Protein AF-A0A812Z529-F1 (afdb_monomer_lite)

Structure (mmCIF, N/CA/C/O backbone):
data_AF-A0A812Z529-F1
#
_entry.id   AF-A0A812Z529-F1
#
loop_
_atom_site.group_PDB
_atom_site.id
_atom_site.type_symbol
_atom_site.label_atom_id
_atom_site.label_alt_id
_atom_site.label_comp_id
_atom_site.label_asym_id
_atom_site.label_entity_id
_atom_site.label_seq_id
_atom_site.pdbx_PDB_ins_code
_atom_site.Cartn_x
_atom_site.Cartn_y
_atom_site.Cartn_z
_atom_site.occupancy
_atom_site.B_iso_or_equiv
_atom_site.auth_seq_id
_atom_site.auth_comp_id
_atom_site.auth_asym_id
_atom_site.auth_atom_id
_atom_site.pdbx_PDB_model_num
ATOM 1 N N . MET A 1 1 ? -10.474 -24.216 -12.485 1.00 34.28 1 MET A N 1
ATOM 2 C CA . MET A 1 1 ? -9.142 -24.400 -13.111 1.00 34.28 1 MET A CA 1
ATOM 3 C C . MET A 1 1 ? -8.092 -24.519 -12.011 1.00 34.28 1 MET A C 1
ATOM 5 O O . MET A 1 1 ? -8.102 -23.705 -11.092 1.00 34.28 1 MET A O 1
ATOM 9 N N . VAL A 1 2 ? -7.253 -25.560 -12.034 1.00 40.19 2 VAL A N 1
ATOM 10 C CA . VAL A 1 2 ? -6.115 -25.693 -11.104 1.00 40.19 2 VAL A CA 1
ATOM 11 C C . VAL A 1 2 ? -5.043 -24.712 -11.575 1.00 40.19 2 VAL A C 1
ATOM 13 O O . VAL A 1 2 ? -4.724 -24.713 -12.760 1.00 40.19 2 VAL A O 1
ATOM 16 N N . ALA A 1 3 ? -4.552 -23.840 -10.691 1.00 43.66 3 ALA A N 1
ATOM 17 C CA . ALA A 1 3 ? -3.440 -22.961 -11.041 1.00 43.66 3 ALA A CA 1
ATOM 18 C C . ALA A 1 3 ? -2.228 -23.845 -11.391 1.00 43.66 3 ALA A C 1
ATOM 20 O O . ALA A 1 3 ? -1.950 -24.772 -10.621 1.00 43.66 3 ALA A O 1
ATOM 21 N N . PRO A 1 4 ? -1.563 -23.624 -12.537 1.00 57.03 4 PRO A N 1
ATOM 22 C CA . PRO A 1 4 ? -0.383 -24.394 -12.891 1.00 57.03 4 PRO A CA 1
ATOM 23 C C . PRO A 1 4 ? 0.688 -24.243 -11.797 1.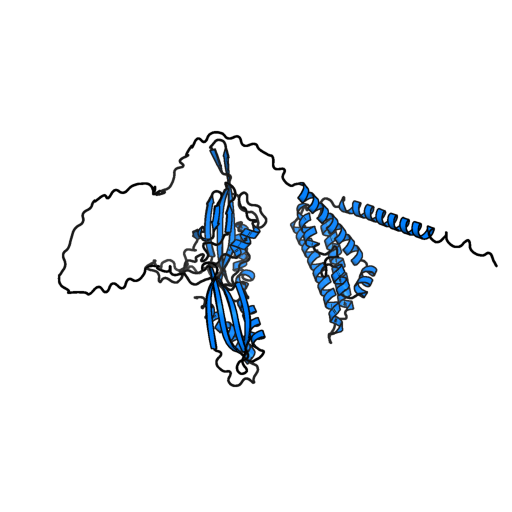00 57.03 4 PRO A C 1
ATOM 25 O O . PRO A 1 4 ? 0.735 -23.200 -11.132 1.00 57.03 4 PRO A O 1
ATOM 28 N N . PRO A 1 5 ? 1.534 -25.265 -11.575 1.00 70.25 5 PRO A N 1
ATOM 29 C CA . PRO A 1 5 ? 2.749 -25.131 -10.783 1.00 70.25 5 PRO A CA 1
ATOM 30 C C . PRO A 1 5 ? 3.484 -23.826 -11.115 1.00 70.25 5 PRO A C 1
ATOM 32 O O . PRO A 1 5 ? 3.497 -23.371 -12.263 1.00 70.25 5 PRO A O 1
ATOM 35 N N . LEU A 1 6 ? 4.107 -23.210 -10.108 1.00 69.31 6 LEU A N 1
ATOM 36 C CA . LEU A 1 6 ? 4.889 -21.986 -10.307 1.00 69.31 6 LEU A CA 1
ATOM 37 C C . LEU A 1 6 ? 5.959 -22.183 -11.392 1.00 69.31 6 LEU A C 1
ATOM 39 O O . LEU A 1 6 ? 6.203 -21.273 -12.177 1.00 69.31 6 LEU A O 1
ATOM 43 N N . GLU A 1 7 ? 6.530 -23.386 -11.469 1.00 70.50 7 GLU A N 1
ATOM 44 C CA . GLU A 1 7 ? 7.457 -23.810 -12.520 1.00 70.50 7 GLU A CA 1
ATOM 45 C C . GLU A 1 7 ? 6.852 -23.693 -13.925 1.00 70.50 7 GLU A C 1
ATOM 47 O O . GLU A 1 7 ? 7.425 -23.020 -14.776 1.00 70.50 7 GLU A O 1
ATOM 52 N N . ASP A 1 8 ? 5.668 -24.256 -14.163 1.00 74.56 8 ASP A N 1
ATOM 53 C CA . ASP A 1 8 ? 4.998 -24.176 -15.467 1.00 74.56 8 ASP A CA 1
ATOM 54 C C . ASP A 1 8 ? 4.683 -22.721 -15.841 1.00 74.56 8 ASP A C 1
ATOM 56 O O . ASP A 1 8 ? 4.852 -22.309 -16.988 1.00 74.56 8 ASP A O 1
ATOM 60 N N . THR A 1 9 ? 4.295 -21.909 -14.852 1.00 71.31 9 THR A N 1
ATOM 61 C CA . THR A 1 9 ? 4.052 -20.470 -15.049 1.00 71.31 9 THR A CA 1
ATOM 62 C C . THR A 1 9 ? 5.343 -19.734 -15.415 1.00 71.31 9 THR A C 1
ATOM 64 O O . THR A 1 9 ? 5.344 -18.895 -16.312 1.00 71.31 9 THR A O 1
ATOM 67 N N . LEU A 1 10 ? 6.455 -20.053 -14.746 1.00 70.19 10 LEU A N 1
ATOM 68 C CA . LEU A 1 10 ? 7.784 -19.498 -15.018 1.00 70.19 10 LEU A CA 1
ATOM 69 C C . LEU A 1 10 ? 8.264 -19.848 -16.426 1.00 70.19 10 LEU A C 1
ATOM 71 O O . LEU A 1 10 ? 8.754 -18.974 -17.145 1.00 70.19 10 LEU A O 1
ATOM 75 N N . ILE A 1 11 ? 8.110 -21.116 -16.807 1.00 73.88 11 ILE A N 1
ATOM 76 C CA . ILE A 1 11 ? 8.478 -21.624 -18.126 1.00 73.88 11 ILE A CA 1
ATOM 77 C C . ILE A 1 11 ? 7.650 -20.912 -19.197 1.00 73.88 11 ILE A C 1
ATOM 79 O O . ILE A 1 11 ? 8.233 -20.406 -20.155 1.00 73.88 11 ILE A O 1
ATOM 83 N N . GLN A 1 12 ? 6.332 -20.802 -19.011 1.00 76.12 12 GLN A N 1
ATOM 84 C CA . GLN A 1 12 ? 5.449 -20.127 -19.962 1.00 76.12 12 GLN A CA 1
ATOM 85 C C . GLN A 1 12 ? 5.795 -18.641 -20.107 1.00 76.12 12 GLN A C 1
ATOM 87 O O . GLN A 1 12 ? 6.032 -18.172 -21.213 1.00 76.12 12 GLN A O 1
ATOM 92 N N . VAL A 1 13 ? 5.915 -17.906 -18.994 1.00 69.94 13 VAL A N 1
ATOM 93 C CA . VAL A 1 13 ? 6.270 -16.474 -19.001 1.00 69.94 13 VAL A CA 1
ATOM 94 C C . VAL A 1 13 ? 7.598 -16.228 -19.708 1.00 69.94 13 VAL A C 1
ATOM 96 O O . VAL A 1 13 ? 7.767 -15.230 -20.412 1.00 69.94 13 VAL A O 1
ATOM 99 N N . PHE A 1 14 ? 8.566 -17.121 -19.510 1.00 70.44 14 PHE A N 1
ATOM 100 C CA . PHE A 1 14 ? 9.825 -17.032 -20.223 1.00 70.44 14 PHE A CA 1
ATOM 101 C C . PHE A 1 14 ? 9.664 -17.317 -21.709 1.00 70.44 14 PHE A C 1
ATOM 103 O O . PHE A 1 14 ? 10.202 -16.554 -22.501 1.00 70.44 14 PHE A O 1
ATOM 110 N N . GLN A 1 15 ? 8.966 -18.389 -22.090 1.00 73.38 15 GLN A N 1
ATOM 111 C CA . GLN A 1 15 ? 8.728 -18.726 -23.495 1.00 73.38 15 GLN A CA 1
ATOM 112 C C . GLN A 1 15 ? 8.054 -17.558 -24.215 1.00 73.38 15 GLN A C 1
ATOM 114 O O . GLN A 1 15 ? 8.595 -17.087 -25.211 1.00 73.38 15 GLN A O 1
ATOM 119 N N . ASP A 1 16 ? 7.002 -16.987 -23.630 1.00 70.00 16 ASP A N 1
ATOM 120 C CA . ASP A 1 16 ? 6.314 -15.809 -24.161 1.00 70.00 16 ASP A CA 1
ATOM 121 C C . ASP A 1 16 ? 7.273 -14.609 -24.292 1.00 70.00 16 ASP A C 1
ATOM 123 O O . ASP A 1 16 ? 7.329 -13.932 -25.319 1.00 70.00 16 ASP A O 1
ATOM 127 N N . GLY A 1 17 ? 8.084 -14.346 -23.260 1.00 66.06 17 GLY A N 1
ATOM 128 C CA . GLY A 1 17 ? 9.066 -13.259 -23.279 1.00 66.06 17 GLY A CA 1
ATOM 129 C C . GLY A 1 17 ? 10.184 -13.463 -24.306 1.00 66.06 17 GLY A C 1
ATOM 130 O O . GLY A 1 17 ? 10.711 -12.497 -24.856 1.00 66.06 17 GLY A O 1
ATOM 131 N N . VAL A 1 18 ? 10.547 -14.713 -24.575 1.00 65.56 18 VAL A N 1
ATOM 132 C CA . VAL A 1 18 ? 11.558 -15.098 -25.556 1.00 65.56 18 VAL A CA 1
ATOM 133 C C . VAL A 1 18 ? 11.016 -15.010 -26.969 1.00 65.56 18 VAL A C 1
ATOM 135 O O . VAL A 1 18 ? 11.701 -14.446 -27.815 1.00 65.56 18 VAL A O 1
ATOM 138 N N . GLU A 1 19 ? 9.795 -15.476 -27.216 1.00 67.44 19 GLU A N 1
ATOM 139 C CA . GLU A 1 19 ? 9.130 -15.348 -28.513 1.00 67.44 19 GLU A CA 1
ATOM 140 C C . GLU A 1 19 ? 9.050 -13.879 -28.947 1.00 67.44 19 GLU A C 1
ATOM 142 O O . GLU A 1 19 ? 9.349 -13.554 -30.097 1.00 67.44 19 GLU A O 1
ATOM 147 N N . VAL A 1 20 ? 8.757 -12.964 -28.015 1.00 66.56 20 VAL A N 1
ATOM 148 C CA . VAL A 1 20 ? 8.758 -11.512 -28.274 1.00 66.56 20 VAL A CA 1
ATOM 149 C C . VAL A 1 20 ? 10.141 -10.993 -28.693 1.00 66.56 20 VAL A C 1
ATOM 151 O O . VAL A 1 20 ? 10.232 -10.087 -29.521 1.00 66.56 20 VAL A O 1
ATOM 154 N N . LEU A 1 21 ? 11.225 -11.558 -28.154 1.00 60.66 21 LEU A N 1
ATOM 155 C CA . LEU A 1 21 ? 12.600 -11.177 -28.503 1.00 60.66 21 LEU A CA 1
ATOM 156 C C . LEU A 1 21 ? 13.101 -11.862 -29.788 1.00 60.66 21 LEU A C 1
ATOM 158 O O . LEU A 1 21 ? 13.945 -11.303 -30.489 1.00 60.66 21 LEU A O 1
ATOM 162 N N . GLU A 1 22 ? 12.588 -13.051 -30.110 1.00 63.69 22 GLU A N 1
ATOM 163 C CA . GLU A 1 22 ? 13.002 -13.871 -31.258 1.00 63.69 22 GLU A CA 1
ATOM 164 C C . GLU A 1 22 ? 12.405 -13.411 -32.600 1.00 63.69 22 GLU A C 1
ATOM 166 O O . GLU A 1 22 ? 12.914 -13.797 -33.649 1.00 63.69 22 GLU A O 1
ATOM 171 N N . HIS A 1 23 ? 11.433 -12.489 -32.610 1.00 61.59 23 HIS A N 1
ATOM 172 C CA . HIS A 1 23 ? 10.938 -11.844 -33.842 1.00 61.59 23 HIS A CA 1
ATOM 173 C C . HIS A 1 23 ? 11.981 -10.936 -34.547 1.00 61.59 23 HIS A C 1
ATOM 175 O O . HIS A 1 23 ? 11.686 -10.319 -35.570 1.00 61.59 23 HIS A O 1
ATOM 181 N N . SER A 1 24 ? 13.217 -10.860 -34.042 1.00 55.91 24 SER A N 1
ATOM 182 C CA . SER A 1 24 ? 14.364 -10.245 -34.720 1.00 55.91 24 SER A CA 1
ATOM 183 C C . SER A 1 24 ? 15.028 -11.257 -35.675 1.00 55.91 24 SER A C 1
ATOM 185 O O . SER A 1 24 ? 15.937 -11.983 -35.281 1.00 55.91 24 SER A O 1
ATOM 187 N N . GLU A 1 25 ? 14.556 -11.271 -36.927 1.00 50.44 25 GLU A N 1
ATOM 188 C CA . GLU A 1 25 ? 14.733 -12.176 -38.095 1.00 50.44 25 GLU A CA 1
ATOM 189 C C . GLU A 1 25 ? 16.083 -12.893 -38.411 1.00 50.44 25 GLU A C 1
ATOM 191 O O . GLU A 1 25 ? 16.235 -13.417 -39.511 1.00 50.44 25 GLU A O 1
ATOM 196 N N . THR A 1 26 ? 17.085 -12.990 -37.532 1.00 54.69 26 THR A N 1
ATOM 197 C CA . THR A 1 26 ? 18.420 -13.524 -37.913 1.00 54.69 26 THR A CA 1
ATOM 198 C C . THR A 1 26 ? 19.053 -14.565 -36.986 1.00 54.69 26 THR A C 1
ATOM 200 O O . THR A 1 26 ? 20.205 -14.938 -37.206 1.00 54.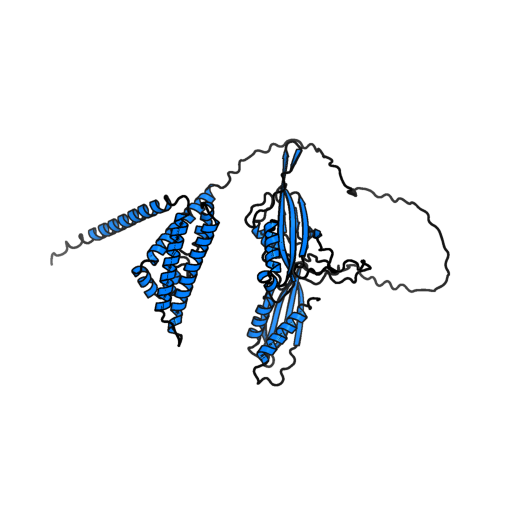69 26 THR A O 1
ATOM 203 N N . MET A 1 27 ? 18.338 -15.121 -36.002 1.00 50.62 27 MET A N 1
ATOM 204 C CA . MET A 1 27 ? 18.876 -16.228 -35.192 1.00 50.62 27 MET A CA 1
ATOM 205 C C . MET A 1 27 ? 18.473 -17.605 -35.737 1.00 50.62 27 MET A C 1
ATOM 207 O O . MET A 1 27 ? 17.482 -18.207 -35.333 1.00 50.62 27 MET A O 1
ATOM 211 N N . GLU A 1 28 ? 19.291 -18.127 -36.655 1.00 50.16 28 GLU A N 1
ATOM 212 C CA . GLU A 1 28 ? 19.282 -19.540 -37.040 1.00 50.16 28 GLU A CA 1
ATOM 213 C C . GLU A 1 28 ? 19.533 -20.448 -35.818 1.00 50.16 28 GLU A C 1
ATOM 215 O O . GLU A 1 28 ? 20.564 -20.355 -35.156 1.00 50.16 28 GLU A O 1
ATOM 220 N N . ARG A 1 29 ? 18.606 -21.386 -35.577 1.00 54.69 29 ARG A N 1
ATOM 221 C CA . ARG A 1 29 ? 18.788 -22.621 -34.784 1.00 54.69 29 ARG A CA 1
ATOM 222 C C . ARG A 1 29 ? 19.411 -22.413 -33.394 1.00 54.69 29 ARG A C 1
ATOM 224 O O . ARG A 1 29 ? 20.456 -22.988 -33.079 1.00 54.69 29 ARG A O 1
ATOM 231 N N . SER A 1 30 ? 18.741 -21.646 -32.536 1.00 56.84 30 SER A N 1
ATOM 232 C CA . SER A 1 30 ? 19.083 -21.583 -31.113 1.00 56.84 30 SER A CA 1
ATOM 233 C C . SER A 1 30 ? 18.992 -22.985 -30.486 1.00 56.84 30 SER A C 1
ATOM 235 O O . SER A 1 30 ? 18.027 -23.729 -30.676 1.00 56.84 30 SER A O 1
ATOM 237 N N . ARG A 1 31 ? 20.053 -23.392 -29.778 1.00 65.62 31 ARG A N 1
ATOM 238 C CA . ARG A 1 31 ? 20.069 -24.638 -28.996 1.00 65.62 31 ARG A CA 1
ATOM 239 C C . ARG A 1 31 ? 18.885 -24.621 -28.013 1.00 65.62 31 ARG A C 1
ATOM 241 O O . ARG A 1 31 ? 18.598 -23.559 -27.458 1.00 65.62 31 ARG A O 1
ATOM 248 N N . PRO A 1 32 ? 18.218 -25.761 -27.754 1.00 69.12 32 PRO A N 1
ATOM 249 C CA . PRO A 1 32 ? 17.140 -25.811 -26.773 1.00 69.12 32 PRO A CA 1
ATOM 250 C C . PRO A 1 32 ? 17.665 -25.344 -25.411 1.00 69.12 32 PRO A C 1
ATOM 252 O O . PRO A 1 32 ? 18.643 -25.887 -24.891 1.00 69.12 32 PRO A O 1
ATOM 255 N N . ARG A 1 33 ? 17.029 -24.311 -24.855 1.00 74.31 33 ARG A N 1
ATOM 256 C CA . ARG A 1 33 ? 17.395 -23.728 -23.559 1.00 74.31 33 ARG A CA 1
ATOM 257 C C . ARG A 1 33 ? 17.031 -24.725 -22.465 1.00 74.31 33 ARG A C 1
ATOM 259 O O . ARG A 1 33 ? 15.893 -25.192 -22.406 1.00 74.31 33 ARG A O 1
ATOM 266 N N . LYS A 1 34 ? 17.998 -25.089 -21.624 1.00 80.00 34 LYS A N 1
ATOM 267 C CA . LYS A 1 34 ? 17.802 -26.104 -20.585 1.00 80.00 34 LYS A CA 1
ATOM 268 C C . LYS A 1 34 ? 17.461 -25.428 -19.263 1.00 80.00 34 LYS A C 1
ATOM 270 O O . LYS A 1 34 ? 18.274 -24.684 -18.721 1.00 80.00 34 LYS A O 1
ATOM 275 N N . TRP A 1 35 ? 16.277 -25.736 -18.750 1.00 77.94 35 TRP A N 1
ATOM 276 C CA . TRP A 1 35 ? 15.824 -25.341 -17.422 1.00 77.94 35 TRP A CA 1
ATOM 277 C C . TRP A 1 35 ? 16.242 -26.395 -16.408 1.00 77.94 35 TRP A C 1
ATOM 279 O O . TRP A 1 35 ? 16.072 -27.594 -16.650 1.00 77.94 35 TRP A O 1
ATOM 289 N N . ARG A 1 36 ? 16.830 -25.960 -15.294 1.00 80.56 36 ARG A N 1
ATOM 290 C CA . ARG A 1 36 ? 17.149 -26.834 -14.162 1.00 80.56 36 ARG A CA 1
ATOM 291 C C . ARG A 1 36 ? 16.863 -26.123 -12.848 1.00 80.56 36 ARG A C 1
ATOM 293 O O . ARG A 1 36 ? 17.378 -25.031 -12.619 1.00 80.56 36 ARG A O 1
ATOM 300 N N . ILE A 1 37 ? 16.097 -26.777 -11.984 1.00 79.75 37 ILE A N 1
ATOM 301 C CA . ILE A 1 37 ? 16.018 -26.430 -10.565 1.00 79.75 37 ILE A CA 1
ATOM 302 C C . ILE A 1 37 ? 17.305 -26.951 -9.927 1.00 79.75 37 ILE A C 1
ATOM 304 O O . ILE A 1 37 ? 17.599 -28.143 -10.023 1.00 79.75 37 ILE A O 1
ATOM 308 N N . GLU A 1 38 ? 18.120 -26.054 -9.374 1.00 82.31 38 GLU A N 1
ATOM 309 C CA . GLU A 1 38 ? 19.343 -26.459 -8.671 1.00 82.31 38 GLU A CA 1
ATOM 310 C C . GLU A 1 38 ? 19.053 -26.809 -7.218 1.00 82.31 38 GLU A C 1
ATOM 312 O O . GLU A 1 38 ? 19.619 -27.766 -6.697 1.00 82.31 38 GLU A O 1
ATOM 317 N N . GLU A 1 39 ? 18.190 -26.025 -6.576 1.00 83.44 39 GLU A N 1
ATOM 318 C CA . GLU A 1 39 ? 17.967 -26.093 -5.140 1.00 83.44 39 GLU A CA 1
ATOM 319 C C . GLU A 1 39 ? 16.560 -25.594 -4.804 1.00 83.44 39 GLU A C 1
ATOM 321 O O . GLU A 1 39 ? 16.105 -24.574 -5.331 1.00 83.44 39 GLU A O 1
ATOM 326 N N . GLU A 1 40 ? 15.881 -26.330 -3.932 1.00 78.69 40 GLU A N 1
ATOM 327 C CA . GLU A 1 40 ? 14.641 -25.922 -3.282 1.00 78.69 40 GLU A CA 1
ATOM 328 C C . GLU A 1 40 ? 14.840 -26.162 -1.784 1.00 78.69 40 GLU A C 1
ATOM 330 O O . GLU A 1 40 ? 15.003 -27.301 -1.343 1.00 78.69 40 GLU A O 1
ATOM 335 N N . GLU A 1 41 ? 14.921 -25.078 -1.016 1.00 83.75 41 GLU A N 1
ATOM 336 C CA . GLU A 1 41 ? 15.143 -25.115 0.428 1.00 83.75 41 GLU A CA 1
ATOM 337 C C . GLU A 1 41 ? 13.929 -24.523 1.149 1.00 83.75 41 GLU A C 1
ATOM 339 O O . GLU A 1 41 ? 13.447 -23.432 0.826 1.00 83.75 41 GLU A O 1
ATOM 344 N N . GLU A 1 42 ? 13.433 -25.233 2.160 1.00 73.00 42 GLU A N 1
ATOM 345 C CA . GLU A 1 42 ? 12.444 -24.686 3.083 1.00 73.00 42 GLU A CA 1
ATOM 346 C C . GLU A 1 42 ? 13.109 -23.674 4.023 1.00 73.00 42 GLU A C 1
ATOM 348 O O . GLU A 1 42 ? 13.966 -24.010 4.838 1.00 73.00 42 GLU A O 1
ATOM 353 N N . ILE A 1 43 ? 12.665 -22.422 3.953 1.00 73.06 43 ILE A N 1
ATOM 354 C CA . ILE A 1 43 ? 13.093 -21.337 4.831 1.00 73.06 43 ILE A CA 1
ATOM 355 C C . ILE A 1 43 ? 11.968 -21.002 5.818 1.00 73.06 43 ILE A C 1
ATOM 357 O O . ILE A 1 43 ? 10.782 -20.999 5.484 1.00 73.06 43 ILE A O 1
ATOM 361 N N . ALA A 1 44 ? 12.360 -20.641 7.044 1.00 63.81 44 ALA A N 1
ATOM 362 C CA . ALA A 1 44 ? 11.465 -20.179 8.106 1.00 63.81 44 ALA A CA 1
ATOM 363 C C . ALA A 1 44 ? 10.414 -21.228 8.517 1.00 63.81 44 ALA A C 1
ATOM 365 O O . ALA A 1 44 ? 9.215 -20.963 8.471 1.00 63.81 44 ALA A O 1
ATOM 366 N N . ASP A 1 45 ? 10.873 -22.414 8.927 1.00 66.25 45 ASP A N 1
ATOM 367 C CA . ASP A 1 45 ? 10.027 -23.500 9.446 1.00 66.25 45 ASP A CA 1
ATOM 368 C C . ASP A 1 45 ? 8.944 -23.968 8.449 1.00 66.25 45 ASP A C 1
ATOM 370 O O . ASP A 1 45 ? 7.793 -24.197 8.820 1.00 66.25 45 ASP A O 1
ATOM 374 N N . GLY A 1 46 ? 9.299 -24.069 7.161 1.00 64.69 46 GLY A N 1
ATOM 375 C CA . GLY A 1 46 ? 8.397 -24.517 6.087 1.00 64.69 46 GLY A CA 1
ATOM 376 C C . GLY A 1 46 ? 7.429 -23.445 5.573 1.00 64.69 46 GLY A C 1
ATOM 377 O O . GLY A 1 46 ? 6.580 -23.716 4.725 1.00 64.69 46 GLY A O 1
ATOM 378 N N . ALA A 1 47 ? 7.539 -22.211 6.068 1.00 62.69 47 ALA A N 1
ATOM 379 C CA . ALA A 1 47 ? 6.661 -21.106 5.702 1.00 62.69 47 ALA A CA 1
ATOM 380 C C . ALA A 1 47 ? 6.943 -20.526 4.310 1.00 62.69 47 ALA A C 1
ATOM 382 O O . ALA A 1 47 ? 6.037 -20.081 3.594 1.00 62.69 47 ALA A O 1
ATOM 383 N N . LEU A 1 48 ? 8.222 -20.481 3.953 1.00 76.69 48 LEU A N 1
ATOM 384 C CA . LEU A 1 48 ? 8.717 -19.946 2.700 1.00 76.69 48 LEU A CA 1
ATOM 385 C C . LEU A 1 48 ? 9.527 -21.028 2.009 1.00 76.69 48 LEU A C 1
ATOM 387 O O . LEU A 1 48 ? 10.354 -21.680 2.630 1.00 76.69 48 LEU A O 1
ATOM 391 N N . LEU A 1 49 ? 9.318 -21.182 0.714 1.00 81.38 49 LEU A N 1
ATOM 392 C CA . LEU A 1 49 ? 10.202 -21.968 -0.126 1.00 81.38 49 LEU A CA 1
ATOM 393 C C . LEU A 1 49 ? 11.141 -21.003 -0.833 1.00 81.38 49 LEU A C 1
ATOM 395 O O . LEU A 1 49 ? 10.705 -20.017 -1.443 1.00 81.38 49 LEU A O 1
ATOM 399 N N . TYR A 1 50 ? 12.433 -21.254 -0.687 1.00 88.62 50 TYR A N 1
ATOM 400 C CA . TYR A 1 50 ? 13.461 -20.636 -1.496 1.00 88.62 50 TYR A CA 1
ATOM 401 C C . TYR A 1 50 ? 13.772 -21.558 -2.661 1.00 88.62 50 TYR A C 1
ATOM 403 O O . TYR A 1 50 ? 14.191 -22.694 -2.469 1.00 88.62 50 TYR A O 1
ATOM 411 N N . GLY A 1 51 ? 13.540 -21.054 -3.866 1.00 88.12 51 GLY A N 1
ATOM 412 C CA . GLY A 1 51 ? 13.846 -21.752 -5.101 1.00 88.12 51 GLY A CA 1
ATOM 413 C C . GLY A 1 51 ? 15.010 -21.082 -5.813 1.00 88.12 51 GLY A C 1
ATOM 414 O O . GLY A 1 51 ? 15.038 -19.853 -5.961 1.00 88.12 51 GLY A O 1
ATOM 415 N N . ARG A 1 52 ? 15.942 -21.896 -6.308 1.00 91.19 52 ARG A N 1
ATOM 416 C CA . ARG A 1 52 ? 17.029 -21.468 -7.185 1.00 91.19 52 ARG A CA 1
ATOM 417 C C . ARG A 1 52 ? 16.933 -22.170 -8.536 1.00 91.19 52 ARG A C 1
ATOM 419 O O . ARG A 1 52 ? 17.109 -23.383 -8.656 1.00 91.19 52 ARG A O 1
ATOM 426 N N . PHE A 1 53 ? 16.690 -21.377 -9.572 1.00 90.38 53 PHE A N 1
ATOM 427 C CA . PHE A 1 53 ? 16.496 -21.827 -10.945 1.00 90.38 53 PHE A CA 1
ATOM 428 C C . PHE A 1 53 ? 17.674 -21.391 -11.799 1.00 90.38 53 PHE A C 1
ATOM 430 O O . PHE A 1 53 ? 18.093 -20.237 -11.752 1.00 90.38 53 PHE A O 1
ATOM 437 N N . CYS A 1 54 ? 18.186 -22.305 -12.613 1.00 91.31 54 CYS A N 1
ATOM 438 C CA . CYS A 1 54 ? 19.224 -22.014 -13.586 1.00 91.31 54 CYS A CA 1
ATOM 439 C C . CYS A 1 54 ? 18.708 -22.167 -15.008 1.00 91.31 54 CYS A C 1
ATOM 441 O O . CYS A 1 54 ? 18.089 -23.173 -15.365 1.00 91.31 54 CYS A O 1
ATOM 443 N N . ILE A 1 55 ? 19.031 -21.166 -15.818 1.00 91.19 55 ILE A N 1
ATOM 444 C CA . ILE A 1 55 ? 18.741 -21.112 -17.242 1.00 91.19 55 ILE A CA 1
ATOM 445 C C . ILE A 1 55 ? 20.086 -21.038 -17.955 1.00 91.19 55 ILE A C 1
ATOM 447 O O . ILE A 1 55 ? 20.791 -20.029 -17.882 1.00 91.19 55 ILE A O 1
ATOM 451 N N . ASP A 1 56 ? 20.441 -22.132 -18.620 1.00 90.56 56 ASP A N 1
ATOM 452 C CA . ASP A 1 56 ? 21.669 -22.233 -19.403 1.00 90.56 56 ASP A CA 1
ATOM 453 C C . ASP A 1 56 ? 21.401 -21.875 -20.877 1.00 90.56 56 ASP A C 1
ATOM 455 O O . ASP A 1 56 ? 20.291 -22.067 -21.388 1.00 90.56 56 ASP A O 1
ATOM 459 N N . GLY A 1 57 ? 22.438 -21.421 -21.589 1.00 88.31 57 GLY A N 1
ATOM 460 C CA . GLY A 1 57 ? 22.377 -21.192 -23.037 1.00 88.31 57 GLY A CA 1
ATOM 461 C C . GLY A 1 57 ? 21.770 -19.848 -23.444 1.00 88.31 57 GLY A C 1
ATOM 462 O O . GLY A 1 57 ? 21.218 -19.737 -24.539 1.00 88.31 57 GLY A O 1
ATOM 463 N N . ILE A 1 58 ? 21.831 -18.834 -22.577 1.00 89.19 58 ILE A N 1
ATOM 464 C CA . ILE A 1 58 ? 21.379 -17.482 -22.922 1.00 89.19 58 ILE A CA 1
ATOM 465 C C . ILE A 1 58 ? 22.442 -16.829 -23.813 1.00 89.19 58 ILE A C 1
ATOM 467 O O . ILE A 1 58 ? 23.624 -16.922 -23.491 1.00 89.19 58 ILE A O 1
ATOM 471 N N . PRO A 1 59 ? 22.079 -16.166 -24.924 1.00 89.19 59 PRO A N 1
ATOM 472 C CA . PRO A 1 59 ? 23.063 -15.463 -25.737 1.00 89.19 59 PRO A CA 1
ATOM 473 C C . PRO A 1 59 ? 23.842 -14.417 -24.920 1.00 89.19 59 PRO A C 1
ATOM 475 O O . PRO A 1 59 ? 23.303 -13.832 -23.975 1.00 89.19 59 PRO A O 1
ATOM 478 N N . PRO A 1 60 ? 25.098 -14.134 -25.284 1.00 89.50 60 PRO A N 1
ATOM 479 C CA . PRO A 1 60 ? 25.952 -13.279 -24.482 1.00 89.50 60 PRO A CA 1
ATOM 480 C C . PRO A 1 60 ? 25.381 -11.857 -24.444 1.00 89.50 60 PRO A C 1
ATOM 482 O O . PRO A 1 60 ? 24.869 -11.345 -25.442 1.00 89.50 60 PRO A O 1
ATOM 485 N N . ARG A 1 61 ? 25.486 -11.206 -23.282 1.00 89.56 61 ARG A N 1
ATOM 486 C CA . ARG A 1 61 ? 24.929 -9.887 -22.936 1.00 89.56 61 ARG A CA 1
ATOM 487 C C . ARG A 1 61 ? 23.403 -9.820 -22.841 1.00 89.56 61 ARG A C 1
ATOM 489 O O . ARG A 1 61 ? 22.873 -8.730 -22.620 1.00 89.56 61 ARG A O 1
ATOM 496 N N . GLN A 1 62 ? 22.685 -10.935 -22.984 1.00 90.44 62 GLN A N 1
ATOM 497 C CA . GLN A 1 62 ? 21.225 -10.956 -22.835 1.00 90.44 62 GLN A CA 1
ATOM 498 C C . GLN A 1 62 ? 20.766 -11.368 -21.433 1.00 90.44 62 GLN A C 1
ATOM 500 O O . GLN A 1 62 ? 19.639 -11.042 -21.058 1.00 90.44 62 GLN A O 1
ATOM 505 N N . GLY A 1 63 ? 21.614 -12.013 -20.626 1.00 92.00 63 GLY A N 1
ATOM 506 C CA . GLY A 1 63 ? 21.262 -12.516 -19.298 1.00 92.00 63 GLY A CA 1
ATOM 507 C C . GLY A 1 63 ? 20.741 -11.429 -18.362 1.00 92.00 63 GLY A C 1
ATOM 508 O O . GLY A 1 63 ? 19.765 -11.651 -17.648 1.00 92.00 63 GLY A O 1
ATOM 509 N N . GLY A 1 64 ? 21.320 -10.225 -18.415 1.00 93.81 64 GLY A N 1
ATOM 510 C CA . GLY A 1 64 ? 20.856 -9.087 -17.615 1.00 93.81 64 GLY A CA 1
ATOM 511 C C . GLY A 1 64 ? 19.452 -8.622 -18.009 1.00 93.81 64 GLY A C 1
ATOM 512 O O . GLY A 1 64 ? 18.592 -8.424 -17.151 1.00 93.81 64 GLY A O 1
ATOM 513 N N . THR A 1 65 ? 19.194 -8.502 -19.313 1.00 91.62 65 THR A N 1
ATOM 514 C CA . THR A 1 65 ? 17.884 -8.104 -19.847 1.00 91.62 65 THR A CA 1
ATOM 515 C C . THR A 1 65 ? 16.820 -9.148 -19.519 1.00 91.62 65 THR A C 1
ATOM 517 O O . THR A 1 65 ? 15.769 -8.803 -18.983 1.00 91.62 65 THR A O 1
ATOM 520 N N . VAL A 1 66 ? 17.110 -10.425 -19.776 1.00 89.12 66 VAL A N 1
ATOM 521 C CA . VAL A 1 66 ? 16.209 -11.550 -19.491 1.00 89.12 66 VAL A CA 1
ATOM 522 C C . VAL A 1 66 ? 15.933 -11.657 -17.990 1.00 89.12 66 VAL A C 1
ATOM 524 O O . VAL A 1 66 ? 14.773 -11.690 -17.583 1.00 89.12 66 VAL A O 1
ATOM 527 N N . GLY A 1 67 ? 16.974 -11.630 -17.154 1.00 93.50 67 GLY A N 1
ATOM 528 C CA . GLY A 1 67 ? 16.848 -11.706 -15.699 1.00 93.50 67 GLY A CA 1
ATOM 529 C C . GLY A 1 67 ? 16.022 -10.564 -15.114 1.00 93.50 67 GLY A C 1
ATOM 530 O O . GLY A 1 67 ? 15.134 -10.798 -14.292 1.00 93.50 67 GLY A O 1
ATOM 531 N N . ASN A 1 68 ? 16.233 -9.333 -15.588 1.00 93.44 68 ASN A N 1
ATOM 532 C CA . ASN A 1 68 ? 15.438 -8.189 -15.151 1.00 93.44 68 ASN A CA 1
ATOM 533 C C . ASN A 1 68 ? 13.969 -8.296 -15.587 1.00 93.44 68 ASN A C 1
ATOM 535 O O . ASN A 1 68 ? 13.073 -7.989 -14.799 1.00 93.44 68 ASN A O 1
ATOM 539 N N . THR A 1 69 ? 13.707 -8.745 -16.816 1.00 89.50 69 THR A N 1
ATOM 540 C CA . THR A 1 69 ? 12.341 -8.944 -17.322 1.00 89.50 69 THR A CA 1
ATOM 541 C C . THR A 1 69 ? 11.604 -10.015 -16.526 1.00 89.50 69 THR A C 1
ATOM 543 O O . THR A 1 69 ? 10.478 -9.772 -16.085 1.00 89.50 69 THR A O 1
ATOM 546 N N . LEU A 1 70 ? 12.244 -11.155 -16.252 1.00 89.00 70 LEU A N 1
ATOM 547 C CA . LEU A 1 70 ? 11.669 -12.212 -15.414 1.00 89.00 70 LEU A CA 1
ATOM 548 C C . LEU A 1 70 ? 11.413 -11.716 -13.995 1.00 89.00 70 LEU A C 1
ATOM 550 O O . LEU A 1 70 ? 10.311 -11.880 -13.482 1.00 89.00 70 LEU A O 1
ATOM 554 N N . ARG A 1 71 ? 12.374 -11.012 -13.386 1.00 92.94 71 ARG A N 1
ATOM 555 C CA . ARG A 1 71 ? 12.193 -10.396 -12.067 1.00 92.94 71 ARG A CA 1
ATOM 556 C C . ARG A 1 71 ? 10.980 -9.468 -12.030 1.00 92.94 71 ARG A C 1
ATOM 558 O O . ARG A 1 71 ? 10.176 -9.560 -11.108 1.00 92.94 71 ARG A O 1
ATOM 565 N N . ARG A 1 72 ? 10.837 -8.572 -13.010 1.00 89.75 72 ARG A N 1
ATOM 566 C CA . ARG A 1 72 ? 9.689 -7.653 -13.083 1.00 89.75 72 ARG A CA 1
ATOM 567 C C . ARG A 1 72 ? 8.379 -8.410 -13.269 1.00 89.75 72 ARG A C 1
ATOM 569 O O . ARG A 1 72 ? 7.401 -8.053 -12.629 1.00 89.75 72 ARG A O 1
ATOM 576 N N . THR A 1 73 ? 8.372 -9.447 -14.100 1.00 87.00 73 THR A N 1
ATOM 577 C CA . THR A 1 73 ? 7.163 -10.225 -14.399 1.00 87.00 73 THR A CA 1
ATOM 578 C C . THR A 1 73 ? 6.739 -11.121 -13.237 1.00 87.00 73 THR A C 1
ATOM 580 O O . THR A 1 73 ? 5.555 -11.273 -12.987 1.00 87.00 73 THR A O 1
ATOM 583 N N . LEU A 1 74 ? 7.680 -11.652 -12.460 1.00 86.94 74 LEU A N 1
ATOM 584 C CA . LEU A 1 74 ? 7.373 -12.460 -11.276 1.00 86.94 74 LEU A CA 1
ATOM 585 C C . LEU A 1 74 ? 6.961 -11.628 -10.062 1.00 86.94 74 LEU A C 1
ATOM 587 O O . LEU A 1 74 ? 6.240 -12.107 -9.194 1.00 86.94 74 LEU A O 1
ATOM 591 N N . LEU A 1 75 ? 7.409 -10.375 -9.990 1.00 89.81 75 LEU A N 1
ATOM 592 C CA . LEU A 1 75 ? 6.983 -9.441 -8.946 1.00 89.81 75 LEU A CA 1
ATOM 593 C C . LEU A 1 75 ? 5.675 -8.715 -9.293 1.00 89.81 75 LEU A C 1
ATOM 595 O O . LEU A 1 75 ? 5.147 -7.977 -8.461 1.00 89.81 75 LEU A O 1
ATOM 599 N N . ARG A 1 76 ? 5.141 -8.915 -10.502 1.00 86.38 76 ARG A N 1
ATOM 600 C CA . ARG A 1 76 ? 3.842 -8.385 -10.915 1.00 86.38 76 ARG A CA 1
ATOM 601 C C . ARG A 1 76 ? 2.720 -9.115 -10.181 1.00 86.38 76 ARG A C 1
ATOM 603 O O . ARG A 1 76 ? 2.579 -10.329 -10.277 1.00 86.38 76 ARG A O 1
ATOM 610 N N . GLN A 1 77 ? 1.915 -8.359 -9.440 1.00 82.62 77 GLN A N 1
ATOM 611 C CA . GLN A 1 77 ? 0.796 -8.898 -8.658 1.00 82.62 77 GLN A CA 1
ATOM 612 C C . GLN A 1 77 ? -0.441 -9.206 -9.514 1.00 82.62 77 GLN A C 1
ATOM 614 O O . GLN A 1 77 ? -1.359 -9.881 -9.059 1.00 82.62 77 GLN A O 1
ATOM 619 N N . ASP A 1 78 ? -0.476 -8.713 -10.749 1.00 84.19 78 ASP A N 1
ATOM 620 C CA . ASP A 1 78 ? -1.549 -8.948 -11.710 1.00 84.19 78 ASP A CA 1
ATOM 621 C C . ASP A 1 78 ? -1.404 -10.266 -12.477 1.00 84.19 78 ASP A C 1
ATOM 623 O O . ASP A 1 78 ? -2.386 -10.766 -13.017 1.00 84.19 78 ASP A O 1
ATOM 627 N N . LEU A 1 79 ? -0.204 -10.856 -12.496 1.00 81.25 79 LEU A N 1
ATOM 628 C CA . LEU A 1 79 ? 0.050 -12.121 -13.188 1.00 81.25 79 LEU A CA 1
ATOM 629 C C . LEU A 1 79 ? -0.597 -13.320 -12.474 1.00 81.25 79 LEU A C 1
ATOM 631 O O . LEU A 1 79 ? -0.968 -14.308 -13.104 1.00 81.25 79 LEU A O 1
ATOM 635 N N . PHE A 1 80 ? -0.707 -13.251 -11.148 1.00 84.88 80 PHE A N 1
ATOM 636 C CA . PHE A 1 80 ? -1.139 -14.372 -10.327 1.00 84.88 80 PHE A CA 1
ATOM 637 C C . PHE A 1 80 ? -2.557 -14.164 -9.824 1.00 84.88 80 PHE A C 1
ATOM 639 O O . PHE A 1 80 ? -2.896 -13.101 -9.313 1.00 84.88 80 PHE A O 1
ATOM 646 N N . ARG A 1 81 ? -3.357 -15.229 -9.892 1.00 86.31 81 ARG A N 1
ATOM 647 C CA . ARG A 1 81 ? -4.618 -15.329 -9.163 1.00 86.31 81 ARG A CA 1
ATOM 648 C C . ARG A 1 81 ? -4.415 -16.254 -7.966 1.00 86.31 81 ARG A C 1
ATOM 650 O O . ARG A 1 81 ? -4.435 -17.476 -8.115 1.00 86.31 81 ARG A O 1
ATOM 657 N N . ALA A 1 82 ? -4.176 -15.677 -6.792 1.00 89.88 82 ALA A N 1
ATOM 658 C CA . ALA A 1 82 ? -3.909 -16.421 -5.558 1.00 89.88 82 ALA A CA 1
ATOM 659 C C . ALA A 1 82 ? -4.817 -15.949 -4.420 1.00 89.88 82 ALA A C 1
ATOM 661 O O . ALA A 1 82 ? -5.541 -14.969 -4.566 1.00 89.88 82 ALA A O 1
ATOM 662 N N . TYR A 1 83 ? -4.809 -16.669 -3.297 1.00 92.44 83 TYR A N 1
ATOM 663 C CA . TYR A 1 83 ? -5.527 -16.229 -2.104 1.00 92.44 83 TYR A CA 1
ATOM 664 C C . TYR A 1 83 ? -4.686 -15.225 -1.326 1.00 92.44 83 TYR A C 1
ATOM 666 O O . TYR A 1 83 ? -3.528 -15.501 -1.019 1.00 92.44 83 TYR A O 1
ATOM 674 N N . ALA A 1 84 ? -5.291 -14.102 -0.958 1.00 95.19 84 ALA A N 1
ATOM 675 C CA . ALA A 1 84 ? -4.683 -13.124 -0.067 1.00 95.19 84 ALA A CA 1
ATOM 676 C C . ALA A 1 84 ? -5.703 -12.623 0.953 1.00 95.19 84 ALA A C 1
ATOM 678 O O . ALA A 1 84 ? -6.897 -12.528 0.653 1.00 95.19 84 ALA A O 1
ATOM 679 N N . ALA A 1 85 ? -5.226 -12.283 2.151 1.00 96.81 85 ALA A N 1
ATOM 680 C CA . ALA A 1 85 ? -6.035 -11.570 3.129 1.00 96.81 85 ALA A CA 1
ATOM 681 C C . ALA A 1 85 ? -6.386 -10.178 2.581 1.00 96.81 85 ALA A C 1
ATOM 683 O O . ALA A 1 85 ? -5.504 -9.421 2.175 1.00 96.81 85 ALA A O 1
ATOM 684 N N . VAL A 1 86 ? -7.676 -9.855 2.570 1.00 97.44 86 VAL A N 1
ATOM 685 C CA . VAL A 1 86 ? -8.211 -8.590 2.037 1.00 97.44 86 VAL A CA 1
ATOM 686 C C . VAL A 1 86 ? -8.822 -7.716 3.110 1.00 97.44 86 VAL A C 1
ATOM 688 O O . VAL A 1 86 ? -8.948 -6.507 2.928 1.00 97.44 86 VAL A O 1
ATOM 691 N N . ALA A 1 87 ? -9.220 -8.308 4.230 1.00 98.00 87 ALA A N 1
ATOM 692 C CA . ALA A 1 87 ? -9.784 -7.566 5.333 1.00 98.00 87 ALA A CA 1
ATOM 693 C C . ALA A 1 87 ? -9.641 -8.325 6.647 1.00 98.00 87 ALA A C 1
ATOM 695 O O . ALA A 1 87 ? -9.498 -9.547 6.681 1.00 98.00 87 ALA A O 1
ATOM 696 N N . PHE A 1 88 ? -9.729 -7.590 7.745 1.00 98.38 88 PHE A N 1
ATOM 697 C CA . PHE A 1 88 ? -9.876 -8.177 9.066 1.00 98.38 88 PHE A CA 1
ATOM 698 C C . PHE A 1 88 ? -10.810 -7.336 9.928 1.00 98.38 88 PHE A C 1
ATOM 700 O O . PHE A 1 88 ? -11.067 -6.159 9.666 1.00 98.38 88 PHE A O 1
ATOM 707 N N . ARG A 1 89 ? -11.330 -7.954 10.979 1.00 97.88 89 ARG A N 1
ATOM 708 C CA . ARG A 1 89 ? -12.176 -7.309 11.971 1.00 97.88 89 ARG A CA 1
ATOM 709 C C . ARG A 1 89 ? -11.668 -7.669 13.351 1.00 97.88 89 ARG A C 1
ATOM 711 O O . ARG A 1 89 ? -11.521 -8.838 13.690 1.00 97.88 89 ARG A O 1
ATOM 718 N N . LEU A 1 90 ? -11.433 -6.645 14.161 1.00 98.00 90 LEU A N 1
ATOM 719 C CA . LEU A 1 90 ? -10.990 -6.803 15.536 1.00 98.00 90 LEU A CA 1
ATOM 720 C C . LEU A 1 90 ? -12.039 -6.195 16.459 1.00 98.00 90 LEU A C 1
ATOM 722 O O . LEU A 1 90 ? -12.365 -5.013 16.355 1.00 98.00 90 LEU A O 1
ATOM 726 N N . ARG A 1 91 ? -12.576 -7.004 17.372 1.00 97.75 91 ARG A N 1
ATOM 727 C CA . ARG A 1 91 ? -13.438 -6.546 18.464 1.00 97.75 91 ARG A CA 1
ATOM 728 C C . ARG A 1 91 ? -12.787 -6.885 19.789 1.00 97.75 91 ARG A C 1
ATOM 730 O O . ARG A 1 91 ? -12.242 -7.970 19.960 1.00 97.75 91 ARG A O 1
ATOM 737 N N . TYR A 1 92 ? -12.885 -5.977 20.746 1.00 97.19 92 TYR A N 1
ATOM 738 C CA . TYR A 1 92 ? -12.336 -6.178 22.077 1.00 97.19 92 TYR A CA 1
ATOM 739 C C . TYR A 1 92 ? -13.399 -5.981 23.154 1.00 97.19 92 TYR A C 1
ATOM 741 O O . TYR A 1 92 ? -14.360 -5.223 22.998 1.00 97.19 92 TYR A O 1
ATOM 749 N N . ARG A 1 93 ? -13.215 -6.680 24.271 1.00 97.50 93 ARG A N 1
ATOM 750 C CA . ARG A 1 93 ? -13.942 -6.481 25.525 1.00 97.50 93 ARG A CA 1
ATOM 751 C C . ARG A 1 93 ? -12.916 -6.373 26.636 1.00 97.50 93 ARG A C 1
ATOM 753 O O . ARG A 1 93 ? -12.189 -7.328 26.907 1.00 97.50 93 ARG A O 1
ATOM 760 N N . SER A 1 94 ? -12.865 -5.228 27.295 1.00 93.00 94 SER A N 1
ATOM 761 C CA . SER A 1 94 ? -12.145 -5.117 28.560 1.00 93.00 94 SER A CA 1
ATOM 762 C C . SER A 1 94 ? -12.934 -5.820 29.661 1.00 93.00 94 SER A C 1
ATOM 764 O O . SER A 1 94 ? -14.169 -5.782 29.678 1.00 93.00 94 SER A O 1
ATOM 766 N N . TYR A 1 95 ? -12.240 -6.458 30.596 1.00 92.69 95 TYR A N 1
ATOM 767 C CA . TYR A 1 95 ? -12.875 -6.904 31.825 1.00 92.69 95 TYR A CA 1
ATOM 768 C C . TYR A 1 95 ? -12.093 -6.419 33.037 1.00 92.69 95 TYR A C 1
ATOM 770 O O . TYR A 1 95 ? -10.865 -6.412 33.051 1.00 92.69 95 TYR A O 1
ATOM 778 N N . ASN A 1 96 ? -12.827 -5.989 34.057 1.00 91.88 96 ASN A N 1
ATOM 779 C CA . ASN A 1 96 ? -12.269 -5.571 35.333 1.00 91.88 96 ASN A CA 1
ATOM 780 C C . ASN A 1 96 ? -12.780 -6.507 36.430 1.00 91.88 96 ASN A C 1
ATOM 782 O O . ASN A 1 96 ? -13.947 -6.903 36.420 1.00 91.88 96 ASN A O 1
ATOM 786 N N . VAL A 1 97 ? -11.903 -6.871 37.358 1.00 91.19 97 VAL A N 1
ATOM 787 C CA . VAL A 1 97 ? -12.251 -7.674 38.528 1.00 91.19 97 VAL A CA 1
ATOM 788 C C . VAL A 1 97 ? -12.317 -6.730 39.719 1.00 91.19 97 VAL A C 1
ATOM 790 O O . VAL A 1 97 ? -11.289 -6.395 40.300 1.00 91.19 97 VAL A O 1
ATOM 793 N N . ASP A 1 98 ? -13.527 -6.311 40.082 1.00 93.44 98 ASP A N 1
ATOM 794 C CA . ASP A 1 98 ? -13.759 -5.469 41.256 1.00 93.44 98 ASP A CA 1
ATOM 795 C C . ASP A 1 98 ? -14.470 -6.286 42.339 1.00 93.44 98 ASP A C 1
ATOM 797 O O . ASP A 1 98 ? -15.502 -6.912 42.094 1.00 93.44 98 ASP A O 1
ATOM 801 N N . GLN A 1 99 ? -13.876 -6.353 43.533 1.00 93.81 99 GLN A N 1
ATOM 802 C CA . GLN A 1 99 ? -14.402 -7.107 44.684 1.00 93.81 99 GLN A CA 1
ATOM 803 C C . GLN A 1 99 ? -14.783 -8.575 44.377 1.00 93.81 99 GLN A C 1
ATOM 805 O O . GLN A 1 99 ? -15.729 -9.120 44.945 1.00 93.81 99 GLN A O 1
ATOM 810 N N . GLY A 1 100 ? -14.058 -9.233 43.465 1.00 91.88 100 GLY A N 1
ATOM 811 C CA . GLY A 1 100 ? -14.332 -10.618 43.054 1.00 91.88 100 GLY A CA 1
ATOM 812 C C . GLY A 1 100 ? -15.497 -10.783 42.069 1.00 91.88 100 GLY A C 1
ATOM 813 O O . GLY A 1 100 ? -15.821 -11.914 41.708 1.00 91.88 100 GLY A O 1
ATOM 814 N N . LYS A 1 101 ? -16.107 -9.688 41.595 1.00 93.38 101 LYS A N 1
ATOM 815 C CA . LYS A 1 101 ? -17.052 -9.687 40.472 1.00 93.38 101 LYS A CA 1
ATOM 816 C C . LYS A 1 101 ? -16.330 -9.283 39.189 1.00 93.38 101 LYS A C 1
ATOM 818 O O . LYS A 1 101 ? -15.602 -8.295 39.155 1.00 93.38 101 LYS A O 1
ATOM 823 N N . VAL A 1 102 ? -16.540 -10.057 38.125 1.00 92.62 102 VAL A N 1
ATOM 824 C CA . VAL A 1 102 ? -15.987 -9.764 36.798 1.00 92.62 102 VAL A CA 1
ATOM 825 C C . VAL A 1 102 ? -16.981 -8.883 36.046 1.00 92.62 102 VAL A C 1
ATOM 827 O O . VAL A 1 102 ? -18.066 -9.331 35.677 1.00 92.62 102 VAL A O 1
ATOM 830 N N . HIS A 1 103 ? -16.611 -7.629 35.815 1.00 94.25 103 HIS A N 1
ATOM 831 C CA . HIS A 1 103 ? -17.355 -6.702 34.973 1.00 94.25 103 HIS A CA 1
ATOM 832 C C . HIS A 1 103 ? -16.788 -6.762 33.557 1.00 94.25 103 HIS A C 1
ATOM 834 O O . HIS A 1 103 ? -15.646 -6.369 33.339 1.00 94.25 103 HIS A O 1
ATOM 840 N N . VAL A 1 104 ? -17.576 -7.253 32.599 1.00 94.75 104 VAL A N 1
ATOM 841 C CA . VAL A 1 104 ? -17.190 -7.327 31.181 1.00 94.75 104 VAL A CA 1
ATOM 842 C C . VAL A 1 104 ? -17.842 -6.168 30.434 1.00 94.75 104 VAL A C 1
ATOM 844 O O . VAL A 1 104 ? -19.063 -6.002 30.492 1.00 94.75 104 VAL A O 1
ATOM 847 N N . SER A 1 105 ? -17.046 -5.357 29.739 1.00 94.94 105 SER A N 1
ATOM 848 C CA . SER A 1 105 ? -17.568 -4.274 28.907 1.00 94.94 105 SER A CA 1
ATOM 849 C C . SER A 1 105 ? -18.266 -4.807 27.649 1.00 94.94 105 SER A C 1
ATOM 851 O O . SER A 1 105 ? -18.149 -5.978 27.268 1.00 94.94 105 SER A O 1
ATOM 853 N N . ARG A 1 106 ? -19.053 -3.943 26.996 1.00 96.50 106 ARG A N 1
ATOM 854 C CA . ARG A 1 106 ? -19.632 -4.263 25.683 1.00 96.50 106 ARG A CA 1
ATOM 855 C C . ARG A 1 106 ? -18.506 -4.414 24.660 1.00 96.50 106 ARG A C 1
ATOM 857 O O . ARG A 1 106 ? -17.521 -3.688 24.734 1.00 96.50 106 ARG A O 1
ATOM 864 N N . ALA A 1 107 ? -18.681 -5.324 23.703 1.00 96.62 107 ALA A N 1
ATOM 865 C CA . ALA A 1 107 ? -17.739 -5.472 22.599 1.00 96.62 107 ALA A CA 1
ATOM 866 C C . ALA A 1 107 ? -17.649 -4.167 21.805 1.00 96.62 107 ALA A C 1
ATOM 868 O O . ALA A 1 107 ? -18.673 -3.635 21.371 1.00 96.62 107 ALA A O 1
ATOM 869 N N . GLN A 1 108 ? -16.431 -3.671 21.629 1.00 97.06 108 GLN A N 1
ATOM 870 C CA . GLN A 1 108 ? -16.130 -2.487 20.836 1.00 97.06 108 GLN A CA 1
ATOM 871 C C . GLN A 1 108 ? -15.284 -2.913 19.629 1.00 97.06 108 GLN A C 1
ATOM 873 O O . GLN A 1 108 ? -14.311 -3.646 19.811 1.00 97.06 108 GLN A O 1
ATOM 878 N N . PRO A 1 109 ? -15.662 -2.537 18.395 1.00 97.25 109 PRO A N 1
ATOM 879 C CA . PRO A 1 109 ? -14.829 -2.780 17.225 1.00 97.25 109 PRO A CA 1
ATOM 880 C C . PRO A 1 109 ? -13.677 -1.769 17.165 1.00 97.25 109 PRO A C 1
ATOM 882 O O . PRO A 1 109 ? -13.849 -0.615 17.561 1.00 97.25 109 PRO A O 1
ATOM 885 N N . ALA A 1 110 ? -12.536 -2.181 16.616 1.00 96.56 110 ALA A N 1
ATOM 886 C CA . ALA A 1 110 ? -11.546 -1.242 16.102 1.00 96.56 110 ALA A CA 1
ATOM 887 C C . ALA A 1 110 ? -12.201 -0.406 14.991 1.00 96.56 110 ALA A C 1
ATOM 889 O O . ALA A 1 110 ? -12.846 -0.956 14.098 1.00 96.56 110 ALA A O 1
ATOM 890 N N . LEU A 1 111 ? -12.108 0.920 15.092 1.00 94.94 111 LEU A N 1
ATOM 891 C CA . LEU A 1 111 ? -12.858 1.829 14.219 1.00 94.94 111 LEU A CA 1
ATOM 892 C C . LEU A 1 111 ? -12.152 2.069 12.882 1.00 94.94 111 LEU A C 1
ATOM 894 O O . LEU A 1 111 ? -12.812 2.193 11.859 1.00 94.94 111 LEU A O 1
ATOM 898 N N . HIS A 1 112 ? -10.825 2.146 12.917 1.00 95.00 112 HIS A N 1
ATOM 899 C CA . HIS A 1 112 ? -9.954 2.400 11.770 1.00 95.00 112 HIS A CA 1
ATOM 900 C C . HIS A 1 112 ? -8.542 1.863 12.065 1.00 95.00 112 HIS A C 1
ATOM 902 O O . HIS A 1 112 ? -8.207 1.532 13.207 1.00 95.00 112 HIS A O 1
ATOM 908 N N . GLU A 1 113 ? -7.690 1.808 11.049 1.00 92.88 113 GLU A N 1
ATOM 909 C CA . GLU A 1 113 ? -6.315 1.293 11.078 1.00 92.88 113 GLU A CA 1
ATOM 910 C C . GLU A 1 113 ? -5.341 2.107 11.953 1.00 92.88 113 GLU A C 1
ATOM 912 O O . GLU A 1 113 ? -4.256 1.633 12.277 1.00 92.88 113 GLU A O 1
ATOM 917 N N . PHE A 1 114 ? -5.745 3.304 12.385 1.00 94.50 114 PHE A N 1
ATOM 918 C CA . PHE A 1 114 ? -5.000 4.153 13.333 1.00 94.50 114 PHE A CA 1
ATOM 919 C C . PHE A 1 114 ? -5.562 4.114 14.761 1.00 94.50 114 PHE A C 1
ATOM 921 O O . PHE A 1 114 ? -5.093 4.844 15.632 1.00 94.50 114 PHE A O 1
ATOM 928 N N . SER A 1 115 ? -6.602 3.314 15.012 1.00 95.19 115 SER A N 1
ATOM 929 C CA . SER A 1 115 ? -7.201 3.234 16.344 1.00 95.19 115 SER A CA 1
ATOM 930 C C . SER A 1 115 ? -6.262 2.531 17.326 1.00 95.19 115 SER A C 1
ATOM 932 O O . SER A 1 115 ? -5.494 1.645 16.956 1.00 95.19 115 SER A O 1
ATOM 934 N N . SER A 1 116 ? -6.313 2.926 18.598 1.00 96.12 116 SER A N 1
ATOM 935 C CA . SER A 1 116 ? -5.662 2.180 19.675 1.00 96.12 116 SER A CA 1
ATOM 936 C C . SER A 1 116 ? -6.664 1.206 20.287 1.00 96.12 116 SER A C 1
ATOM 938 O O . SER A 1 116 ? -7.792 1.576 20.615 1.00 96.12 116 SER A O 1
ATOM 940 N N . VAL A 1 117 ? -6.262 -0.057 20.428 1.00 96.81 117 VAL A N 1
ATOM 941 C CA . VAL A 1 117 ? -7.107 -1.106 21.003 1.00 96.81 117 VAL A CA 1
ATOM 942 C C . VAL A 1 117 ? -6.626 -1.413 22.422 1.00 96.81 117 VAL A C 1
ATOM 944 O O . VAL A 1 117 ? -5.517 -1.921 22.596 1.00 96.81 117 VAL A O 1
ATOM 947 N N . PRO A 1 118 ? -7.438 -1.146 23.461 1.00 95.81 118 PRO A N 1
ATOM 948 C CA . PRO A 1 118 ? -7.079 -1.446 24.838 1.00 95.81 118 PRO A CA 1
ATOM 949 C C . PRO A 1 118 ? -6.691 -2.914 25.036 1.00 95.81 118 PRO A C 1
ATOM 951 O O . PRO A 1 118 ? -7.492 -3.825 24.830 1.00 95.81 118 PRO A O 1
ATOM 954 N N . GLY A 1 119 ? -5.460 -3.124 25.498 1.00 94.81 119 GLY A N 1
ATOM 955 C CA . GLY A 1 119 ? -4.926 -4.448 25.798 1.00 94.81 119 GLY A CA 1
ATOM 956 C C . GLY A 1 119 ? -4.298 -5.182 24.621 1.00 94.81 119 GLY A C 1
ATOM 957 O O . GLY A 1 119 ? -3.845 -6.298 24.839 1.00 94.81 119 GLY A O 1
ATOM 958 N N . VAL A 1 120 ? -4.228 -4.586 23.430 1.00 97.50 120 VAL A N 1
ATOM 959 C CA . VAL A 1 120 ? -3.369 -5.054 22.332 1.00 97.50 120 VAL A CA 1
ATOM 960 C C . VAL A 1 120 ? -2.058 -4.267 22.385 1.00 97.50 120 VAL A C 1
ATOM 962 O O . VAL A 1 120 ? -2.076 -3.061 22.630 1.00 97.50 120 VAL A O 1
ATOM 965 N N . GLN A 1 121 ? -0.919 -4.949 22.259 1.00 97.56 121 GLN A N 1
ATOM 966 C CA . GLN A 1 121 ? 0.403 -4.321 22.352 1.00 97.56 121 GLN A CA 1
ATOM 967 C C . GLN A 1 121 ? 0.804 -3.608 21.054 1.00 97.56 121 GLN A C 1
ATOM 969 O O . GLN A 1 121 ? 1.447 -2.562 21.100 1.00 97.56 121 GLN A O 1
ATOM 974 N N . GLU A 1 122 ? 0.457 -4.190 19.913 1.00 97.94 122 GLU A N 1
ATOM 975 C CA . GLU A 1 122 ? 0.784 -3.702 18.581 1.00 97.94 122 GLU A CA 1
ATOM 976 C C . GLU A 1 122 ? -0.081 -2.507 18.189 1.00 97.94 122 GLU A C 1
ATOM 978 O O . GLU A 1 122 ? -1.246 -2.387 18.581 1.00 97.94 122 GLU A O 1
ATOM 983 N N . SER A 1 123 ? 0.476 -1.638 17.343 1.00 97.38 123 SER A N 1
ATOM 984 C CA . SER A 1 123 ? -0.347 -0.662 16.641 1.00 97.38 123 SER A CA 1
ATOM 985 C C . SER A 1 123 ? -1.257 -1.379 15.640 1.00 97.38 123 SER A C 1
ATOM 987 O O . SER A 1 123 ? -0.902 -2.423 15.090 1.00 97.38 123 SER A O 1
ATOM 989 N N . MET A 1 124 ? -2.422 -0.805 15.339 1.00 97.50 124 MET A N 1
ATOM 990 C CA . MET A 1 124 ? -3.316 -1.388 14.334 1.00 97.50 124 MET A CA 1
ATOM 991 C C . MET A 1 124 ? -2.674 -1.452 12.937 1.00 97.50 124 MET A C 1
ATOM 993 O O . MET A 1 124 ? -2.994 -2.359 12.176 1.00 97.50 124 MET A O 1
ATOM 997 N N . ILE A 1 125 ? -1.697 -0.590 12.631 1.00 97.00 125 ILE A N 1
ATOM 998 C CA . ILE A 1 125 ? -0.885 -0.670 11.406 1.00 97.00 125 ILE A CA 1
ATOM 999 C C . ILE A 1 125 ? 0.016 -1.911 11.395 1.00 97.00 125 ILE A C 1
ATOM 1001 O O . ILE A 1 125 ? 0.166 -2.552 10.354 1.00 97.00 125 ILE A O 1
ATOM 1005 N N . ASP A 1 126 ? 0.596 -2.291 12.532 1.00 97.81 126 ASP A N 1
ATOM 1006 C CA . ASP A 1 126 ? 1.400 -3.515 12.629 1.00 97.81 126 ASP A CA 1
ATOM 1007 C C . ASP A 1 126 ? 0.520 -4.766 12.525 1.00 97.81 126 ASP A C 1
ATOM 1009 O O . ASP A 1 126 ? 0.918 -5.747 11.892 1.00 97.81 126 ASP A O 1
ATOM 1013 N N . VAL A 1 127 ? -0.710 -4.708 13.049 1.00 98.00 127 VAL A N 1
ATOM 1014 C CA . VAL A 1 127 ? -1.719 -5.760 12.842 1.00 98.00 127 VAL A CA 1
ATOM 1015 C C . VAL A 1 127 ? -2.096 -5.858 11.360 1.00 98.00 127 VAL A C 1
ATOM 1017 O O . VAL A 1 127 ? -2.074 -6.956 10.811 1.00 98.00 127 VAL A O 1
ATOM 1020 N N . VAL A 1 128 ? -2.357 -4.733 10.676 1.00 97.75 128 VAL A N 1
ATOM 1021 C CA . VAL A 1 128 ? -2.621 -4.696 9.220 1.00 97.75 128 VAL A CA 1
ATOM 1022 C C . VAL A 1 128 ? -1.473 -5.345 8.448 1.00 97.75 128 VAL A C 1
ATOM 1024 O O . VAL A 1 128 ? -1.718 -6.198 7.601 1.00 97.75 128 VAL A O 1
ATOM 1027 N N . ARG A 1 129 ? -0.217 -4.992 8.754 1.00 97.06 129 ARG A N 1
ATOM 1028 C CA . ARG A 1 129 ? 0.971 -5.581 8.109 1.00 97.06 129 ARG A CA 1
ATOM 1029 C C . ARG A 1 129 ? 1.098 -7.077 8.383 1.00 97.06 129 ARG A C 1
ATOM 1031 O O . ARG A 1 129 ? 1.442 -7.833 7.479 1.00 97.06 129 ARG A O 1
ATOM 1038 N N . SER A 1 130 ? 0.803 -7.509 9.606 1.00 97.25 130 SER A N 1
ATOM 1039 C CA . SER A 1 130 ? 0.847 -8.925 9.982 1.00 97.25 130 SER A CA 1
ATOM 1040 C C . SER A 1 130 ? -0.229 -9.722 9.244 1.00 97.25 130 SER A C 1
ATOM 1042 O O . SER A 1 130 ? 0.063 -10.789 8.713 1.00 97.25 130 SER A O 1
ATOM 1044 N N . VAL A 1 131 ? -1.444 -9.178 9.120 1.00 97.44 131 VAL A N 1
ATOM 1045 C CA . VAL A 1 131 ? -2.530 -9.771 8.322 1.00 97.44 131 VAL A CA 1
ATOM 1046 C C . VAL A 1 131 ? -2.188 -9.774 6.835 1.00 97.44 131 VAL A C 1
ATOM 1048 O O . VAL A 1 131 ? -2.393 -10.782 6.174 1.00 97.44 131 VAL A O 1
ATOM 1051 N N . GLN A 1 132 ? -1.612 -8.695 6.306 1.00 96.38 132 GLN A N 1
ATOM 1052 C CA . GLN A 1 132 ? -1.191 -8.600 4.905 1.00 96.38 132 GLN A CA 1
ATOM 1053 C C . GLN A 1 132 ? -0.200 -9.708 4.517 1.00 96.38 132 GLN A C 1
ATOM 1055 O O . GLN A 1 132 ? -0.200 -10.184 3.385 1.00 96.38 132 GLN A O 1
ATOM 1060 N N . GLN A 1 133 ? 0.652 -10.122 5.456 1.00 94.44 133 GLN A N 1
ATOM 1061 C CA . GLN A 1 133 ? 1.646 -11.172 5.244 1.00 94.44 133 GLN A CA 1
ATOM 1062 C C . GLN A 1 133 ? 1.095 -12.591 5.437 1.00 94.44 133 GLN A C 1
ATOM 1064 O O . GLN A 1 133 ? 1.838 -13.550 5.192 1.00 94.44 133 GLN A O 1
ATOM 1069 N N . LEU A 1 134 ? -0.162 -12.745 5.882 1.00 94.69 134 LEU A N 1
ATOM 1070 C CA . LEU A 1 134 ? -0.799 -14.054 6.013 1.00 94.69 134 LEU A CA 1
ATOM 1071 C C . LEU A 1 134 ? -0.809 -14.759 4.664 1.00 94.69 134 LEU A C 1
ATOM 1073 O O . LEU A 1 134 ? -1.345 -14.271 3.671 1.00 94.69 134 LEU A O 1
ATOM 1077 N N . THR A 1 135 ? -0.217 -15.945 4.658 1.00 92.25 135 THR A N 1
ATOM 1078 C CA . THR A 1 135 ? -0.275 -16.837 3.507 1.00 92.25 135 THR A CA 1
ATOM 1079 C C . THR A 1 135 ? -1.525 -17.689 3.617 1.00 92.25 135 THR A C 1
ATOM 1081 O O . THR A 1 135 ? -1.798 -18.250 4.677 1.00 92.25 135 THR A O 1
ATOM 1084 N N . VAL A 1 136 ? -2.259 -17.809 2.516 1.00 91.69 136 VAL A N 1
ATOM 1085 C CA . VAL A 1 136 ? -3.424 -18.684 2.402 1.00 91.69 136 VAL A CA 1
ATOM 1086 C C . VAL A 1 136 ? -3.153 -19.670 1.273 1.00 91.69 136 VAL A C 1
ATOM 1088 O O . VAL A 1 136 ? -2.898 -19.271 0.138 1.00 91.69 136 VAL A O 1
ATOM 1091 N N . ALA A 1 137 ? -3.188 -20.961 1.586 1.00 88.12 137 ALA A N 1
ATOM 1092 C CA . ALA A 1 137 ? -2.964 -22.032 0.623 1.00 88.12 137 ALA A CA 1
ATOM 1093 C C . ALA A 1 137 ? -4.239 -22.858 0.433 1.00 88.12 137 ALA A C 1
ATOM 1095 O O . ALA A 1 137 ? -5.068 -22.983 1.336 1.00 88.12 137 ALA A O 1
ATOM 1096 N N . ARG A 1 138 ? -4.400 -23.450 -0.753 1.00 85.38 138 ARG A N 1
ATOM 1097 C CA . ARG A 1 138 ? -5.422 -24.480 -0.976 1.00 85.38 138 ARG A CA 1
ATOM 1098 C C . ARG A 1 138 ? -4.930 -25.787 -0.372 1.00 85.38 138 ARG A C 1
ATOM 1100 O O . ARG A 1 138 ? -3.793 -26.172 -0.629 1.00 85.38 138 ARG A O 1
ATOM 1107 N N . ALA A 1 139 ? -5.785 -26.485 0.373 1.00 79.00 139 ALA A N 1
ATOM 1108 C CA . ALA A 1 139 ? -5.500 -27.847 0.802 1.00 79.00 139 ALA A CA 1
ATOM 1109 C C . ALA A 1 139 ? -5.178 -28.721 -0.425 1.00 79.00 139 ALA A C 1
ATOM 1111 O O . ALA A 1 139 ? -5.744 -28.501 -1.509 1.00 79.00 139 ALA A O 1
ATOM 1112 N N . PRO A 1 140 ? -4.276 -29.709 -0.281 1.00 73.12 140 PRO A N 1
ATOM 1113 C CA . PRO A 1 140 ? -3.973 -30.601 -1.380 1.00 73.12 140 PRO A CA 1
ATOM 1114 C C . PRO A 1 140 ? -5.250 -31.371 -1.694 1.00 73.12 140 PRO A C 1
ATOM 1116 O O . PRO A 1 140 ? -6.056 -31.656 -0.804 1.00 73.12 140 PRO A O 1
ATOM 1119 N N . TRP A 1 141 ? -5.445 -31.712 -2.962 1.00 66.25 141 TRP A N 1
ATOM 1120 C CA . TRP A 1 141 ? -6.556 -32.572 -3.334 1.00 66.25 141 TRP A CA 1
ATOM 1121 C C . TRP A 1 141 ? -6.345 -33.955 -2.720 1.00 66.25 141 TRP A C 1
ATOM 1123 O O . TRP A 1 141 ? -5.654 -34.801 -3.282 1.00 66.25 141 TRP A O 1
ATOM 1133 N N . GLN A 1 142 ? -6.928 -34.184 -1.552 1.00 62.31 142 GLN A N 1
ATOM 1134 C CA . GLN A 1 142 ? -7.236 -35.529 -1.109 1.00 62.31 142 GLN A CA 1
ATOM 1135 C C . GLN A 1 142 ? -8.525 -35.890 -1.833 1.00 62.31 142 GLN A C 1
ATOM 1137 O O . GLN A 1 142 ? -9.528 -35.193 -1.674 1.00 62.31 142 GLN A O 1
ATOM 1142 N N . ALA A 1 143 ? -8.476 -36.911 -2.696 1.00 51.50 143 ALA A N 1
ATOM 1143 C CA . ALA A 1 143 ? -9.680 -37.432 -3.327 1.00 51.50 143 ALA A CA 1
ATOM 1144 C C . ALA A 1 143 ? -10.726 -37.643 -2.217 1.00 51.50 143 ALA A C 1
ATOM 1146 O O . ALA A 1 143 ? -10.401 -38.311 -1.231 1.00 51.50 143 ALA A O 1
ATOM 1147 N N . PRO A 1 144 ? -11.907 -37.008 -2.302 1.00 53.59 144 PRO A N 1
ATOM 1148 C CA . PRO A 1 144 ? -12.855 -37.023 -1.203 1.00 53.59 144 PRO A CA 1
ATOM 1149 C C . PRO A 1 144 ? -13.213 -38.474 -0.889 1.00 53.59 144 PRO A C 1
ATOM 1151 O O . PRO A 1 144 ? -13.738 -39.184 -1.744 1.00 53.59 144 PRO A O 1
ATOM 1154 N N . SER A 1 145 ? -12.919 -38.922 0.332 1.00 51.75 145 SER A N 1
ATOM 1155 C CA . SER A 1 145 ? -13.521 -40.137 0.868 1.00 51.75 145 SER A CA 1
ATOM 1156 C C . SER A 1 145 ? -15.000 -39.823 1.109 1.00 51.75 145 SER A C 1
ATOM 1158 O O . SER A 1 145 ? -15.344 -39.231 2.129 1.00 51.75 145 SER A O 1
ATOM 1160 N N . ASP A 1 146 ? -15.845 -40.125 0.124 1.00 47.66 146 ASP A N 1
ATOM 1161 C CA . ASP A 1 146 ? -17.306 -40.213 0.224 1.00 47.66 146 ASP A CA 1
ATOM 1162 C C . ASP A 1 146 ? -18.026 -39.028 0.900 1.00 47.66 146 ASP A C 1
ATOM 1164 O O . ASP A 1 146 ? -18.939 -39.214 1.708 1.00 47.66 146 ASP A O 1
ATOM 1168 N N . LEU A 1 147 ? -17.665 -37.786 0.557 1.00 47.50 147 LEU A N 1
ATOM 1169 C CA . LEU A 1 147 ? -18.521 -36.642 0.883 1.00 47.50 147 LEU A CA 1
ATOM 1170 C C . LEU A 1 147 ? -19.664 -36.536 -0.145 1.00 47.50 147 LEU A C 1
ATOM 1172 O O . LEU A 1 147 ? -19.414 -36.609 -1.350 1.00 47.50 147 LEU A O 1
ATOM 1176 N N . PRO A 1 148 ? -20.926 -36.379 0.299 1.00 44.12 148 PRO A N 1
ATOM 1177 C CA . PRO A 1 148 ? -22.074 -36.337 -0.596 1.00 44.12 148 PRO A CA 1
ATOM 1178 C C . PRO A 1 148 ? -21.985 -35.132 -1.542 1.00 44.12 148 PRO A C 1
ATOM 1180 O O . PRO A 1 148 ? -21.955 -33.982 -1.110 1.00 44.12 148 PRO A O 1
ATOM 1183 N N . LEU A 1 149 ? -22.006 -35.433 -2.843 1.00 44.72 149 LEU A N 1
ATOM 1184 C CA . LEU A 1 149 ? -21.983 -34.555 -4.027 1.00 44.72 149 LEU A CA 1
ATOM 1185 C C . LEU A 1 149 ? -23.084 -33.468 -4.093 1.00 44.72 149 LEU A C 1
ATOM 1187 O O . LEU A 1 149 ? -23.283 -32.851 -5.134 1.00 44.72 149 LEU A O 1
ATOM 1191 N N . SER A 1 150 ? -23.831 -33.220 -3.016 1.00 40.44 150 SER A N 1
ATOM 1192 C CA . SER A 1 150 ? -24.946 -32.265 -2.998 1.00 40.44 150 SER A CA 1
ATOM 1193 C C . SER A 1 150 ? -24.533 -30.805 -2.775 1.00 40.44 150 SER A C 1
ATOM 1195 O O . SER A 1 150 ? -25.397 -29.934 -2.808 1.00 40.44 150 SER A O 1
ATOM 1197 N N . ALA A 1 151 ? -23.247 -30.507 -2.583 1.00 40.94 151 ALA A N 1
ATOM 1198 C CA . ALA A 1 151 ? -22.726 -29.139 -2.604 1.00 40.94 151 ALA A CA 1
ATOM 1199 C C . ALA A 1 151 ? -22.312 -28.756 -4.036 1.00 40.94 151 ALA A C 1
ATOM 1201 O O . ALA A 1 151 ? -21.144 -28.505 -4.313 1.00 40.94 151 ALA A O 1
ATOM 1202 N N . MET A 1 152 ? -23.264 -28.764 -4.975 1.00 39.50 152 MET A N 1
ATOM 1203 C CA . MET A 1 152 ? -23.026 -28.134 -6.272 1.00 39.50 152 MET A CA 1
ATOM 1204 C C . MET A 1 152 ? -22.958 -26.626 -6.051 1.00 39.50 152 MET A C 1
ATOM 1206 O O . MET A 1 152 ? -23.945 -26.005 -5.654 1.00 39.50 152 MET A O 1
ATOM 1210 N N . ALA A 1 153 ? -21.764 -26.077 -6.262 1.00 41.53 153 ALA A N 1
ATOM 1211 C CA . ALA A 1 153 ? -21.465 -24.662 -6.212 1.00 41.53 153 ALA A CA 1
ATOM 1212 C C . ALA A 1 153 ? -22.517 -23.863 -6.989 1.00 41.53 153 ALA A C 1
ATOM 1214 O O . ALA A 1 153 ? -22.633 -23.987 -8.210 1.00 41.53 153 ALA A O 1
ATOM 1215 N N . SER A 1 154 ? -23.283 -23.021 -6.294 1.00 39.53 154 SER A N 1
ATOM 1216 C CA . SER A 1 154 ? -23.878 -21.873 -6.959 1.00 39.53 154 SER A CA 1
ATOM 1217 C C . SER A 1 154 ? -22.721 -20.931 -7.269 1.00 39.53 154 SER A C 1
ATOM 1219 O O . SER A 1 154 ? -22.333 -20.113 -6.437 1.00 39.53 154 SER A O 1
ATOM 1221 N N . GLU A 1 155 ? -22.129 -21.086 -8.449 1.00 46.12 155 GLU A N 1
ATOM 1222 C CA . GLU A 1 155 ? -21.410 -20.002 -9.102 1.00 46.12 155 GLU A CA 1
ATOM 1223 C C . GLU A 1 155 ? -22.423 -18.859 -9.214 1.00 46.12 155 GLU A C 1
ATOM 1225 O O . GLU A 1 155 ? -23.237 -18.843 -10.130 1.00 46.12 155 GLU A O 1
ATOM 1230 N N . HIS A 1 156 ? -22.484 -17.959 -8.233 1.00 57.06 156 HIS A N 1
ATOM 1231 C CA . HIS A 1 156 ? -23.120 -16.671 -8.448 1.00 57.06 156 HIS A CA 1
ATOM 1232 C C . HIS A 1 156 ? -22.128 -15.895 -9.309 1.00 57.06 156 HIS A C 1
ATOM 1234 O O . HIS A 1 156 ? -21.092 -15.473 -8.788 1.00 57.06 156 HIS A O 1
ATOM 1240 N N . PRO A 1 157 ? -22.366 -15.769 -10.630 1.00 61.25 157 PRO A N 1
ATOM 1241 C CA . PRO A 1 157 ? -21.418 -15.108 -11.504 1.00 61.25 157 PRO A CA 1
ATOM 1242 C C . PRO A 1 157 ? -21.355 -13.642 -11.075 1.00 61.25 157 PRO A C 1
ATOM 1244 O O . PRO A 1 157 ? -22.287 -12.880 -11.318 1.00 61.25 157 PRO A O 1
ATOM 1247 N N . GLY A 1 158 ? -20.284 -13.270 -10.377 1.00 74.19 158 GLY A N 1
ATOM 1248 C CA . GLY A 1 158 ? -20.062 -11.904 -9.911 1.00 74.19 158 GLY A CA 1
ATOM 1249 C C . GLY A 1 158 ? -19.732 -11.748 -8.430 1.00 74.19 158 GLY A C 1
ATOM 1250 O O . GLY A 1 158 ? -19.253 -10.680 -8.076 1.00 74.19 158 GLY A O 1
ATOM 1251 N N . GLU A 1 159 ? -19.909 -12.754 -7.567 1.00 79.50 159 GLU A N 1
ATOM 1252 C CA . GLU A 1 159 ? -19.405 -12.647 -6.189 1.00 79.50 159 GLU A CA 1
ATOM 1253 C C . GLU A 1 159 ? -17.998 -13.252 -6.064 1.00 79.50 159 GLU A C 1
ATOM 1255 O O . GLU A 1 159 ? -17.730 -14.308 -6.639 1.00 79.50 159 GLU A O 1
ATOM 1260 N N . PRO A 1 160 ? -17.070 -12.584 -5.356 1.00 83.75 160 PRO A N 1
ATOM 1261 C CA . PRO A 1 160 ? -15.720 -13.095 -5.189 1.00 83.75 160 PRO A CA 1
ATOM 1262 C C . PRO A 1 160 ? -15.697 -14.345 -4.304 1.00 83.75 160 PRO A C 1
ATOM 1264 O O . PRO A 1 160 ? -16.476 -14.471 -3.359 1.00 83.75 160 PRO A O 1
ATOM 1267 N N . ASP A 1 161 ? -14.748 -15.246 -4.564 1.00 85.69 161 ASP A N 1
ATOM 1268 C CA . ASP A 1 161 ? -14.521 -16.410 -3.708 1.00 85.69 161 ASP A CA 1
ATOM 1269 C C . ASP A 1 161 ? -13.960 -15.941 -2.361 1.00 85.69 161 ASP A C 1
ATOM 1271 O O . ASP A 1 161 ? -12.824 -15.465 -2.307 1.00 85.69 161 ASP A O 1
ATOM 1275 N N . VAL A 1 162 ? -14.726 -16.070 -1.277 1.00 90.12 162 VAL A N 1
ATOM 1276 C CA . VAL A 1 162 ? -14.354 -15.568 0.057 1.00 90.12 162 VAL A CA 1
ATOM 1277 C C . VAL A 1 162 ? -14.180 -16.704 1.066 1.00 90.12 162 VAL A C 1
ATOM 1279 O O . VAL A 1 162 ? -14.969 -17.649 1.105 1.00 90.12 162 VAL A O 1
ATOM 1282 N N . TRP A 1 163 ? -13.162 -16.570 1.919 1.00 91.69 163 TRP A N 1
ATOM 1283 C CA . TRP A 1 163 ? -12.856 -17.468 3.032 1.00 91.69 163 TRP A CA 1
ATOM 1284 C C . TRP A 1 163 ? -12.671 -16.676 4.319 1.00 91.69 163 TRP A C 1
ATOM 1286 O O . TRP A 1 163 ? -12.010 -15.634 4.310 1.00 91.69 163 TRP A O 1
ATOM 1296 N N . ARG A 1 164 ? -13.233 -17.172 5.428 1.00 93.62 164 ARG A N 1
ATOM 1297 C CA . ARG A 1 164 ? -13.141 -16.508 6.734 1.00 93.62 164 ARG A CA 1
ATOM 1298 C C . ARG A 1 164 ? -12.575 -17.407 7.812 1.00 93.62 164 ARG A C 1
ATOM 1300 O O . ARG A 1 164 ? -13.020 -18.544 7.996 1.00 93.62 164 ARG A O 1
ATOM 1307 N N . TRP A 1 165 ? -11.710 -16.816 8.621 1.00 95.69 165 TRP A N 1
ATOM 1308 C CA . TRP A 1 165 ? -11.252 -17.397 9.869 1.00 95.69 165 TRP A CA 1
ATOM 1309 C C . TRP A 1 165 ? -11.527 -16.458 11.029 1.00 95.69 165 TRP A C 1
ATOM 1311 O O . TRP A 1 165 ? -11.511 -15.240 10.866 1.00 95.69 165 TRP A O 1
ATOM 1321 N N . ALA A 1 166 ? -11.741 -17.020 12.210 1.00 97.00 166 ALA A N 1
ATOM 1322 C CA . ALA A 1 166 ? -11.885 -16.257 13.430 1.00 97.00 166 ALA A CA 1
ATOM 1323 C C . ALA A 1 166 ? -11.197 -16.943 14.597 1.00 97.00 166 ALA A C 1
ATOM 1325 O O . ALA A 1 166 ? -11.083 -18.161 14.662 1.00 97.00 166 ALA A O 1
ATOM 1326 N N . THR A 1 167 ? -10.811 -16.146 15.578 1.00 97.56 167 THR A N 1
ATOM 1327 C CA . THR A 1 167 ? -10.380 -16.641 16.873 1.00 97.56 167 THR A CA 1
ATOM 1328 C C . THR A 1 167 ? -10.927 -15.774 17.986 1.00 97.56 167 THR A C 1
ATOM 1330 O O . THR A 1 167 ? -11.235 -14.591 17.809 1.00 97.56 167 THR A O 1
ATOM 1333 N N . ARG A 1 168 ? -11.038 -16.373 19.170 1.00 97.81 168 ARG A N 1
ATOM 1334 C CA . ARG A 1 168 ? -11.371 -15.665 20.399 1.00 97.81 168 ARG A CA 1
ATOM 1335 C C . ARG A 1 168 ? -10.346 -16.006 21.463 1.00 97.81 168 ARG A C 1
ATOM 1337 O O . ARG A 1 168 ? -10.290 -17.134 21.952 1.00 97.81 168 ARG A O 1
ATOM 1344 N N . ARG A 1 169 ? -9.556 -15.012 21.854 1.00 97.62 169 ARG A N 1
ATOM 1345 C CA . ARG A 1 169 ? -8.491 -15.150 22.854 1.00 97.62 169 ARG A CA 1
ATOM 1346 C C . ARG A 1 169 ? -8.757 -14.222 24.036 1.00 97.62 169 ARG A C 1
ATOM 1348 O O . ARG A 1 169 ? -9.385 -13.175 23.889 1.00 97.62 169 ARG A O 1
ATOM 1355 N N . CYS A 1 170 ? -8.361 -14.650 25.231 1.00 96.06 170 CYS A N 1
ATOM 1356 C CA . CYS A 1 170 ? -8.616 -13.936 26.482 1.00 96.06 170 CYS A CA 1
ATOM 1357 C C . CYS A 1 170 ? -7.350 -13.862 27.326 1.00 96.06 170 CYS A C 1
ATOM 1359 O O . CYS A 1 170 ? -6.679 -14.875 27.515 1.00 96.06 170 CYS A O 1
ATOM 1361 N N . GLY A 1 171 ? -7.110 -12.694 27.914 1.00 92.75 171 GLY A N 1
ATOM 1362 C CA . GLY A 1 171 ? -5.982 -12.453 28.803 1.00 92.75 171 GLY A CA 1
ATOM 1363 C C . GLY A 1 171 ? -4.647 -12.340 28.063 1.00 92.75 171 GLY A C 1
ATOM 1364 O O . GLY A 1 171 ? -4.614 -12.426 26.836 1.00 92.75 171 GLY A O 1
ATOM 1365 N N . PRO A 1 172 ? -3.543 -12.131 28.801 1.00 96.00 172 PRO A N 1
ATOM 1366 C CA . PRO A 1 172 ? -2.248 -11.879 28.191 1.00 96.00 172 PRO A CA 1
ATOM 1367 C C . PRO A 1 172 ? -1.725 -13.105 27.436 1.00 96.00 172 PRO A C 1
ATOM 1369 O O . PRO A 1 172 ? -1.302 -14.086 28.048 1.00 96.00 172 PRO A O 1
ATOM 1372 N N . CYS A 1 173 ? -1.778 -13.070 26.109 1.00 97.31 173 CYS A N 1
ATOM 1373 C CA . CYS A 1 173 ? -1.316 -14.153 25.249 1.00 97.31 173 CYS A CA 1
ATOM 1374 C C . CYS A 1 173 ? -1.029 -13.641 23.828 1.00 97.31 173 CYS A C 1
ATOM 1376 O O . CYS A 1 173 ? -1.663 -12.677 23.389 1.00 97.31 173 CYS A O 1
ATOM 1378 N N . PRO A 1 174 ? -0.078 -14.264 23.111 1.00 98.00 174 PRO A N 1
ATOM 1379 C CA . PRO A 1 174 ? 0.067 -14.041 21.682 1.00 98.00 174 PRO A CA 1
ATOM 1380 C C . PRO A 1 174 ? -1.115 -14.671 20.945 1.00 98.00 174 PRO A C 1
ATOM 1382 O O . PRO A 1 174 ? -1.586 -15.747 21.314 1.00 98.00 174 PRO A O 1
ATOM 1385 N N . VAL A 1 175 ? -1.557 -14.008 19.886 1.00 98.12 175 VAL A N 1
ATOM 1386 C CA . VAL A 1 175 ? -2.496 -14.527 18.898 1.00 98.12 175 VAL A CA 1
ATOM 1387 C C . VAL A 1 175 ? -1.700 -14.831 17.640 1.00 98.12 175 VAL A C 1
ATOM 1389 O O . VAL A 1 175 ? -1.081 -13.942 17.050 1.00 98.12 175 VAL A O 1
ATOM 1392 N N . LYS A 1 176 ? -1.696 -16.101 17.250 1.00 97.81 176 LYS A N 1
ATOM 1393 C CA . LYS A 1 176 ? -0.971 -16.615 16.086 1.00 97.81 176 LYS A CA 1
ATOM 1394 C C . LYS A 1 176 ? -1.936 -17.073 14.998 1.00 97.81 176 LYS A C 1
ATOM 1396 O O . LYS A 1 176 ? -3.104 -17.330 15.271 1.00 97.81 176 LYS A O 1
ATOM 1401 N N . ALA A 1 177 ? -1.444 -17.245 13.776 1.00 96.06 177 ALA A N 1
ATOM 1402 C CA . ALA A 1 177 ? -2.245 -17.744 12.660 1.00 96.06 177 ALA A CA 1
ATOM 1403 C C . ALA A 1 177 ? -2.873 -19.125 12.929 1.00 96.06 177 ALA A C 1
ATOM 1405 O O . ALA A 1 177 ? -4.011 -19.350 12.548 1.00 96.06 177 ALA A O 1
ATOM 1406 N N . GLN A 1 178 ? -2.199 -20.024 13.652 1.00 95.69 178 GLN A N 1
ATOM 1407 C CA . GLN A 1 178 ? -2.764 -21.323 14.058 1.00 95.69 178 GLN A CA 1
ATOM 1408 C C . GLN A 1 178 ? -3.968 -21.213 15.008 1.00 95.69 178 GLN A C 1
ATOM 1410 O O . GLN A 1 178 ? -4.659 -22.199 15.233 1.00 95.69 178 GLN A O 1
ATOM 1415 N N . ASP A 1 179 ? -4.179 -20.046 15.623 1.00 96.81 179 ASP A N 1
ATOM 1416 C CA . ASP A 1 179 ? -5.294 -19.825 16.541 1.00 96.81 179 ASP A CA 1
ATOM 1417 C C . ASP A 1 179 ? -6.592 -19.501 15.795 1.00 96.81 179 ASP A C 1
ATOM 1419 O O . ASP A 1 179 ? -7.649 -19.464 16.423 1.00 96.81 179 ASP A O 1
ATOM 1423 N N . LEU A 1 180 ? -6.496 -19.203 14.496 1.00 96.25 180 LEU A N 1
ATOM 1424 C CA . LEU A 1 180 ? -7.602 -18.869 13.611 1.00 96.25 180 LEU A CA 1
ATOM 1425 C C . LEU A 1 180 ? -8.325 -20.142 13.156 1.00 96.25 180 LEU A C 1
ATOM 1427 O O . LEU A 1 180 ? -7.818 -20.908 12.338 1.00 96.25 180 LEU A O 1
ATOM 1431 N N . ASP A 1 181 ? -9.550 -20.321 13.639 1.00 93.06 181 ASP A N 1
ATOM 1432 C CA . ASP A 1 181 ? -10.446 -21.386 13.206 1.00 93.06 181 ASP A CA 1
ATOM 1433 C C . ASP A 1 181 ? -11.221 -20.935 11.963 1.00 93.06 181 ASP A C 1
ATOM 1435 O O . ASP A 1 181 ? -11.714 -19.809 11.898 1.00 93.06 181 ASP A O 1
ATOM 1439 N N . MET A 1 182 ? -11.359 -21.806 10.964 1.00 89.94 182 MET A N 1
ATOM 1440 C CA . MET A 1 182 ? -12.179 -21.514 9.785 1.00 89.94 182 MET A CA 1
ATOM 1441 C C . MET A 1 182 ? -13.660 -21.456 10.197 1.00 89.94 182 MET A C 1
ATOM 1443 O O . MET A 1 182 ? -14.192 -22.431 10.724 1.00 89.94 182 MET A O 1
ATOM 1447 N N . VAL A 1 183 ? -14.320 -20.312 9.984 1.00 85.06 183 VAL A N 1
ATOM 1448 C CA . VAL A 1 183 ? -15.713 -20.074 10.430 1.00 85.06 183 VAL A CA 1
ATOM 1449 C C . VAL A 1 183 ? -16.706 -20.171 9.285 1.00 85.06 183 VAL A C 1
ATOM 1451 O O . VAL A 1 183 ? -17.822 -20.648 9.469 1.00 85.06 183 VAL A O 1
ATOM 1454 N N . ASP A 1 184 ? -16.297 -19.709 8.111 1.00 69.69 184 ASP A N 1
ATOM 1455 C CA . ASP A 1 184 ? -17.129 -19.653 6.921 1.00 69.69 184 ASP A CA 1
ATOM 1456 C C . ASP A 1 184 ? -16.242 -20.106 5.761 1.00 69.69 184 ASP A C 1
ATOM 1458 O O . ASP A 1 184 ? -15.530 -19.319 5.133 1.00 69.69 184 ASP A O 1
ATOM 1462 N N . SER A 1 185 ? -16.204 -21.419 5.534 1.00 58.56 185 SER A N 1
ATOM 1463 C CA . SER A 1 185 ? -16.041 -21.881 4.165 1.00 58.56 185 SER A CA 1
ATOM 1464 C C . SER A 1 185 ? -17.410 -21.666 3.559 1.00 58.56 185 SER A C 1
ATOM 1466 O O . SER A 1 185 ? -18.351 -22.341 3.990 1.00 58.56 185 SER A O 1
ATOM 1468 N N . SER A 1 186 ? -17.548 -20.746 2.601 1.00 54.28 186 SER A N 1
ATOM 1469 C CA . SER A 1 186 ? -18.760 -20.752 1.787 1.00 54.28 186 SER A CA 1
ATOM 1470 C C . SER A 1 186 ? -18.970 -22.217 1.380 1.00 54.28 186 SER A C 1
ATOM 1472 O O . SER A 1 186 ? -18.029 -22.871 0.916 1.00 54.28 186 SER A O 1
ATOM 1474 N N . SER A 1 187 ? -20.123 -22.786 1.725 1.00 45.88 187 SER A N 1
ATOM 1475 C CA . SER A 1 187 ? -20.390 -24.238 1.795 1.00 45.88 187 SER A CA 1
ATOM 1476 C C . SER A 1 187 ? -20.391 -24.931 0.422 1.00 45.88 187 SER A C 1
ATOM 1478 O O . SER A 1 187 ? -20.901 -26.034 0.255 1.00 45.88 187 SER A O 1
ATOM 1480 N N . PHE A 1 188 ? -19.790 -24.266 -0.556 1.00 53.66 188 PHE A N 1
ATOM 1481 C CA . PHE A 1 188 ? -19.837 -24.488 -1.983 1.00 53.66 188 PHE A CA 1
ATOM 1482 C C . PHE A 1 188 ? -18.487 -24.922 -2.567 1.00 53.66 188 PHE A C 1
ATOM 1484 O O . PHE A 1 188 ? -18.425 -25.219 -3.755 1.00 53.66 188 PHE A O 1
ATOM 1491 N N . TYR A 1 189 ? -17.401 -24.959 -1.783 1.00 56.47 189 TYR A N 1
ATOM 1492 C CA . TYR A 1 189 ? -16.069 -25.234 -2.330 1.00 56.47 189 TYR A CA 1
ATOM 1493 C C . TYR A 1 189 ? -15.584 -26.661 -2.080 1.00 56.47 189 TYR A C 1
ATOM 1495 O O . TYR A 1 189 ? -15.522 -27.137 -0.949 1.00 56.47 189 TYR A O 1
ATOM 1503 N N . GLU A 1 190 ? -15.127 -27.302 -3.156 1.00 58.97 190 GLU A N 1
ATOM 1504 C CA . GLU A 1 190 ? -14.574 -28.662 -3.148 1.00 58.97 190 GLU A CA 1
ATOM 1505 C C . GLU A 1 190 ? -13.229 -28.783 -2.405 1.00 58.97 190 GLU A C 1
ATOM 1507 O O . GLU A 1 190 ? -12.788 -29.893 -2.112 1.00 58.97 190 GLU A O 1
ATOM 1512 N N . ARG A 1 191 ? -12.536 -27.666 -2.126 1.00 70.44 191 ARG A N 1
ATOM 1513 C CA . ARG A 1 191 ? -11.193 -27.665 -1.518 1.00 70.44 191 ARG A CA 1
ATOM 1514 C C . ARG A 1 191 ? -11.086 -26.628 -0.399 1.00 70.44 191 ARG A C 1
ATOM 1516 O O . ARG A 1 191 ? -11.105 -25.438 -0.714 1.00 70.44 191 ARG A O 1
ATOM 1523 N N . PRO A 1 192 ? -10.925 -27.034 0.874 1.00 80.00 192 PRO A N 1
ATOM 1524 C CA . PRO A 1 192 ? -10.720 -26.086 1.961 1.00 80.00 192 PRO A CA 1
ATOM 1525 C C . PRO A 1 192 ? -9.398 -25.331 1.782 1.00 80.00 192 PRO A C 1
ATOM 1527 O O . PRO A 1 192 ? -8.407 -25.889 1.308 1.00 80.00 192 PRO A O 1
ATOM 1530 N N . THR A 1 193 ? -9.363 -24.060 2.166 1.00 85.75 193 THR A N 1
ATOM 1531 C CA . THR A 1 193 ? -8.108 -23.311 2.312 1.00 85.75 193 THR A CA 1
ATOM 1532 C C . THR A 1 193 ? -7.576 -23.423 3.735 1.00 85.75 193 THR A C 1
ATOM 1534 O O . THR A 1 193 ? -8.351 -23.543 4.682 1.00 85.75 193 THR A O 1
ATOM 1537 N N . TYR A 1 194 ? -6.261 -23.340 3.905 1.00 89.44 194 TYR A N 1
ATOM 1538 C CA . TYR A 1 194 ? -5.606 -23.361 5.211 1.00 89.44 194 TYR A CA 1
ATOM 1539 C C . TYR A 1 194 ? -4.483 -22.320 5.287 1.00 89.44 194 TYR A C 1
ATOM 1541 O O . TYR A 1 194 ? -4.051 -21.768 4.272 1.00 89.44 194 TYR A O 1
ATOM 1549 N N . LEU A 1 195 ? -4.024 -22.046 6.509 1.00 91.81 195 LEU A N 1
ATOM 1550 C CA . LEU A 1 195 ? -2.921 -21.130 6.794 1.00 91.81 195 LEU A CA 1
ATOM 1551 C C . LEU A 1 195 ? -1.640 -21.958 7.002 1.00 91.81 195 LEU A C 1
ATOM 1553 O O . LEU A 1 195 ? -1.483 -22.535 8.079 1.00 91.81 195 LEU A O 1
ATOM 1557 N N . PRO A 1 196 ? -0.734 -22.069 6.008 1.00 87.44 196 PRO A N 1
ATOM 1558 C CA . PRO A 1 196 ? 0.456 -22.914 6.127 1.00 87.44 196 PRO A CA 1
ATOM 1559 C C . PRO A 1 196 ? 1.394 -22.461 7.251 1.00 87.44 196 PRO A C 1
ATOM 1561 O O . PRO A 1 196 ? 2.010 -23.286 7.916 1.00 87.44 196 PRO A O 1
ATOM 1564 N N . ILE A 1 197 ? 1.460 -21.154 7.519 1.00 89.06 197 ILE A N 1
ATOM 1565 C CA . ILE A 1 197 ? 2.372 -20.570 8.508 1.00 89.06 197 ILE A CA 1
ATOM 1566 C C . ILE A 1 197 ? 1.661 -20.410 9.854 1.00 89.06 197 ILE A C 1
ATOM 1568 O O . ILE A 1 197 ? 1.374 -19.299 10.296 1.00 89.06 197 ILE A O 1
ATOM 1572 N N . GLY A 1 198 ? 1.376 -21.519 10.536 1.00 90.88 198 GLY A N 1
ATOM 1573 C CA . GLY A 1 198 ? 0.643 -21.493 11.809 1.00 90.88 198 GLY A CA 1
ATOM 1574 C C . GLY A 1 198 ? 1.314 -20.657 12.915 1.00 90.88 198 GLY A C 1
ATOM 1575 O O . GLY A 1 198 ? 0.630 -20.049 13.737 1.00 90.88 198 GLY A O 1
ATOM 1576 N N . GLN A 1 199 ? 2.648 -20.564 12.926 1.00 93.38 199 GLN A N 1
ATOM 1577 C CA . GLN A 1 199 ? 3.389 -19.806 13.945 1.00 93.38 199 GLN A CA 1
ATOM 1578 C C . GLN A 1 199 ? 3.425 -18.289 13.715 1.00 93.38 199 GLN A C 1
ATOM 1580 O O . GLN A 1 199 ? 3.937 -17.574 14.578 1.00 93.38 199 GLN A O 1
ATOM 1585 N N . GLN A 1 200 ? 2.893 -17.785 12.595 1.00 93.69 200 GLN A N 1
ATOM 1586 C CA . GLN A 1 200 ? 2.913 -16.357 12.287 1.00 93.69 200 GLN A CA 1
ATOM 1587 C C . GLN A 1 200 ? 2.204 -15.558 13.385 1.00 93.69 200 GLN A C 1
ATOM 1589 O O . GLN A 1 200 ? 1.036 -15.798 13.691 1.00 93.69 200 GLN A O 1
ATOM 1594 N N . HIS A 1 201 ? 2.930 -14.611 13.977 1.00 97.12 201 HIS A N 1
ATOM 1595 C CA . HIS A 1 201 ? 2.402 -13.695 14.983 1.00 97.12 201 HIS A CA 1
ATOM 1596 C C . HIS A 1 201 ? 1.443 -12.695 14.339 1.00 97.12 201 HIS A C 1
ATOM 1598 O O . HIS A 1 201 ? 1.759 -12.131 13.293 1.00 97.12 201 HIS A O 1
ATOM 1604 N N . LEU A 1 202 ? 0.284 -12.480 14.961 1.00 97.75 202 LEU A N 1
ATOM 1605 C CA . LEU A 1 202 ? -0.722 -11.529 14.485 1.00 97.75 202 LEU A CA 1
ATOM 1606 C C . LEU A 1 202 ? -0.851 -10.336 15.424 1.00 97.75 202 LEU A C 1
ATOM 1608 O O . LEU A 1 202 ? -0.843 -9.196 14.967 1.00 97.75 202 LEU A O 1
ATOM 1612 N N . LEU A 1 203 ? -0.973 -10.605 16.724 1.00 98.31 203 LEU A N 1
ATOM 1613 C CA . LEU A 1 203 ? -0.989 -9.591 17.776 1.00 98.31 203 LEU A CA 1
ATOM 1614 C C . LEU A 1 203 ? -0.703 -10.216 19.145 1.00 98.31 203 LEU A C 1
ATOM 1616 O O . LEU A 1 203 ? -0.829 -11.423 19.331 1.00 98.31 203 LEU A O 1
ATOM 1620 N N . GLN A 1 204 ? -0.370 -9.396 20.128 1.00 98.31 204 GLN A N 1
ATOM 1621 C CA . GLN A 1 204 ? -0.138 -9.749 21.515 1.00 98.31 204 GLN A CA 1
ATOM 1622 C C . GLN A 1 204 ? -1.172 -9.045 22.391 1.00 98.31 204 GLN A C 1
ATOM 1624 O O . GLN A 1 204 ? -1.243 -7.817 22.468 1.00 98.31 204 GLN A O 1
ATOM 1629 N N . ILE A 1 205 ? -1.947 -9.837 23.127 1.00 97.75 205 ILE A N 1
ATOM 1630 C CA . ILE A 1 205 ? -2.798 -9.322 24.193 1.00 97.75 205 ILE A CA 1
ATOM 1631 C C . ILE A 1 205 ? -1.899 -9.101 25.415 1.00 97.75 205 ILE A C 1
ATOM 1633 O O . ILE A 1 205 ? -1.217 -10.021 25.871 1.00 97.75 205 ILE A O 1
ATOM 1637 N N . SER A 1 206 ? -1.854 -7.878 25.931 1.00 96.69 206 SER A N 1
ATOM 1638 C CA . SER A 1 206 ? -1.012 -7.464 27.061 1.00 96.69 206 SER A CA 1
ATOM 1639 C C . SER A 1 206 ? -1.807 -7.228 28.348 1.00 96.69 206 SER A C 1
ATOM 1641 O O . SER A 1 206 ? -1.258 -7.340 29.443 1.00 96.69 206 SER A O 1
ATOM 1643 N N . ALA A 1 207 ? -3.107 -6.944 28.238 1.00 92.12 207 ALA A N 1
ATOM 1644 C CA . ALA A 1 207 ? -3.980 -6.649 29.373 1.00 92.12 207 ALA A CA 1
ATOM 1645 C C . ALA A 1 207 ? -5.085 -7.712 29.554 1.00 92.12 207 ALA A C 1
ATOM 1647 O O . ALA A 1 207 ? -5.275 -8.567 28.687 1.00 92.12 207 ALA A O 1
ATOM 1648 N N . PRO A 1 208 ? -5.856 -7.669 30.660 1.00 92.19 208 PRO A N 1
ATOM 1649 C CA . PRO A 1 208 ? -7.073 -8.461 30.842 1.00 92.19 208 PRO A CA 1
ATOM 1650 C C . PRO A 1 208 ? -8.175 -8.008 29.865 1.00 92.19 208 PRO A C 1
ATOM 1652 O O . PRO A 1 208 ? -9.115 -7.287 30.205 1.00 92.19 208 PRO A O 1
ATOM 1655 N N . ALA A 1 209 ? -8.023 -8.410 28.609 1.00 95.38 209 ALA A N 1
ATOM 1656 C CA . ALA A 1 209 ? -8.950 -8.158 27.525 1.00 95.38 209 ALA A CA 1
ATOM 1657 C C . ALA A 1 209 ? -9.303 -9.473 26.831 1.00 95.38 209 ALA A C 1
ATOM 1659 O O . ALA A 1 209 ? -8.551 -10.448 26.850 1.00 95.38 209 ALA A O 1
ATOM 1660 N N . MET A 1 210 ? -10.485 -9.501 26.239 1.00 97.06 210 MET A N 1
ATOM 1661 C CA . MET A 1 210 ? -10.927 -10.553 25.343 1.00 97.06 210 MET A CA 1
ATOM 1662 C C . MET A 1 210 ? -10.985 -9.970 23.941 1.00 97.06 210 MET A C 1
ATOM 1664 O O . MET A 1 210 ? -11.674 -8.973 23.729 1.00 97.06 210 MET A O 1
ATOM 1668 N N . ILE A 1 211 ? -10.281 -10.600 23.009 1.00 97.88 211 ILE A N 1
ATOM 1669 C CA . ILE A 1 211 ? -10.234 -10.209 21.605 1.00 97.88 211 ILE A CA 1
ATOM 1670 C C . ILE A 1 211 ? -10.996 -11.249 20.785 1.00 97.88 211 ILE A C 1
ATOM 1672 O O . ILE A 1 211 ? -10.779 -12.451 20.933 1.00 97.88 211 ILE A O 1
ATOM 1676 N N . GLU A 1 212 ? -11.903 -10.770 19.942 1.00 98.00 212 GLU A N 1
ATOM 1677 C CA . GLU A 1 212 ? -12.525 -11.505 18.844 1.00 98.00 212 GLU A CA 1
ATOM 1678 C C . GLU A 1 212 ? -11.863 -10.976 17.560 1.00 98.00 212 GLU A C 1
ATOM 1680 O O . GLU A 1 212 ? -11.986 -9.789 17.243 1.00 98.00 212 GLU A O 1
ATOM 1685 N N . PHE A 1 213 ? -11.099 -11.824 16.877 1.00 98.06 213 PHE A N 1
ATOM 1686 C CA . PHE A 1 213 ? -10.299 -11.447 15.713 1.00 98.06 213 PHE A CA 1
ATOM 1687 C C . PHE A 1 213 ? -10.716 -12.293 14.517 1.00 98.06 213 PHE A C 1
ATOM 1689 O O . PHE A 1 213 ? -10.687 -13.516 14.601 1.00 98.06 213 PHE A O 1
ATOM 1696 N N . GLU A 1 214 ? -11.123 -11.647 13.432 1.00 97.94 214 GLU A N 1
ATOM 1697 C CA . GLU A 1 214 ? -11.604 -12.287 12.209 1.00 97.94 214 GLU A CA 1
ATOM 1698 C C . GLU A 1 214 ? -10.774 -11.814 11.019 1.00 97.94 214 GLU A C 1
ATOM 1700 O O . GLU A 1 214 ? -10.469 -10.628 10.922 1.00 97.94 214 GLU A O 1
ATOM 1705 N N . VAL A 1 215 ? -10.438 -12.719 10.105 1.00 97.69 215 VAL A N 1
ATOM 1706 C CA . VAL A 1 215 ? -9.701 -12.427 8.871 1.00 97.69 215 VAL A CA 1
ATOM 1707 C C . VAL A 1 215 ? -10.487 -12.977 7.692 1.00 97.69 215 VAL A C 1
ATOM 1709 O O . VAL A 1 215 ? -10.988 -14.101 7.743 1.00 97.69 215 VAL A O 1
ATOM 1712 N N . GLU A 1 216 ? -10.574 -12.184 6.632 1.00 96.25 216 GLU A N 1
AT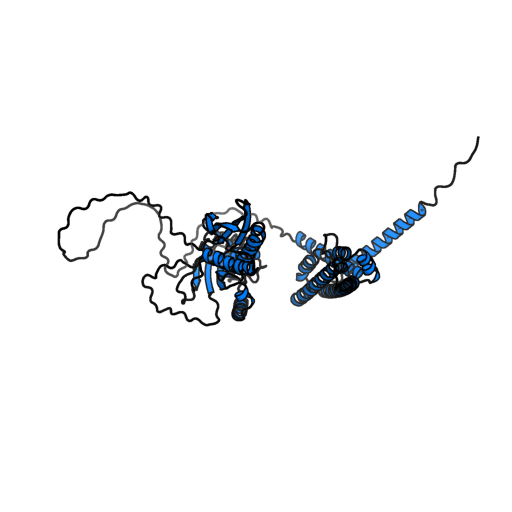OM 1713 C CA . GLU A 1 216 ? -11.233 -12.529 5.380 1.00 96.25 216 GLU A CA 1
ATOM 1714 C C . GLU A 1 216 ? -10.207 -12.521 4.239 1.00 96.25 216 GLU A C 1
ATOM 1716 O O . GLU A 1 216 ? -9.423 -11.576 4.094 1.00 96.25 216 GLU A O 1
ATOM 1721 N N . ALA A 1 217 ? -10.194 -13.588 3.441 1.00 95.31 217 ALA A N 1
ATOM 1722 C CA . ALA A 1 217 ? -9.326 -13.739 2.278 1.00 95.31 217 ALA A CA 1
ATOM 1723 C C . ALA A 1 217 ? -10.139 -14.023 1.015 1.00 95.31 217 ALA A C 1
ATOM 1725 O O . ALA A 1 217 ? -11.205 -14.636 1.078 1.00 95.31 217 ALA A O 1
ATOM 1726 N N . THR A 1 218 ? -9.604 -13.627 -0.139 1.00 93.62 218 THR A N 1
ATOM 1727 C CA . THR A 1 218 ? -10.219 -13.894 -1.445 1.00 93.62 218 THR A CA 1
ATOM 1728 C C . THR A 1 218 ? -9.199 -14.335 -2.488 1.00 93.62 218 THR A C 1
ATOM 1730 O O . THR A 1 218 ? -8.007 -14.080 -2.319 1.00 93.62 218 THR A O 1
ATOM 1733 N N . CYS A 1 219 ? -9.665 -15.000 -3.552 1.00 90.81 219 CYS A N 1
ATOM 1734 C CA . CYS A 1 219 ? -8.845 -15.429 -4.686 1.00 90.81 219 CYS A CA 1
ATOM 1735 C C . CYS A 1 219 ? -9.025 -14.521 -5.906 1.00 90.81 219 CYS A C 1
ATOM 1737 O O . CYS A 1 219 ? -9.978 -14.675 -6.679 1.00 90.81 219 CYS A O 1
ATOM 1739 N N . ALA A 1 220 ? -8.074 -13.615 -6.108 1.00 91.00 220 ALA A N 1
ATOM 1740 C CA . ALA A 1 220 ? -8.080 -12.656 -7.206 1.00 91.00 220 ALA A CA 1
ATOM 1741 C C . ALA A 1 220 ? -6.654 -12.378 -7.697 1.00 91.00 220 ALA A C 1
ATOM 1743 O O . ALA A 1 220 ? -5.676 -12.781 -7.067 1.00 91.00 220 ALA A O 1
ATOM 1744 N N . SER A 1 221 ? -6.551 -11.712 -8.840 1.00 90.69 221 SER A N 1
ATOM 1745 C CA . SER A 1 221 ? -5.362 -10.952 -9.231 1.00 90.69 221 SER A CA 1
ATOM 1746 C C . SER A 1 221 ? -5.465 -9.503 -8.754 1.00 90.69 221 SER A C 1
ATOM 1748 O O . SER A 1 221 ? -6.559 -9.008 -8.463 1.00 90.69 221 SER A O 1
ATOM 1750 N N . GLN A 1 222 ? -4.339 -8.785 -8.718 1.00 92.50 222 GLN A N 1
ATOM 1751 C CA . GLN A 1 222 ? -4.347 -7.362 -8.357 1.00 92.50 222 GLN A CA 1
ATOM 1752 C C . GLN A 1 222 ? -5.241 -6.528 -9.286 1.00 92.50 222 GLN A C 1
ATOM 1754 O O . GLN A 1 222 ? -5.994 -5.675 -8.825 1.00 92.50 222 GLN A O 1
ATOM 1759 N N . THR A 1 223 ? -5.206 -6.804 -10.592 1.00 89.88 223 THR A N 1
ATOM 1760 C CA . THR A 1 223 ? -6.025 -6.091 -11.580 1.00 89.88 223 THR A CA 1
ATOM 1761 C C . THR A 1 223 ? -7.514 -6.358 -11.387 1.00 89.88 223 THR A C 1
ATOM 1763 O O . THR A 1 223 ? -8.306 -5.419 -11.426 1.00 89.88 223 THR A O 1
ATOM 1766 N N . GLU A 1 224 ? -7.910 -7.611 -11.139 1.00 90.19 224 GLU A N 1
ATOM 1767 C CA . GLU A 1 224 ? -9.305 -7.938 -10.818 1.00 90.19 224 GLU A CA 1
ATOM 1768 C C . GLU A 1 224 ? -9.761 -7.205 -9.552 1.00 90.19 224 GLU A C 1
ATOM 1770 O O . GLU A 1 224 ? -10.835 -6.608 -9.551 1.00 90.19 224 GLU A O 1
ATOM 1775 N N . TRP A 1 225 ? -8.932 -7.202 -8.504 1.00 93.31 225 TRP A N 1
ATOM 1776 C CA . TRP A 1 225 ? -9.230 -6.540 -7.234 1.00 93.31 225 TRP A CA 1
ATOM 1777 C C . TRP A 1 225 ? -9.412 -5.022 -7.360 1.00 93.31 225 TRP A C 1
ATOM 1779 O O . TRP A 1 225 ? -10.250 -4.435 -6.674 1.00 93.31 225 TRP A O 1
ATOM 1789 N N . GLU A 1 226 ? -8.619 -4.367 -8.207 1.00 93.25 226 GLU A N 1
ATOM 1790 C CA . GLU A 1 226 ? -8.656 -2.912 -8.362 1.00 93.25 226 GLU A CA 1
ATOM 1791 C C . GLU A 1 226 ? -9.747 -2.435 -9.319 1.00 93.25 226 GLU A C 1
ATOM 1793 O O . GLU A 1 226 ? -10.414 -1.444 -9.012 1.00 93.25 226 GLU A O 1
ATOM 1798 N N . ILE A 1 227 ? -9.924 -3.127 -10.449 1.00 91.62 227 ILE A N 1
ATOM 1799 C CA . ILE A 1 227 ? -10.699 -2.626 -11.594 1.00 91.62 227 ILE A CA 1
ATOM 1800 C C . ILE A 1 227 ? -12.111 -3.222 -11.656 1.00 91.62 227 ILE A C 1
ATOM 1802 O O . ILE A 1 227 ? -13.025 -2.589 -12.186 1.00 91.62 227 ILE A O 1
ATOM 1806 N N . SER A 1 228 ? -12.326 -4.434 -11.139 1.00 91.62 228 SER A N 1
ATOM 1807 C CA . SER A 1 228 ? -13.627 -5.097 -11.266 1.00 91.62 228 SER A CA 1
ATOM 1808 C C . SER A 1 228 ? -14.698 -4.415 -10.413 1.00 91.62 228 SER A C 1
ATOM 1810 O O . SER A 1 228 ? -14.541 -4.270 -9.199 1.00 91.62 228 SER A O 1
ATOM 1812 N N . GLY A 1 229 ? -15.839 -4.082 -11.027 1.00 91.62 229 GLY A N 1
ATOM 1813 C CA . GLY A 1 229 ? -16.997 -3.526 -10.316 1.00 91.62 229 GLY A CA 1
ATOM 1814 C C . GLY A 1 229 ? -17.507 -4.436 -9.192 1.00 91.62 229 GLY A C 1
ATOM 1815 O O . GLY A 1 229 ? -17.841 -3.949 -8.118 1.00 91.62 229 GLY A O 1
ATOM 1816 N N . ALA A 1 230 ? -17.453 -5.758 -9.388 1.00 89.12 230 ALA A N 1
ATOM 1817 C CA . ALA A 1 230 ? -17.805 -6.739 -8.360 1.00 89.12 230 ALA A CA 1
ATOM 1818 C C . ALA A 1 230 ? -16.924 -6.626 -7.104 1.00 89.12 230 ALA A C 1
ATOM 1820 O O . ALA A 1 230 ? -17.417 -6.683 -5.976 1.00 89.12 230 ALA A O 1
ATOM 1821 N N . PHE A 1 231 ? -15.614 -6.431 -7.288 1.00 92.12 231 PHE A N 1
ATOM 1822 C CA . PHE A 1 231 ? -14.693 -6.234 -6.170 1.00 92.12 231 PHE A CA 1
ATOM 1823 C C . PHE A 1 231 ? -14.864 -4.853 -5.527 1.00 92.12 231 PHE A C 1
ATOM 1825 O O . PHE A 1 231 ? -14.700 -4.733 -4.314 1.00 92.12 231 PHE A O 1
ATOM 1832 N N . GLU A 1 232 ? -15.261 -3.825 -6.279 1.00 94.06 232 GLU A N 1
ATOM 1833 C CA . GLU A 1 232 ? -15.600 -2.523 -5.698 1.00 94.06 232 GLU A CA 1
ATOM 1834 C C . GLU A 1 232 ? -16.838 -2.590 -4.796 1.00 94.06 232 GLU A C 1
ATOM 1836 O O . GLU A 1 232 ? -16.770 -2.162 -3.642 1.00 94.06 232 GLU A O 1
ATOM 1841 N N . GLU A 1 233 ? -17.931 -3.198 -5.261 1.00 93.50 233 GLU A N 1
ATOM 1842 C CA . GLU A 1 233 ? -19.132 -3.430 -4.444 1.00 93.50 233 GLU A CA 1
ATOM 1843 C C . GLU A 1 233 ? -18.804 -4.258 -3.194 1.00 93.50 233 GLU A C 1
ATOM 1845 O O . GLU A 1 233 ? -19.226 -3.936 -2.079 1.00 93.50 233 GLU A O 1
ATOM 1850 N N . TYR A 1 234 ? -17.970 -5.287 -3.350 1.00 93.62 234 TYR A N 1
ATOM 1851 C CA . TYR A 1 234 ? -17.499 -6.097 -2.235 1.00 93.62 234 TYR A CA 1
ATOM 1852 C C . TYR A 1 234 ? -16.670 -5.293 -1.217 1.00 93.62 234 TYR A C 1
ATOM 1854 O O . TYR A 1 234 ? -16.904 -5.409 -0.011 1.00 93.62 234 TYR A O 1
ATOM 1862 N N . ARG A 1 235 ? -15.751 -4.423 -1.660 1.00 95.31 235 ARG A N 1
ATOM 1863 C CA . ARG A 1 235 ? -15.003 -3.514 -0.771 1.00 95.31 235 ARG A CA 1
ATOM 1864 C C . ARG A 1 235 ? -15.930 -2.541 -0.047 1.00 95.31 235 ARG A C 1
ATOM 1866 O O . ARG A 1 235 ? -15.723 -2.270 1.135 1.00 95.31 235 ARG A O 1
ATOM 1873 N N . GLN A 1 236 ? -16.953 -2.021 -0.722 1.00 95.94 236 GLN A N 1
ATOM 1874 C CA . GLN A 1 236 ? -17.958 -1.155 -0.100 1.00 95.94 236 GLN A CA 1
ATOM 1875 C C . GLN A 1 236 ? -18.745 -1.896 0.987 1.00 95.94 236 GLN A C 1
ATOM 1877 O O . GLN A 1 236 ? -18.894 -1.358 2.085 1.00 95.94 236 GLN A O 1
ATOM 1882 N N . ARG A 1 237 ? -19.142 -3.151 0.733 1.00 95.56 237 ARG A N 1
ATOM 1883 C CA . ARG A 1 237 ? -19.776 -4.037 1.725 1.00 95.56 237 ARG A CA 1
ATOM 1884 C C . ARG A 1 237 ? -18.876 -4.279 2.940 1.00 95.56 237 ARG A C 1
ATOM 1886 O O . ARG A 1 237 ? -19.316 -4.155 4.079 1.00 95.56 237 ARG A O 1
ATOM 1893 N N . LEU A 1 238 ? -17.591 -4.562 2.721 1.00 95.44 238 LEU A N 1
ATOM 1894 C CA . LEU A 1 238 ? -16.624 -4.720 3.813 1.00 95.44 238 LEU A CA 1
ATOM 1895 C C . LEU A 1 238 ? -16.546 -3.455 4.684 1.00 95.44 238 LEU A C 1
ATOM 1897 O O . LEU A 1 238 ? -16.626 -3.543 5.912 1.00 95.44 238 LEU A O 1
ATOM 1901 N N . ARG A 1 239 ? -16.462 -2.271 4.063 1.00 95.19 239 ARG A N 1
ATOM 1902 C CA . ARG A 1 239 ? -16.432 -0.986 4.782 1.00 95.19 239 ARG A CA 1
ATOM 1903 C C . ARG A 1 239 ? -17.734 -0.719 5.546 1.00 95.19 239 ARG A C 1
ATOM 1905 O O . ARG A 1 239 ? -17.667 -0.314 6.707 1.00 95.19 239 ARG A O 1
ATOM 1912 N N . SER A 1 240 ? -18.906 -0.980 4.953 1.00 95.06 240 SER A N 1
ATOM 1913 C CA . SER A 1 240 ? -20.200 -0.800 5.636 1.00 95.06 240 SER A CA 1
ATOM 1914 C C . SER A 1 240 ? -20.335 -1.704 6.861 1.00 95.06 240 SER A C 1
ATOM 1916 O O . SER A 1 240 ? -20.861 -1.287 7.896 1.00 95.06 240 SER A O 1
ATOM 1918 N N . ASP A 1 241 ? -19.770 -2.907 6.777 1.00 95.31 241 ASP A N 1
ATOM 1919 C CA . ASP A 1 241 ? -19.773 -3.907 7.844 1.00 95.31 241 ASP A CA 1
ATOM 1920 C C . ASP A 1 241 ? -18.637 -3.709 8.868 1.00 95.31 241 ASP A C 1
ATOM 1922 O O . ASP A 1 241 ? -18.444 -4.539 9.768 1.00 95.31 241 ASP A O 1
ATOM 1926 N N . ARG A 1 242 ? -17.915 -2.581 8.770 1.00 95.44 242 ARG A N 1
ATOM 1927 C CA . ARG A 1 242 ? -16.803 -2.175 9.645 1.00 95.44 242 ARG A CA 1
ATOM 1928 C C . ARG A 1 242 ? -15.636 -3.161 9.652 1.00 95.44 242 ARG A C 1
ATOM 1930 O O . ARG A 1 242 ? -15.028 -3.405 10.697 1.00 95.44 242 ARG A O 1
ATOM 1937 N N . TRP A 1 243 ? -15.341 -3.750 8.502 1.00 97.56 243 TRP A N 1
ATOM 1938 C CA . TRP A 1 243 ? -14.075 -4.433 8.287 1.00 97.56 243 TRP A CA 1
ATOM 1939 C C . TRP A 1 243 ? -12.982 -3.419 7.966 1.00 97.56 243 TRP A C 1
ATOM 1941 O O . TRP A 1 243 ? -13.209 -2.436 7.260 1.00 97.56 243 TRP A O 1
ATOM 1951 N N . LEU A 1 244 ? -11.781 -3.684 8.467 1.00 97.44 244 LEU A N 1
ATOM 1952 C CA . LEU A 1 244 ? -10.581 -2.946 8.105 1.00 97.44 244 LEU A CA 1
ATOM 1953 C C . LEU A 1 244 ? -9.984 -3.610 6.868 1.00 97.44 244 LEU A C 1
ATOM 1955 O O . LEU A 1 244 ? -9.579 -4.773 6.917 1.00 97.44 244 LEU A O 1
ATOM 1959 N N . VAL A 1 245 ? -9.980 -2.885 5.751 1.00 97.81 245 VAL A N 1
ATOM 1960 C CA . VAL A 1 245 ? -9.461 -3.380 4.470 1.00 97.81 245 VAL A CA 1
ATOM 1961 C C . VAL A 1 245 ? -7.934 -3.385 4.512 1.00 97.81 245 VAL A C 1
ATOM 1963 O O . VAL A 1 245 ? -7.307 -2.427 4.957 1.00 97.81 245 VAL A O 1
ATOM 1966 N N . VAL A 1 246 ? -7.338 -4.470 4.033 1.00 97.06 246 VAL A N 1
ATOM 1967 C CA . VAL A 1 246 ? -5.891 -4.677 3.952 1.00 97.06 246 VAL A CA 1
ATOM 1968 C C . VAL A 1 246 ? -5.490 -4.654 2.481 1.00 97.06 246 VAL A C 1
ATOM 1970 O O . VAL A 1 246 ? -6.187 -5.274 1.680 1.00 97.06 246 VAL A O 1
ATOM 1973 N N . PRO A 1 247 ? -4.391 -3.982 2.090 1.00 96.62 247 PRO A N 1
ATOM 1974 C CA . PRO A 1 247 ? -3.875 -4.082 0.728 1.00 96.62 247 PRO A CA 1
ATOM 1975 C C . PRO A 1 247 ? -3.426 -5.529 0.458 1.00 96.62 247 PRO A C 1
ATOM 1977 O O . PRO A 1 247 ? -2.436 -5.965 1.055 1.00 96.62 247 PRO A O 1
ATOM 1980 N N . PRO A 1 248 ? -4.132 -6.298 -0.386 1.00 96.00 248 PRO A N 1
ATOM 1981 C CA . PRO A 1 248 ? -3.833 -7.713 -0.558 1.00 96.00 248 PRO A CA 1
ATOM 1982 C C . PRO A 1 248 ? -2.493 -7.929 -1.264 1.00 96.00 248 PRO A C 1
ATOM 1984 O O . PRO A 1 248 ? -2.051 -7.113 -2.069 1.00 96.00 248 PRO A O 1
ATOM 1987 N N . LEU A 1 249 ? -1.850 -9.061 -0.974 1.00 94.56 249 LEU A N 1
ATOM 1988 C CA . LEU A 1 249 ? -0.657 -9.529 -1.678 1.00 94.56 249 LEU A CA 1
ATOM 1989 C C . LEU A 1 249 ? -0.992 -10.817 -2.434 1.00 94.56 249 LEU A C 1
ATOM 1991 O O . LEU A 1 249 ? -0.770 -11.914 -1.931 1.00 94.56 249 LEU A O 1
ATOM 1995 N N . PHE A 1 250 ? -1.538 -10.679 -3.644 1.00 92.25 250 PHE A N 1
ATOM 1996 C CA . PHE A 1 250 ? -1.923 -11.827 -4.477 1.00 92.25 250 PHE A CA 1
ATOM 1997 C C . PHE A 1 250 ? -0.741 -12.535 -5.151 1.00 92.25 250 PHE A C 1
ATOM 1999 O O . PHE A 1 250 ? -0.898 -13.649 -5.644 1.00 92.25 250 PHE A O 1
ATOM 2006 N N . SER A 1 251 ? 0.453 -11.931 -5.182 1.00 90.62 251 SER A N 1
ATOM 2007 C CA . SER A 1 251 ? 1.628 -12.636 -5.700 1.00 90.62 251 SER A CA 1
ATOM 2008 C C . SER A 1 251 ? 2.123 -13.663 -4.676 1.00 90.62 251 SER A C 1
ATOM 2010 O O . SER A 1 251 ? 2.441 -13.283 -3.544 1.00 90.62 251 SER A O 1
ATOM 2012 N N . PRO A 1 252 ? 2.266 -14.949 -5.052 1.00 88.81 252 PRO A N 1
ATOM 2013 C CA . PRO A 1 252 ? 2.897 -15.939 -4.189 1.00 88.81 252 PRO A CA 1
ATOM 2014 C C . PRO A 1 252 ? 4.398 -15.665 -4.021 1.00 88.81 252 PRO A C 1
ATOM 2016 O O . PRO A 1 252 ? 5.000 -16.153 -3.064 1.00 88.81 252 PRO A O 1
ATOM 2019 N N . VAL A 1 253 ? 4.999 -14.884 -4.927 1.00 91.38 253 VAL A N 1
ATOM 2020 C CA . VAL A 1 253 ? 6.425 -14.560 -4.960 1.00 91.38 253 VAL A CA 1
ATOM 2021 C C . VAL A 1 253 ? 6.688 -13.279 -4.170 1.00 91.38 253 VAL A C 1
ATOM 2023 O O . VAL A 1 253 ? 6.237 -12.194 -4.534 1.00 91.38 253 VAL 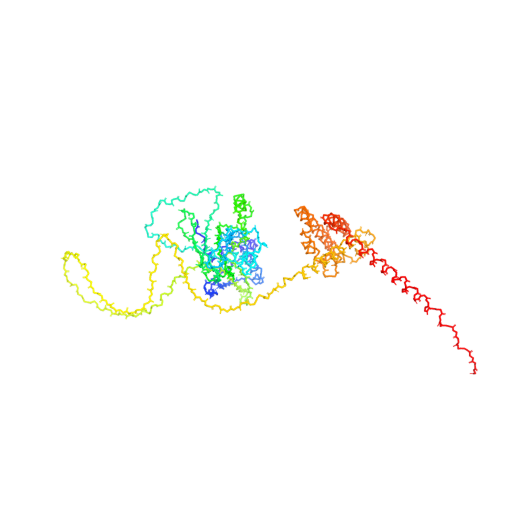A O 1
ATOM 2026 N N . LYS A 1 254 ? 7.459 -13.389 -3.085 1.00 91.25 254 LYS A N 1
ATOM 2027 C CA . LYS A 1 254 ? 7.778 -12.257 -2.196 1.00 91.25 254 LYS A CA 1
ATOM 2028 C C . LYS A 1 254 ? 9.042 -11.523 -2.619 1.00 91.25 254 LYS A C 1
ATOM 2030 O O . LYS A 1 254 ? 9.138 -10.306 -2.473 1.00 91.25 254 LYS A O 1
ATOM 2035 N N . LYS A 1 255 ? 10.035 -12.260 -3.111 1.00 93.31 255 LYS A N 1
ATOM 2036 C CA . LYS A 1 255 ? 11.330 -11.708 -3.505 1.00 93.31 255 LYS A CA 1
ATOM 2037 C C . LYS A 1 255 ? 11.853 -12.454 -4.714 1.00 93.31 255 LYS A C 1
ATOM 2039 O O . LYS A 1 255 ? 11.783 -13.674 -4.747 1.00 93.31 255 LYS A O 1
ATOM 2044 N N . VAL A 1 256 ? 12.421 -11.708 -5.657 1.00 94.75 256 VAL A N 1
ATOM 2045 C CA . VAL A 1 256 ? 13.154 -12.259 -6.797 1.00 94.75 256 VAL A CA 1
ATOM 2046 C C . VAL A 1 256 ? 14.466 -11.508 -6.946 1.00 94.75 256 VAL A C 1
ATOM 2048 O O . VAL A 1 256 ? 14.491 -10.275 -7.052 1.00 94.75 256 VAL A O 1
ATOM 2051 N N . ASN A 1 257 ? 15.541 -12.276 -6.966 1.00 96.38 257 ASN A N 1
ATOM 2052 C CA . ASN A 1 257 ? 16.887 -11.864 -7.300 1.00 96.38 257 ASN A CA 1
ATOM 2053 C C . ASN A 1 257 ? 17.333 -12.627 -8.546 1.00 96.38 257 ASN A C 1
ATOM 2055 O O . ASN A 1 257 ? 16.819 -13.700 -8.860 1.00 96.38 257 ASN A O 1
ATOM 2059 N N . TYR A 1 258 ? 18.301 -12.066 -9.257 1.00 97.12 258 TYR A N 1
ATOM 2060 C CA . TYR A 1 258 ? 18.938 -12.774 -10.348 1.00 97.12 258 TYR A CA 1
ATOM 2061 C C . TYR A 1 258 ? 20.417 -12.433 -10.413 1.00 97.12 258 TYR A C 1
ATOM 2063 O O . TYR A 1 258 ? 20.833 -11.333 -10.044 1.00 97.12 258 TYR A O 1
ATOM 2071 N N . MET A 1 259 ? 21.195 -13.386 -10.902 1.00 97.31 259 MET A N 1
ATOM 2072 C CA . MET A 1 259 ? 22.621 -13.253 -11.123 1.00 97.31 259 MET A CA 1
ATOM 2073 C C . MET A 1 259 ? 22.973 -13.912 -12.449 1.00 97.31 259 MET A C 1
ATOM 2075 O O . MET A 1 259 ? 22.561 -15.034 -12.731 1.00 97.31 259 MET A O 1
ATOM 2079 N N . VAL A 1 260 ? 23.748 -13.209 -13.265 1.00 96.12 260 VAL A N 1
ATOM 2080 C CA . VAL A 1 260 ? 24.315 -13.768 -14.491 1.00 96.12 260 VAL A CA 1
ATOM 2081 C C . VAL A 1 260 ? 25.699 -14.293 -14.138 1.00 96.12 260 VAL A C 1
ATOM 2083 O O . VAL A 1 260 ? 26.548 -13.533 -13.676 1.00 96.12 260 VAL A O 1
ATOM 2086 N N . THR A 1 261 ? 25.909 -15.594 -14.294 1.00 93.94 261 THR A N 1
ATOM 2087 C CA . THR A 1 261 ? 27.201 -16.247 -14.070 1.00 93.94 261 THR A CA 1
ATOM 2088 C C . THR A 1 261 ? 27.790 -16.697 -15.404 1.00 93.94 261 THR A C 1
ATOM 2090 O O . THR A 1 261 ? 27.034 -17.010 -16.314 1.00 93.94 261 THR A O 1
ATOM 2093 N N . GLY A 1 262 ? 29.129 -16.663 -15.495 1.00 77.94 262 GLY A N 1
ATOM 2094 C CA . GLY A 1 262 ? 30.003 -17.316 -16.486 1.00 77.94 262 GLY A CA 1
ATOM 2095 C C . GLY A 1 262 ? 29.559 -17.380 -17.954 1.00 77.94 262 GLY A C 1
ATOM 2096 O O . GLY A 1 262 ? 28.541 -17.971 -18.289 1.00 77.94 262 GLY A O 1
ATOM 2097 N N . SER A 1 263 ? 30.410 -16.870 -18.847 1.00 64.81 263 SER A N 1
ATOM 2098 C CA . SER A 1 263 ? 30.335 -17.160 -20.282 1.00 64.81 263 SER A CA 1
ATOM 2099 C C . SER A 1 263 ? 31.192 -18.385 -20.605 1.00 64.81 263 SER A C 1
ATOM 2101 O O . SER A 1 263 ? 32.314 -18.224 -21.088 1.00 64.81 263 SER A O 1
ATOM 2103 N N . ASP A 1 264 ? 30.699 -19.590 -20.333 1.00 65.94 264 ASP A N 1
ATOM 2104 C CA . ASP A 1 264 ? 31.293 -20.786 -20.936 1.00 65.94 264 ASP A CA 1
ATOM 2105 C C . ASP A 1 264 ? 30.738 -20.894 -22.370 1.00 65.94 264 ASP A C 1
ATOM 2107 O O . ASP A 1 264 ? 29.523 -20.871 -22.581 1.00 65.94 264 ASP A O 1
ATOM 2111 N N . ASP A 1 265 ? 31.624 -20.952 -23.367 1.00 64.56 265 ASP A N 1
ATOM 2112 C CA . ASP A 1 265 ? 31.285 -21.196 -24.779 1.00 64.56 265 ASP A CA 1
ATOM 2113 C C . ASP A 1 265 ? 30.192 -20.274 -25.374 1.00 64.56 265 ASP A C 1
ATOM 2115 O O . ASP A 1 265 ? 29.120 -20.737 -25.768 1.00 64.56 265 ASP A O 1
ATOM 2119 N N . ASP A 1 266 ? 30.455 -18.964 -25.458 1.00 86.19 266 ASP A N 1
ATOM 2120 C CA . ASP A 1 266 ? 29.572 -17.957 -26.087 1.00 86.19 266 ASP A CA 1
ATOM 2121 C C . ASP A 1 266 ? 28.155 -17.843 -25.490 1.00 86.19 266 ASP A C 1
ATOM 2123 O O . ASP A 1 266 ? 27.297 -17.180 -26.070 1.00 86.19 266 ASP A O 1
ATOM 2127 N N . THR A 1 267 ? 27.879 -18.450 -24.333 1.00 90.00 267 THR A N 1
ATOM 2128 C CA . THR A 1 267 ? 26.561 -18.382 -23.689 1.00 90.00 267 THR A CA 1
ATOM 2129 C C . THR A 1 267 ? 26.663 -18.010 -22.220 1.00 90.00 267 THR A C 1
ATOM 2131 O O . THR A 1 267 ? 27.574 -18.430 -21.524 1.00 90.00 267 THR A O 1
ATOM 2134 N N . GLU A 1 268 ? 25.714 -17.215 -21.740 1.00 92.94 268 GLU A N 1
ATOM 2135 C CA . GLU A 1 268 ? 25.554 -16.841 -20.340 1.00 92.94 268 GLU A CA 1
ATOM 2136 C C . GLU A 1 268 ? 24.641 -17.824 -19.604 1.00 92.94 268 GLU A C 1
ATOM 2138 O O . GLU A 1 268 ? 23.690 -18.387 -20.165 1.00 92.94 268 GLU A O 1
ATOM 2143 N N . ARG A 1 269 ? 24.895 -17.966 -18.302 1.00 93.50 269 ARG A N 1
ATOM 2144 C CA . ARG A 1 269 ? 24.036 -18.688 -17.369 1.00 93.50 269 ARG A CA 1
ATOM 2145 C C . ARG A 1 269 ? 23.297 -17.707 -16.470 1.00 93.50 269 ARG A C 1
ATOM 2147 O O . ARG A 1 269 ? 23.915 -16.911 -15.765 1.00 93.50 269 ARG A O 1
ATOM 2154 N N . LEU A 1 270 ? 21.971 -17.773 -16.446 1.00 94.50 270 LEU A N 1
ATOM 2155 C CA . LEU A 1 270 ? 21.149 -16.962 -15.547 1.00 94.50 270 LEU A CA 1
ATOM 2156 C C . LEU A 1 270 ? 20.687 -17.809 -14.366 1.00 94.50 270 LEU A C 1
ATOM 2158 O O . LEU A 1 270 ? 20.012 -18.819 -14.543 1.00 94.50 270 LEU A O 1
ATOM 2162 N N . VAL A 1 271 ? 21.033 -17.360 -13.167 1.00 95.19 271 VAL A N 1
ATOM 2163 C CA . VAL A 1 271 ? 20.565 -17.914 -11.900 1.00 95.19 271 VAL A CA 1
ATOM 2164 C C . VAL A 1 271 ? 19.476 -16.991 -11.368 1.00 95.19 271 VAL A C 1
ATOM 2166 O O . VAL A 1 271 ? 19.721 -15.807 -11.136 1.00 95.19 271 VAL A O 1
ATOM 2169 N N . LEU A 1 272 ? 18.270 -17.516 -11.203 1.00 94.81 272 LEU A N 1
ATOM 2170 C CA . LEU A 1 272 ? 17.144 -16.848 -10.569 1.00 94.81 272 LEU A CA 1
ATOM 2171 C C . LEU A 1 272 ? 16.979 -17.416 -9.170 1.00 94.81 272 LEU A C 1
ATOM 2173 O O . LEU A 1 272 ? 16.857 -18.624 -8.998 1.00 94.81 272 LEU A O 1
ATOM 2177 N N . GLU A 1 273 ? 16.928 -16.539 -8.184 1.00 94.31 273 GLU A N 1
ATOM 2178 C CA . GLU A 1 273 ? 16.658 -16.906 -6.803 1.00 94.31 273 GLU A CA 1
ATOM 2179 C C . GLU A 1 273 ? 15.361 -16.230 -6.389 1.00 94.31 273 GLU A C 1
ATOM 2181 O O . GLU A 1 273 ? 15.229 -15.006 -6.506 1.00 94.31 273 GLU A O 1
ATOM 2186 N N . PHE A 1 274 ? 14.397 -16.989 -5.890 1.00 91.50 274 PHE A N 1
ATOM 2187 C CA . PHE A 1 274 ? 13.156 -16.407 -5.410 1.00 91.50 274 PHE A CA 1
ATOM 2188 C C . PHE A 1 274 ? 12.679 -17.049 -4.123 1.00 91.50 274 PHE A C 1
ATOM 2190 O O . PHE A 1 274 ? 12.948 -18.212 -3.845 1.00 91.50 274 PHE A O 1
ATOM 2197 N N . SER A 1 275 ? 11.945 -16.265 -3.339 1.00 90.00 275 SER A N 1
ATOM 2198 C CA . SER A 1 275 ? 11.190 -16.779 -2.208 1.00 90.00 275 SER A CA 1
ATOM 2199 C C . SER A 1 275 ? 9.705 -16.684 -2.501 1.00 90.00 275 SER A C 1
ATOM 2201 O O . SER A 1 275 ? 9.199 -15.630 -2.907 1.00 90.00 275 SER A O 1
ATOM 2203 N N . HIS A 1 276 ? 9.000 -17.784 -2.277 1.00 84.81 276 HIS A N 1
ATOM 2204 C CA . HIS A 1 276 ? 7.553 -17.825 -2.374 1.00 84.81 276 HIS A CA 1
ATOM 2205 C C . HIS A 1 276 ? 6.941 -18.438 -1.126 1.00 84.81 276 HIS A C 1
ATOM 2207 O O . HIS A 1 276 ? 7.597 -19.142 -0.359 1.00 84.81 276 HIS A O 1
ATOM 2213 N N . ALA A 1 277 ? 5.674 -18.129 -0.892 1.00 80.12 277 ALA A N 1
ATOM 2214 C CA . ALA A 1 277 ? 4.949 -18.757 0.194 1.00 80.12 277 ALA A CA 1
ATOM 2215 C C . ALA A 1 277 ? 4.740 -20.247 -0.123 1.00 80.12 277 ALA A C 1
ATOM 2217 O O . ALA A 1 277 ? 4.356 -20.594 -1.248 1.00 80.12 277 ALA A O 1
ATOM 2218 N N . CYS A 1 278 ? 5.047 -21.122 0.839 1.00 65.06 278 CYS A N 1
ATOM 2219 C CA . CYS A 1 278 ? 4.952 -22.560 0.629 1.00 65.06 278 CYS A CA 1
ATOM 2220 C C . CYS A 1 278 ? 3.489 -22.949 0.375 1.00 65.06 278 CYS A C 1
ATOM 2222 O O . CYS A 1 278 ? 2.615 -22.740 1.218 1.00 65.06 278 CYS A O 1
ATOM 2224 N N . THR A 1 279 ? 3.215 -23.467 -0.823 1.00 62.12 279 THR A N 1
ATOM 2225 C CA . THR A 1 279 ? 1.906 -24.029 -1.197 1.00 62.12 279 THR A CA 1
ATOM 2226 C C . THR A 1 279 ? 1.928 -25.554 -1.230 1.00 62.12 279 THR A C 1
ATOM 2228 O O . THR A 1 279 ? 0.872 -26.171 -1.368 1.00 62.12 279 THR A O 1
ATOM 2231 N N . GLN A 1 280 ? 3.105 -26.171 -1.072 1.00 55.97 280 GLN A N 1
ATOM 2232 C CA . GLN A 1 280 ? 3.202 -27.609 -0.881 1.00 55.97 280 GLN A CA 1
ATOM 2233 C C . GLN A 1 280 ? 2.819 -27.958 0.553 1.00 55.97 280 GLN A C 1
ATOM 2235 O O . GLN A 1 280 ? 3.240 -27.340 1.529 1.00 55.97 280 GLN A O 1
ATOM 2240 N N . VAL A 1 281 ? 1.952 -28.950 0.674 1.00 41.78 281 VAL A N 1
ATOM 2241 C CA . VAL A 1 281 ? 1.481 -29.420 1.968 1.00 41.78 281 VAL A CA 1
ATOM 2242 C C . VAL A 1 281 ? 2.550 -30.339 2.512 1.00 41.78 281 VAL A C 1
ATOM 2244 O O . VAL A 1 281 ? 2.822 -31.374 1.906 1.00 41.78 281 VAL A O 1
ATOM 2247 N N . GLN A 1 282 ? 3.124 -29.981 3.658 1.00 36.25 282 GLN A N 1
ATOM 2248 C CA . GLN A 1 282 ? 3.926 -30.916 4.430 1.00 36.25 282 GLN A CA 1
ATOM 2249 C C . GLN A 1 282 ? 3.060 -32.151 4.709 1.00 36.25 282 GLN A C 1
ATOM 2251 O O . GLN A 1 282 ? 2.113 -32.103 5.499 1.00 36.25 282 GLN A O 1
ATOM 2256 N N . GLN A 1 283 ? 3.358 -33.272 4.046 1.00 32.59 283 GLN A N 1
ATOM 2257 C CA . GLN A 1 283 ? 2.980 -34.553 4.622 1.00 32.59 283 GLN A CA 1
ATOM 2258 C C . GLN A 1 283 ? 3.739 -34.639 5.947 1.00 32.59 283 GLN A C 1
ATOM 2260 O O . GLN A 1 283 ? 4.952 -34.413 5.943 1.00 32.59 283 GLN A O 1
ATOM 2265 N N . PRO A 1 284 ? 3.070 -34.905 7.082 1.00 28.64 284 PRO A N 1
ATOM 2266 C CA . PRO A 1 284 ? 3.782 -35.090 8.333 1.00 28.64 284 PRO A CA 1
ATOM 2267 C C . PRO A 1 284 ? 4.831 -36.173 8.101 1.00 28.64 284 PRO A C 1
ATOM 2269 O O . PRO A 1 284 ? 4.487 -37.301 7.746 1.00 28.64 284 PRO A O 1
ATOM 2272 N N . VAL A 1 285 ? 6.107 -35.808 8.250 1.00 29.09 285 VAL A N 1
ATOM 2273 C CA . VAL A 1 285 ? 7.221 -36.752 8.209 1.00 29.09 285 VAL A CA 1
ATOM 2274 C C . VAL A 1 285 ? 6.921 -37.778 9.289 1.00 29.09 285 VAL A C 1
ATOM 2276 O O . VAL A 1 285 ? 7.047 -37.492 10.481 1.00 29.09 285 VAL A O 1
ATOM 2279 N N . SER A 1 286 ? 6.451 -38.959 8.887 1.00 32.41 286 SER A N 1
ATOM 2280 C CA . SER A 1 286 ? 6.291 -40.073 9.804 1.00 32.41 286 SER A CA 1
ATOM 2281 C C . SER A 1 286 ? 7.695 -40.486 10.223 1.00 32.41 286 SER A C 1
ATOM 2283 O O . SER A 1 286 ? 8.364 -41.267 9.549 1.00 32.41 286 SER A O 1
ATOM 2285 N N . SER A 1 287 ? 8.171 -39.928 11.328 1.00 32.44 287 SER A N 1
ATOM 2286 C CA . SER A 1 287 ? 9.336 -40.409 12.053 1.00 32.44 287 SER A CA 1
ATOM 2287 C C . SER A 1 287 ? 8.973 -41.726 12.744 1.00 32.44 287 SER A C 1
ATOM 2289 O O . SER A 1 287 ? 8.841 -41.817 13.959 1.00 32.44 287 SER A O 1
ATOM 2291 N N . ALA A 1 288 ? 8.790 -42.770 11.941 1.00 27.41 288 ALA A N 1
ATOM 2292 C CA . ALA A 1 288 ? 8.824 -44.151 12.385 1.00 27.41 288 ALA A CA 1
ATOM 2293 C C . ALA A 1 288 ? 9.924 -44.843 11.571 1.00 27.41 288 ALA A C 1
ATOM 2295 O O . ALA A 1 288 ? 9.832 -44.866 10.340 1.00 27.41 288 ALA A O 1
ATOM 2296 N N . PRO A 1 289 ? 10.985 -45.373 12.203 1.00 30.27 289 PRO A N 1
ATOM 2297 C CA . PRO A 1 289 ? 11.942 -46.190 11.482 1.00 30.27 289 PRO A CA 1
ATOM 2298 C C . PRO A 1 289 ? 11.189 -47.418 10.964 1.00 30.27 289 PRO A C 1
ATOM 2300 O O . PRO A 1 289 ? 10.584 -48.155 11.743 1.00 30.27 289 PRO A O 1
ATOM 2303 N N . GLN A 1 290 ? 11.198 -47.627 9.647 1.00 33.69 290 GLN A N 1
ATOM 2304 C CA . GLN A 1 290 ? 10.831 -48.914 9.071 1.00 33.69 290 GLN A CA 1
ATOM 2305 C C . GLN A 1 290 ? 11.874 -49.941 9.525 1.00 33.69 290 GLN A C 1
ATOM 2307 O O . GLN A 1 290 ? 12.878 -50.177 8.854 1.00 33.69 290 GLN A O 1
ATOM 2312 N N . GLU A 1 291 ? 11.645 -50.548 10.690 1.00 29.39 291 GLU A N 1
ATOM 2313 C CA . GLU A 1 291 ? 12.193 -51.862 10.986 1.00 29.39 291 GLU A CA 1
ATOM 2314 C C . GLU A 1 291 ? 11.629 -52.827 9.944 1.00 29.39 291 GLU A C 1
ATOM 2316 O O . GLU A 1 291 ? 10.433 -53.115 9.880 1.00 29.39 291 GLU A O 1
ATOM 2321 N N . SER A 1 292 ? 12.523 -53.295 9.084 1.00 30.00 292 SER A N 1
ATOM 2322 C CA . SER A 1 292 ? 12.292 -54.381 8.148 1.00 30.00 292 SER A CA 1
ATOM 2323 C C . SER A 1 292 ? 12.138 -55.683 8.935 1.00 30.00 292 SER A C 1
ATOM 2325 O O . SER A 1 292 ? 13.065 -56.477 9.061 1.00 30.00 292 SER A O 1
ATOM 2327 N N . VAL A 1 293 ? 10.942 -55.919 9.471 1.00 27.39 293 VAL A N 1
ATOM 2328 C CA . VAL A 1 293 ? 10.552 -57.248 9.941 1.00 27.39 293 VAL A CA 1
ATOM 2329 C C . VAL A 1 293 ? 10.201 -58.080 8.710 1.00 27.39 293 VAL A C 1
ATOM 2331 O O . VAL A 1 293 ? 9.097 -58.006 8.171 1.00 27.39 293 VAL A O 1
ATOM 2334 N N . GLN A 1 294 ? 11.169 -58.873 8.250 1.00 32.44 294 GLN A N 1
ATOM 2335 C CA . GLN A 1 294 ? 10.894 -60.050 7.432 1.00 32.44 294 GLN A CA 1
ATOM 2336 C C . GLN A 1 294 ? 10.076 -61.028 8.281 1.00 32.44 294 GLN A C 1
ATOM 2338 O O . GLN A 1 294 ? 10.607 -61.705 9.158 1.00 32.44 294 GLN A O 1
ATOM 2343 N N . LEU A 1 295 ? 8.768 -61.073 8.039 1.00 27.75 295 LEU A N 1
ATOM 2344 C CA . LEU A 1 295 ? 7.886 -62.107 8.564 1.00 27.75 295 LEU A CA 1
ATOM 2345 C C . LEU A 1 295 ? 7.650 -63.122 7.447 1.00 27.75 295 LEU A C 1
ATOM 2347 O O . LEU A 1 295 ? 6.895 -62.881 6.504 1.00 27.75 295 LEU A O 1
ATOM 2351 N N . GLU A 1 296 ? 8.356 -64.247 7.550 1.00 29.72 296 GLU A N 1
ATOM 2352 C CA . GLU A 1 296 ? 8.074 -65.450 6.780 1.00 29.72 296 GLU A CA 1
ATOM 2353 C C . GLU A 1 296 ? 6.642 -65.914 7.061 1.00 29.72 296 GLU A C 1
ATOM 2355 O O . GLU A 1 296 ? 6.222 -66.098 8.205 1.00 29.72 296 GLU A O 1
ATOM 2360 N N . VAL A 1 297 ? 5.887 -66.105 5.985 1.00 35.09 297 VAL A N 1
ATOM 2361 C CA . VAL A 1 297 ? 4.571 -66.737 5.997 1.00 35.09 297 VAL A CA 1
ATOM 2362 C C . VAL A 1 297 ? 4.760 -68.250 6.044 1.00 35.09 297 VAL A C 1
ATOM 2364 O O . VAL A 1 297 ? 5.459 -68.792 5.185 1.00 35.09 297 VAL A O 1
ATOM 2367 N N . PRO A 1 298 ? 4.013 -68.962 6.903 1.00 34.88 298 PRO A N 1
ATOM 2368 C CA . PRO A 1 298 ? 3.568 -70.288 6.527 1.00 34.88 298 PRO A CA 1
ATOM 2369 C C . PRO A 1 298 ? 2.041 -70.381 6.498 1.00 34.88 298 PRO A C 1
ATOM 2371 O O . PRO A 1 298 ? 1.346 -70.081 7.463 1.00 34.88 298 PRO A O 1
ATOM 2374 N N . GLY A 1 299 ? 1.553 -70.909 5.376 1.00 33.50 299 GLY A N 1
ATOM 2375 C CA . GLY A 1 299 ? 0.591 -72.006 5.401 1.00 33.50 299 GLY A CA 1
ATOM 2376 C C . GLY A 1 299 ? -0.850 -71.672 5.770 1.00 33.50 299 GLY A C 1
ATOM 2377 O O . GLY A 1 299 ? -1.268 -71.758 6.918 1.00 33.50 299 GLY A O 1
ATOM 2378 N N . THR A 1 300 ? -1.640 -71.453 4.728 1.00 40.91 300 THR A N 1
ATOM 2379 C CA . THR A 1 300 ? -3.096 -71.619 4.677 1.00 40.91 300 THR A CA 1
ATOM 2380 C C . THR A 1 300 ? -3.598 -72.900 5.355 1.00 40.91 300 THR A C 1
ATOM 2382 O O . THR A 1 300 ? -3.097 -73.979 5.041 1.00 40.91 300 THR A O 1
ATOM 2385 N N . ASN A 1 301 ? -4.657 -72.797 6.170 1.00 34.84 301 ASN A N 1
ATOM 2386 C CA . ASN A 1 301 ? -5.842 -73.674 6.143 1.00 34.84 301 ASN A CA 1
ATOM 2387 C C . ASN A 1 301 ? -6.860 -73.272 7.228 1.00 34.84 301 ASN A C 1
ATOM 2389 O O . ASN A 1 301 ? -6.506 -73.194 8.398 1.00 34.84 301 ASN A O 1
ATOM 2393 N N . GLY A 1 302 ? -8.144 -73.136 6.865 1.00 32.06 302 GLY A N 1
ATOM 2394 C CA . GLY A 1 302 ? -9.245 -73.298 7.829 1.00 32.06 302 GLY A CA 1
ATOM 2395 C C . GLY A 1 302 ? -10.395 -72.293 7.734 1.00 32.06 302 GLY A C 1
ATOM 2396 O O . GLY A 1 302 ? -10.227 -71.112 7.985 1.00 32.06 302 GLY A O 1
ATOM 2397 N N . ARG A 1 303 ? -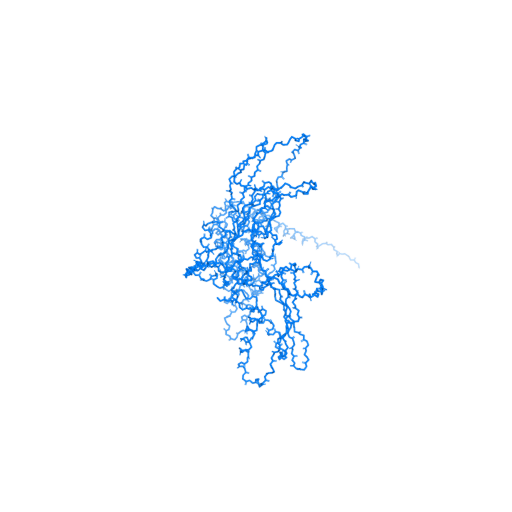11.575 -72.814 7.393 1.00 34.12 303 ARG A N 1
ATOM 2398 C CA . ARG A 1 303 ? -12.890 -72.180 7.170 1.00 34.12 303 ARG A CA 1
ATOM 2399 C C . ARG A 1 303 ? -13.560 -71.551 8.425 1.00 34.12 303 ARG A C 1
ATOM 2401 O O . ARG A 1 303 ? -13.086 -71.771 9.535 1.00 34.12 303 ARG A O 1
ATOM 2408 N N . PRO A 1 304 ? -14.690 -70.821 8.254 1.00 53.72 304 PRO A N 1
ATOM 2409 C CA . PRO A 1 304 ? -15.198 -69.810 9.185 1.00 53.72 304 PRO A CA 1
ATOM 2410 C C . PRO A 1 304 ? -16.178 -70.365 10.226 1.00 53.72 304 PRO A C 1
ATOM 2412 O O . PRO A 1 304 ? -16.834 -71.376 9.971 1.00 53.72 304 PRO A O 1
ATOM 2415 N N . LYS A 1 305 ? -16.358 -69.642 11.341 1.00 32.59 305 LYS A N 1
ATOM 2416 C CA . LYS A 1 305 ? -17.568 -69.715 12.174 1.00 32.59 305 LYS A CA 1
ATOM 2417 C C . LYS A 1 305 ? -17.931 -68.373 12.805 1.00 32.59 305 LYS A C 1
ATOM 2419 O O . LYS A 1 305 ? -17.075 -67.583 13.185 1.00 32.59 305 LYS A O 1
ATOM 2424 N N . GLU A 1 306 ? -19.241 -68.189 12.857 1.00 34.78 306 GLU A N 1
ATOM 2425 C CA . GLU A 1 306 ? -20.014 -67.082 13.393 1.00 34.78 306 GLU A CA 1
ATOM 2426 C C . GLU A 1 306 ? -19.858 -66.867 14.907 1.00 34.78 306 GLU A C 1
ATOM 2428 O O . GLU A 1 306 ? -19.564 -67.791 15.664 1.00 34.78 306 GLU A O 1
ATOM 2433 N N . ALA A 1 307 ? -20.278 -65.657 15.287 1.00 31.88 307 ALA A N 1
ATOM 2434 C CA . ALA A 1 307 ? -21.098 -65.325 16.450 1.00 31.88 307 ALA A CA 1
ATOM 2435 C C . ALA A 1 307 ? -20.417 -64.806 17.730 1.00 31.88 307 ALA A C 1
ATOM 2437 O O . ALA A 1 307 ? -19.585 -65.459 18.352 1.00 31.88 307 ALA A O 1
ATOM 2438 N N . SER A 1 308 ? -21.029 -63.710 18.195 1.00 29.78 308 SER A N 1
ATOM 2439 C CA . SER A 1 308 ? -21.405 -63.400 19.585 1.00 29.78 308 SER A CA 1
ATOM 2440 C C . SER A 1 308 ? -20.638 -62.271 20.267 1.00 29.78 308 SER A C 1
ATOM 2442 O O . SER A 1 308 ? -19.418 -62.267 20.382 1.00 29.78 308 SER A O 1
ATOM 2444 N N . ALA A 1 309 ? -21.438 -61.317 20.738 1.00 36.84 309 ALA A N 1
ATOM 2445 C CA . ALA A 1 309 ? -21.099 -60.224 21.629 1.00 36.84 309 ALA A CA 1
ATOM 2446 C C . ALA A 1 309 ? -20.926 -60.694 23.085 1.00 36.84 309 ALA A C 1
ATOM 2448 O O . ALA A 1 309 ? -21.617 -61.618 23.491 1.00 36.84 309 ALA A O 1
ATOM 2449 N N . GLU A 1 310 ? -20.076 -59.994 23.847 1.00 26.36 310 GLU A N 1
ATOM 2450 C CA . GLU A 1 310 ? -20.147 -59.692 25.300 1.00 26.36 310 GLU A CA 1
ATOM 2451 C C . GLU A 1 310 ? -18.836 -58.956 25.664 1.00 26.36 310 GLU A C 1
ATOM 2453 O O . GLU A 1 310 ? -17.747 -59.445 25.393 1.00 26.36 310 GLU A O 1
ATOM 2458 N N . VAL A 1 311 ? -18.822 -57.648 25.941 1.00 29.86 311 VAL A N 1
ATOM 2459 C CA . VAL A 1 311 ? -19.118 -56.933 27.202 1.00 29.86 311 VAL A CA 1
ATOM 2460 C C . VAL A 1 311 ? -18.294 -57.384 28.430 1.00 29.86 311 VAL A C 1
ATOM 2462 O O . VAL A 1 311 ? -18.731 -58.210 29.219 1.00 29.86 311 VAL A O 1
ATOM 2465 N N . ALA A 1 312 ? -17.188 -56.642 28.629 1.00 28.86 312 ALA A N 1
ATOM 2466 C CA . ALA A 1 312 ? -16.605 -56.141 29.895 1.00 28.86 312 ALA A CA 1
ATOM 2467 C C . ALA A 1 312 ? -15.836 -57.112 30.836 1.00 28.86 312 ALA A C 1
ATOM 2469 O O . ALA A 1 312 ? -15.965 -58.323 30.746 1.00 28.86 312 ALA A O 1
ATOM 2470 N N . PRO A 1 313 ? -15.106 -56.592 31.849 1.00 40.22 313 PRO A N 1
ATOM 2471 C CA . PRO A 1 313 ? -14.021 -55.605 31.774 1.00 40.22 313 PRO A CA 1
ATOM 2472 C C . PRO A 1 313 ? -12.765 -56.085 32.545 1.00 40.22 313 PRO A C 1
ATOM 2474 O O . PRO A 1 313 ? -12.872 -56.770 33.559 1.00 40.22 313 PRO A O 1
ATOM 2477 N N . MET A 1 314 ? -11.561 -55.639 32.170 1.00 24.67 314 MET A N 1
ATOM 2478 C CA . MET A 1 314 ? -10.420 -55.655 33.099 1.00 24.67 314 MET A CA 1
ATOM 2479 C C . MET A 1 314 ? -9.817 -54.266 33.234 1.00 24.67 314 MET A C 1
ATOM 2481 O O . MET A 1 314 ? -9.199 -53.716 32.327 1.00 24.67 314 MET A O 1
ATOM 2485 N N . ALA A 1 315 ? -10.029 -53.718 34.426 1.00 23.78 315 ALA A N 1
ATOM 2486 C CA . ALA A 1 315 ? -9.331 -52.572 34.955 1.00 23.78 315 ALA A CA 1
ATOM 2487 C C . ALA A 1 315 ? -7.826 -52.855 35.019 1.00 23.78 315 ALA A C 1
ATOM 2489 O O . ALA A 1 315 ? -7.396 -53.895 35.516 1.00 23.78 315 ALA A O 1
ATOM 2490 N N . THR A 1 316 ? -7.014 -51.887 34.604 1.00 26.47 316 THR A N 1
ATOM 2491 C CA . THR A 1 316 ? -5.660 -51.744 35.134 1.00 26.47 316 THR A CA 1
ATOM 2492 C C . THR A 1 316 ? -5.507 -50.325 35.650 1.00 26.47 316 THR A C 1
ATOM 2494 O O . THR A 1 316 ? -5.631 -49.336 34.932 1.00 26.47 316 THR A O 1
ATOM 2497 N N . VAL A 1 317 ? -5.319 -50.271 36.961 1.00 28.27 317 VAL A N 1
ATOM 2498 C CA . VAL A 1 317 ? -5.022 -49.102 37.773 1.00 28.27 317 VAL A CA 1
ATOM 2499 C C . VAL A 1 317 ? -3.623 -48.614 37.423 1.00 28.27 317 VAL A C 1
ATOM 2501 O O . VAL A 1 317 ? -2.672 -49.359 37.618 1.00 28.27 317 VAL A O 1
ATOM 2504 N N . LEU A 1 318 ? -3.482 -47.351 37.020 1.00 26.77 318 LEU A N 1
ATOM 2505 C CA . LEU A 1 318 ? -2.283 -46.559 37.295 1.00 26.77 318 LEU A CA 1
ATOM 2506 C C . LEU A 1 318 ? -2.629 -45.069 37.365 1.00 26.77 318 LEU A C 1
ATOM 2508 O O . LEU A 1 318 ? -3.600 -44.577 36.800 1.00 26.77 318 LEU A O 1
ATOM 2512 N N . ARG A 1 319 ? -1.893 -44.406 38.248 1.00 27.19 319 ARG A N 1
ATOM 2513 C CA . ARG A 1 319 ? -2.316 -43.278 39.071 1.00 27.19 319 ARG A CA 1
ATOM 2514 C C . ARG A 1 319 ? -2.019 -41.919 38.436 1.00 27.19 319 ARG A C 1
ATOM 2516 O O . ARG A 1 319 ? -0.965 -41.719 37.855 1.00 27.19 319 ARG A O 1
ATOM 2523 N N . ARG A 1 320 ? -2.878 -40.974 38.841 1.00 27.98 320 ARG A N 1
ATOM 2524 C CA . ARG A 1 320 ? -2.674 -39.523 39.008 1.00 27.98 320 ARG A CA 1
ATOM 2525 C C . ARG A 1 320 ? -2.619 -38.663 37.741 1.00 27.98 320 ARG A C 1
ATOM 2527 O O . ARG A 1 320 ? -1.561 -38.327 37.237 1.00 27.98 320 ARG A O 1
ATOM 2534 N N . GLY A 1 321 ? -3.792 -38.102 37.446 1.00 32.00 321 GLY A N 1
ATOM 2535 C CA . GLY A 1 321 ? -3.933 -36.646 37.407 1.00 32.00 321 GLY A CA 1
ATOM 2536 C C . GLY A 1 321 ? -3.920 -36.020 36.022 1.00 32.00 321 GLY A C 1
ATOM 2537 O O . GLY A 1 321 ? -3.015 -35.261 35.708 1.00 32.00 321 GLY A O 1
ATOM 2538 N N . SER A 1 322 ? -4.956 -36.261 35.221 1.00 26.70 322 SER A N 1
ATOM 2539 C CA . SER A 1 322 ? -5.334 -35.354 34.133 1.00 26.70 322 SER A CA 1
ATOM 2540 C C . SER A 1 322 ? -6.846 -35.417 33.951 1.00 26.70 322 SER A C 1
ATOM 2542 O O . SER A 1 322 ? -7.414 -36.462 33.646 1.00 26.70 322 SER A O 1
ATOM 2544 N N . LEU A 1 323 ? -7.494 -34.300 34.275 1.00 23.34 323 LEU A N 1
ATOM 2545 C CA . LEU A 1 323 ? -8.936 -34.117 34.232 1.00 23.34 323 LEU A CA 1
ATOM 2546 C C . LEU A 1 323 ? -9.345 -33.913 32.767 1.00 23.34 323 LEU A C 1
ATOM 2548 O O . LEU A 1 323 ? -9.013 -32.895 32.164 1.00 23.34 323 LEU A O 1
ATOM 2552 N N . LEU A 1 324 ? -10.046 -34.890 32.197 1.00 22.95 324 LEU A N 1
ATOM 2553 C CA . LEU A 1 324 ? -10.682 -34.783 30.887 1.00 22.95 324 LEU A CA 1
ATOM 2554 C C . LEU A 1 324 ? -11.961 -33.948 31.058 1.00 22.95 324 LEU A C 1
ATOM 2556 O O . LEU A 1 324 ? -12.905 -34.399 31.707 1.00 22.95 324 LEU A O 1
ATOM 2560 N N . LEU A 1 325 ? -11.986 -32.719 30.535 1.00 22.94 325 LEU A N 1
ATOM 2561 C CA . LEU A 1 325 ? -13.169 -31.859 30.585 1.00 22.94 325 LEU A CA 1
ATOM 2562 C C . LEU A 1 325 ? -13.932 -31.953 29.256 1.00 22.94 325 LEU A C 1
ATOM 2564 O O . LEU A 1 325 ? -13.531 -31.386 28.243 1.00 22.94 325 LEU A O 1
ATOM 2568 N N . LEU A 1 326 ? -15.047 -32.681 29.279 1.00 24.14 326 LEU A N 1
ATOM 2569 C CA . LEU A 1 326 ? -16.051 -32.718 28.219 1.00 24.14 326 LEU A CA 1
ATOM 2570 C C . LEU A 1 326 ? -17.004 -31.532 28.444 1.00 24.14 326 LEU A C 1
ATOM 2572 O O . LEU A 1 326 ? -17.819 -31.560 29.363 1.00 24.14 326 LEU A O 1
ATOM 2576 N N . ILE A 1 327 ? -16.893 -30.467 27.644 1.00 25.97 327 ILE A N 1
ATOM 2577 C CA . ILE A 1 327 ? -17.789 -29.306 27.755 1.00 25.97 327 ILE A CA 1
ATOM 2578 C C . ILE A 1 327 ? -19.023 -29.538 26.879 1.00 25.97 327 ILE A C 1
ATOM 2580 O O . ILE A 1 327 ? -18.997 -29.334 25.666 1.00 25.97 327 ILE A O 1
ATOM 2584 N N . ARG A 1 328 ? -20.139 -29.913 27.514 1.00 23.92 328 ARG A N 1
ATOM 2585 C CA . ARG A 1 328 ? -21.482 -29.593 27.017 1.00 23.92 328 ARG A CA 1
ATOM 2586 C C . ARG A 1 328 ? -21.954 -28.291 27.675 1.00 23.92 328 ARG A C 1
ATOM 2588 O O . ARG A 1 328 ? -21.845 -28.121 28.879 1.00 23.92 328 ARG A O 1
ATOM 2595 N N . ARG A 1 329 ? -22.449 -27.401 26.814 1.00 34.78 329 ARG A N 1
ATOM 2596 C CA . ARG A 1 329 ? -23.307 -26.221 27.018 1.00 34.78 329 ARG A CA 1
ATOM 2597 C C . ARG A 1 329 ? -23.844 -25.942 28.443 1.00 34.78 329 ARG A C 1
ATOM 2599 O O . ARG A 1 329 ? -24.538 -26.774 29.008 1.00 34.78 329 ARG A O 1
ATOM 2606 N N . TYR A 1 330 ? -23.665 -24.675 28.844 1.00 35.81 330 TYR A N 1
ATOM 2607 C CA . TYR A 1 330 ? -24.311 -23.915 29.932 1.00 35.81 330 TYR A CA 1
ATOM 2608 C C . TYR A 1 330 ? -24.085 -24.405 31.370 1.00 35.81 330 TYR A C 1
ATOM 2610 O O . TYR A 1 330 ? -24.814 -25.258 31.847 1.00 35.81 330 TYR A O 1
ATOM 2618 N N . GLU A 1 331 ? -23.142 -23.771 32.080 1.00 27.86 331 GLU A N 1
ATOM 2619 C CA . GLU A 1 331 ? -23.362 -23.113 33.385 1.00 27.86 331 GLU A CA 1
ATOM 2620 C C . GLU A 1 331 ? -22.065 -22.450 33.888 1.00 27.86 331 GLU A C 1
ATOM 2622 O O . GLU A 1 331 ? -20.959 -22.960 33.715 1.00 27.86 331 GLU A O 1
ATOM 2627 N N . VAL A 1 332 ? -22.206 -21.257 34.468 1.00 30.67 332 VAL A N 1
ATOM 2628 C CA . VAL A 1 332 ? -21.119 -20.455 35.043 1.00 30.67 332 VAL A CA 1
ATOM 2629 C C . VAL A 1 332 ? -20.876 -20.934 36.472 1.00 30.67 332 VAL A C 1
ATOM 2631 O O . VAL A 1 332 ? -21.732 -20.743 37.331 1.00 30.67 332 VAL A O 1
ATOM 2634 N N . LEU A 1 333 ? -19.700 -21.500 36.752 1.00 26.83 333 LEU A N 1
ATOM 2635 C CA . LEU A 1 333 ? -19.246 -21.763 38.120 1.00 26.83 333 LEU A CA 1
ATOM 2636 C C . LEU A 1 333 ? -18.151 -20.764 38.502 1.00 26.83 333 LEU A C 1
ATOM 2638 O O . LEU A 1 333 ? -17.055 -20.763 37.945 1.00 26.83 333 LEU A O 1
ATOM 2642 N N . SER A 1 334 ? -18.464 -19.899 39.467 1.00 26.58 334 SER A N 1
ATOM 2643 C CA . SER A 1 334 ? -17.510 -18.993 40.103 1.00 26.58 334 SER A CA 1
ATOM 2644 C C . SER A 1 334 ? -16.585 -19.766 41.044 1.00 26.58 334 SER A C 1
ATOM 2646 O O . SER A 1 334 ? -17.061 -20.410 41.980 1.00 26.58 334 SER A O 1
ATOM 2648 N N . PHE A 1 335 ? -15.272 -19.650 40.853 1.00 25.17 335 PHE A N 1
ATOM 2649 C CA . PHE A 1 335 ? -14.272 -20.115 41.814 1.00 25.17 335 PHE A CA 1
ATOM 2650 C C . PHE A 1 335 ? -13.783 -18.929 42.657 1.00 25.17 335 PHE A C 1
ATOM 2652 O O . PHE A 1 335 ? -13.290 -17.940 42.119 1.00 25.17 335 PHE A O 1
ATOM 2659 N N . SER A 1 336 ? -13.919 -19.022 43.981 1.00 25.77 336 SER A N 1
ATOM 2660 C CA . SER A 1 336 ? -13.341 -18.081 44.946 1.00 25.77 336 SER A CA 1
ATOM 2661 C C . SER A 1 336 ? -12.099 -18.718 45.566 1.00 25.77 336 SER A C 1
ATOM 2663 O O . SER A 1 336 ? -12.202 -19.706 46.292 1.00 25.77 336 SER A O 1
ATOM 2665 N N . ALA A 1 337 ? -10.923 -18.162 45.278 1.00 28.22 337 ALA A N 1
ATOM 2666 C CA . ALA A 1 337 ? -9.691 -18.478 45.989 1.00 28.22 337 ALA A CA 1
ATOM 2667 C C . ALA A 1 337 ? -9.246 -17.243 46.784 1.00 28.22 337 ALA A C 1
ATOM 2669 O O . ALA A 1 337 ? -8.901 -16.203 46.226 1.00 28.22 337 ALA A O 1
ATOM 2670 N N . ASN A 1 338 ? -9.278 -17.371 48.110 1.00 33.81 338 ASN A N 1
ATOM 2671 C CA . ASN A 1 338 ? -8.774 -16.388 49.063 1.00 33.81 338 ASN A CA 1
ATOM 2672 C C . ASN A 1 338 ? -7.243 -16.282 48.957 1.00 33.81 338 ASN A C 1
ATOM 2674 O O . ASN A 1 338 ? -6.541 -17.178 49.428 1.00 33.81 338 ASN A O 1
ATOM 2678 N N . LEU A 1 339 ? -6.717 -15.169 48.433 1.00 32.91 339 LEU A N 1
ATOM 2679 C CA . LEU A 1 339 ? -5.314 -14.788 48.631 1.00 32.91 339 LEU A CA 1
ATOM 2680 C C . LEU A 1 339 ? -5.210 -13.501 49.455 1.00 32.91 339 LEU A C 1
ATOM 2682 O O . LEU A 1 339 ? -5.789 -12.463 49.143 1.00 32.91 339 LEU A O 1
ATOM 2686 N N . ARG A 1 340 ? -4.463 -13.603 50.557 1.00 35.09 340 ARG A N 1
ATOM 2687 C CA . ARG A 1 340 ? -4.251 -12.551 51.553 1.00 35.09 340 ARG A CA 1
ATOM 2688 C C . ARG A 1 340 ? -3.356 -11.424 51.018 1.00 35.09 340 ARG A C 1
ATOM 2690 O O . ARG A 1 340 ? -2.259 -11.669 50.532 1.00 35.09 340 ARG A O 1
ATOM 2697 N N . ARG A 1 341 ? -3.845 -10.196 51.228 1.00 41.94 341 ARG A N 1
ATOM 2698 C CA . ARG A 1 341 ? -3.172 -8.888 51.384 1.00 41.94 341 ARG A CA 1
ATOM 2699 C C . ARG A 1 341 ? -1.647 -8.844 51.161 1.00 41.94 341 ARG A C 1
ATOM 2701 O O . ARG A 1 341 ? -0.877 -9.212 52.045 1.00 41.94 341 ARG A O 1
ATOM 2708 N N . ARG A 1 342 ? -1.232 -8.169 50.085 1.00 33.47 342 ARG A N 1
ATOM 2709 C CA . ARG A 1 342 ? -0.062 -7.273 50.077 1.00 33.47 342 ARG A CA 1
ATOM 2710 C C . ARG A 1 342 ? -0.493 -5.945 49.457 1.00 33.47 342 ARG A C 1
ATOM 2712 O O . ARG A 1 342 ? -1.118 -5.939 48.403 1.00 33.47 342 ARG A O 1
ATOM 2719 N N . GLY A 1 343 ? -0.256 -4.850 50.177 1.00 33.78 343 GLY A N 1
ATOM 2720 C CA . GLY A 1 343 ? -0.661 -3.506 49.772 1.00 33.78 343 GLY A CA 1
ATOM 2721 C C . GLY A 1 343 ? 0.072 -3.068 48.509 1.00 33.78 343 GLY A C 1
ATOM 2722 O O . GLY A 1 343 ? 1.299 -3.108 48.464 1.00 33.78 343 GLY A O 1
ATOM 2723 N N . VAL A 1 344 ? -0.694 -2.662 47.499 1.00 32.91 344 VAL A N 1
ATOM 2724 C CA . VAL A 1 344 ? -0.188 -2.022 46.284 1.00 32.91 344 VAL A CA 1
ATOM 2725 C C . VAL A 1 344 ? -0.249 -0.516 46.513 1.00 32.91 344 VAL A C 1
ATOM 2727 O O . VAL A 1 344 ? -1.324 0.044 46.727 1.00 32.91 344 VAL A O 1
ATOM 2730 N N . VAL A 1 345 ? 0.919 0.124 46.521 1.00 27.22 345 VAL A N 1
ATOM 2731 C CA . VAL A 1 345 ? 1.052 1.582 46.508 1.00 27.22 345 VAL A CA 1
ATOM 2732 C C . VAL A 1 345 ? 0.815 2.041 45.074 1.00 27.22 345 VAL A C 1
ATOM 2734 O O . VAL A 1 345 ? 1.553 1.657 44.169 1.00 27.22 345 VAL A O 1
ATOM 2737 N N . TRP A 1 346 ? -0.228 2.840 44.864 1.00 28.14 346 TRP A N 1
ATOM 2738 C CA . TRP A 1 346 ? -0.482 3.493 43.585 1.00 28.14 346 TRP A CA 1
ATOM 2739 C C . TRP A 1 346 ? 0.486 4.663 43.426 1.00 28.14 346 TRP A C 1
ATOM 2741 O O . TRP A 1 346 ? 0.375 5.667 44.126 1.00 28.14 346 TRP A O 1
ATOM 2751 N N . VAL A 1 347 ? 1.436 4.528 42.504 1.00 29.56 347 VAL A N 1
ATOM 2752 C CA . VAL A 1 347 ? 2.179 5.667 41.963 1.00 29.56 347 VAL A CA 1
ATOM 2753 C C . VAL A 1 347 ? 1.368 6.178 40.770 1.00 29.56 347 VAL A C 1
ATOM 2755 O O . VAL A 1 347 ? 1.191 5.421 39.813 1.00 29.56 347 VAL A O 1
ATOM 2758 N N . PRO A 1 348 ? 0.828 7.407 40.793 1.00 34.91 348 PRO A N 1
ATOM 2759 C CA . PRO A 1 348 ? 0.196 7.973 39.614 1.00 34.91 348 PRO A CA 1
ATOM 2760 C C . PRO A 1 348 ? 1.281 8.199 38.556 1.00 34.91 348 PRO A C 1
ATOM 2762 O O . PRO A 1 348 ? 2.133 9.075 38.694 1.00 34.91 348 PRO A O 1
ATOM 2765 N N . LEU A 1 349 ? 1.270 7.377 37.508 1.00 34.78 349 LEU A N 1
ATOM 2766 C CA . LEU A 1 349 ? 2.027 7.627 36.287 1.00 34.78 349 LEU A CA 1
ATOM 2767 C C . LEU A 1 349 ? 1.446 8.886 35.639 1.00 34.78 349 LEU A C 1
ATOM 2769 O O . LEU A 1 349 ? 0.353 8.861 35.074 1.00 34.78 349 LEU A O 1
ATOM 2773 N N . ALA A 1 350 ? 2.165 9.999 35.768 1.00 34.25 350 ALA A N 1
ATOM 2774 C CA . ALA A 1 350 ? 1.902 11.199 34.993 1.00 34.25 350 ALA A CA 1
ATOM 2775 C C . ALA A 1 350 ? 2.050 10.847 33.503 1.00 34.25 350 ALA A C 1
ATOM 2777 O O . ALA A 1 350 ? 3.145 10.559 33.025 1.00 34.25 350 ALA A O 1
ATOM 2778 N N . TRP A 1 351 ? 0.923 10.810 32.794 1.00 44.97 351 TRP A N 1
ATOM 2779 C CA . TRP A 1 351 ? 0.858 10.613 31.345 1.00 44.97 351 TRP A CA 1
ATOM 2780 C C . TRP A 1 351 ? 1.626 11.746 30.633 1.00 44.97 351 TRP A C 1
ATOM 2782 O O . TRP A 1 351 ? 1.573 12.886 31.108 1.00 44.97 351 TRP A O 1
ATOM 2792 N N . PRO A 1 352 ? 2.329 11.494 29.511 1.00 41.88 352 PRO A N 1
ATOM 2793 C CA . PRO A 1 352 ? 3.266 12.442 28.913 1.00 41.88 352 PRO A CA 1
ATOM 2794 C C . PRO A 1 352 ? 2.537 13.513 28.086 1.00 41.88 352 PRO A C 1
ATOM 2796 O O . PRO A 1 352 ? 2.654 13.577 26.869 1.00 41.88 352 PRO A O 1
ATOM 2799 N N . TRP A 1 353 ? 1.793 14.391 28.751 1.00 45.50 353 TRP A N 1
ATOM 2800 C CA . TRP A 1 353 ? 1.251 15.610 28.144 1.00 45.50 353 TRP A CA 1
ATOM 2801 C C . TRP A 1 353 ? 2.306 16.604 27.603 1.00 45.50 353 TRP A C 1
ATOM 2803 O O . TRP A 1 353 ? 2.000 17.272 26.616 1.00 45.50 353 TRP A O 1
ATOM 2813 N N . PRO A 1 354 ? 3.535 16.726 28.157 1.00 55.03 354 PRO A N 1
ATOM 2814 C CA . PRO A 1 354 ? 4.487 17.734 27.677 1.00 55.03 354 PRO A CA 1
ATOM 2815 C C . PRO A 1 354 ? 5.008 17.491 26.253 1.00 55.03 354 PRO A C 1
ATOM 2817 O O . PRO A 1 354 ? 5.270 18.453 25.541 1.00 55.03 354 PRO A O 1
ATOM 2820 N N . ALA A 1 355 ? 5.146 16.227 25.832 1.00 57.66 355 ALA A N 1
ATOM 2821 C CA . ALA A 1 355 ? 5.768 15.876 24.551 1.00 57.66 355 ALA A CA 1
ATOM 2822 C C . ALA A 1 355 ? 4.870 16.199 23.341 1.00 57.66 355 ALA A C 1
ATOM 2824 O O . ALA A 1 355 ? 5.342 16.734 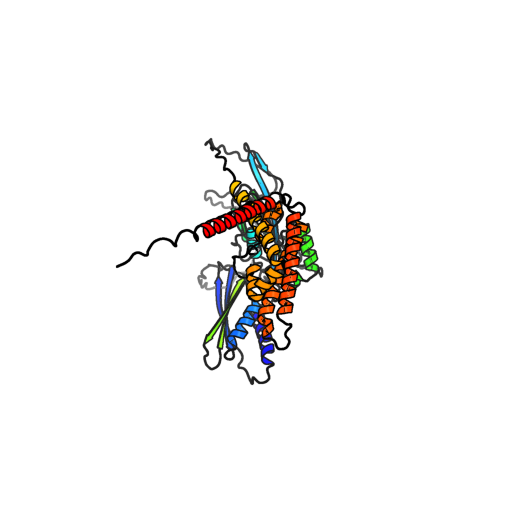22.341 1.00 57.66 355 ALA A O 1
ATOM 2825 N N . LEU A 1 356 ? 3.560 15.957 23.456 1.00 63.66 356 LEU A N 1
ATOM 2826 C CA . LEU A 1 356 ? 2.589 16.262 22.395 1.00 63.66 356 LEU A CA 1
ATOM 2827 C C . LEU A 1 356 ? 2.417 17.772 22.175 1.00 63.66 356 LEU A C 1
ATOM 2829 O O . LEU A 1 356 ? 2.288 18.230 21.043 1.00 63.66 356 LEU A O 1
ATOM 2833 N N . ALA A 1 357 ? 2.464 18.567 23.249 1.00 69.88 357 ALA A N 1
ATOM 2834 C CA . ALA A 1 357 ? 2.367 20.023 23.146 1.00 69.88 357 ALA A CA 1
ATOM 2835 C C . ALA A 1 357 ? 3.548 20.622 22.360 1.00 69.88 357 ALA A C 1
ATOM 2837 O O . ALA A 1 357 ? 3.342 21.482 21.505 1.00 69.88 357 ALA A O 1
ATOM 2838 N N . THR A 1 358 ? 4.767 20.119 22.591 1.00 79.12 358 THR A N 1
ATOM 2839 C CA . THR A 1 358 ? 5.964 20.562 21.861 1.00 79.12 358 THR A CA 1
ATOM 2840 C C . THR A 1 358 ? 5.943 20.174 20.381 1.00 79.12 358 THR A C 1
ATOM 2842 O O . THR A 1 358 ? 6.438 20.929 19.546 1.00 79.12 358 THR A O 1
ATOM 2845 N N . GLU A 1 359 ? 5.335 19.038 20.027 1.00 87.94 359 GLU A N 1
ATOM 2846 C CA . GLU A 1 359 ? 5.200 18.618 18.626 1.00 87.94 359 GLU A CA 1
ATOM 2847 C C . GLU A 1 359 ? 4.231 19.515 17.843 1.00 87.94 359 GLU A C 1
ATOM 2849 O O . GLU A 1 359 ? 4.538 19.922 16.720 1.00 87.94 359 GLU A O 1
ATOM 2854 N N . LEU A 1 360 ? 3.098 19.890 18.447 1.00 91.00 360 LEU A N 1
ATOM 2855 C CA . LEU A 1 360 ? 2.115 20.784 17.821 1.00 91.00 360 LEU A CA 1
ATOM 2856 C C . LEU A 1 360 ? 2.655 22.207 17.622 1.00 91.00 360 LEU A C 1
ATOM 2858 O O . LEU A 1 360 ? 2.385 22.837 16.597 1.00 91.00 360 LEU A O 1
ATOM 2862 N N . GLU A 1 361 ? 3.433 22.729 18.574 1.00 91.19 361 GLU A N 1
ATOM 2863 C CA . GLU A 1 361 ? 4.094 24.032 18.425 1.00 91.19 361 GLU A CA 1
ATOM 2864 C C . GLU A 1 361 ? 5.132 24.014 17.297 1.00 91.19 361 GLU A C 1
ATOM 2866 O O . GLU A 1 361 ? 5.107 24.894 16.432 1.00 91.19 361 GLU A O 1
ATOM 2871 N N . GLY A 1 362 ? 5.961 22.968 17.222 1.00 93.94 362 GLY A N 1
ATOM 2872 C CA . GLY A 1 362 ? 6.912 22.799 16.122 1.00 93.94 362 GLY A CA 1
ATOM 2873 C C . GLY A 1 362 ? 6.231 22.671 14.753 1.00 93.94 362 GLY A C 1
ATOM 2874 O O . GLY A 1 362 ? 6.692 23.252 13.766 1.00 93.94 362 GLY A O 1
ATOM 2875 N N . ALA A 1 363 ? 5.095 21.967 14.680 1.00 95.56 363 ALA A N 1
ATOM 2876 C CA . ALA A 1 363 ? 4.300 21.864 13.456 1.00 95.56 363 ALA A CA 1
ATOM 2877 C C . ALA A 1 363 ? 3.757 23.231 13.006 1.00 95.56 363 ALA A C 1
ATOM 2879 O O . ALA A 1 363 ? 3.834 23.571 11.824 1.00 95.56 363 ALA A O 1
ATOM 2880 N N . ARG A 1 364 ? 3.278 24.054 13.947 1.00 94.88 364 ARG A N 1
ATOM 2881 C CA . ARG A 1 364 ? 2.809 25.425 13.687 1.00 94.88 364 ARG A CA 1
ATOM 2882 C C . ARG A 1 364 ? 3.911 26.332 13.153 1.00 94.88 364 ARG A C 1
ATOM 2884 O O . ARG A 1 364 ? 3.699 27.015 12.152 1.00 94.88 364 ARG A O 1
ATOM 2891 N N . GLU A 1 365 ? 5.080 26.334 13.788 1.00 95.12 365 GLU A N 1
ATOM 2892 C CA . GLU A 1 365 ? 6.227 27.127 13.327 1.00 95.12 365 GLU A CA 1
ATOM 2893 C C . GLU A 1 365 ? 6.646 26.734 11.909 1.00 95.12 365 GLU A C 1
ATOM 2895 O O . GLU A 1 365 ? 6.872 27.600 11.060 1.00 95.12 365 GLU A O 1
ATOM 2900 N N . ARG A 1 366 ? 6.672 25.428 11.617 1.00 95.88 366 ARG A N 1
ATOM 2901 C CA . ARG A 1 366 ? 6.989 24.934 10.277 1.00 95.88 366 ARG A CA 1
ATOM 2902 C C . ARG A 1 366 ? 5.937 25.346 9.250 1.00 95.88 366 ARG A C 1
ATOM 2904 O O . ARG A 1 366 ? 6.305 25.839 8.191 1.00 95.88 366 ARG A O 1
ATOM 2911 N N . VAL A 1 367 ? 4.647 25.214 9.558 1.00 96.94 367 VAL A N 1
ATOM 2912 C CA . VAL A 1 367 ? 3.561 25.650 8.663 1.00 96.94 367 VAL A CA 1
ATOM 2913 C C . VAL A 1 367 ? 3.628 27.159 8.388 1.00 96.94 367 VAL A C 1
ATOM 2915 O O . VAL A 1 367 ? 3.443 27.582 7.245 1.00 96.94 367 VAL A O 1
ATOM 2918 N N . ALA A 1 368 ? 3.971 27.978 9.387 1.00 95.88 368 ALA A N 1
ATOM 2919 C CA . ALA A 1 368 ? 4.204 29.408 9.186 1.00 95.88 368 ALA A CA 1
ATOM 2920 C C . ALA A 1 368 ? 5.395 29.675 8.247 1.00 95.88 368 ALA A C 1
ATOM 2922 O O . ALA A 1 368 ? 5.297 30.517 7.353 1.00 95.88 368 ALA A O 1
ATOM 2923 N N . ALA A 1 369 ? 6.493 28.931 8.408 1.00 96.56 369 ALA A N 1
ATOM 2924 C CA . ALA A 1 369 ? 7.660 29.033 7.536 1.00 96.56 369 ALA A CA 1
ATOM 2925 C C . ALA A 1 369 ? 7.355 28.595 6.091 1.00 96.56 369 ALA A C 1
ATOM 2927 O O . ALA A 1 369 ? 7.800 29.253 5.152 1.00 96.56 369 ALA A O 1
ATOM 2928 N N . VAL A 1 370 ? 6.551 27.540 5.897 1.00 97.69 370 VAL A N 1
ATOM 2929 C CA . VAL A 1 370 ? 6.058 27.107 4.574 1.00 97.69 370 VAL A CA 1
ATOM 2930 C C . VAL A 1 370 ? 5.255 28.222 3.909 1.00 97.69 370 VAL A C 1
ATOM 2932 O O . VAL A 1 370 ? 5.512 28.569 2.756 1.00 97.69 370 VAL A O 1
ATOM 2935 N N . ALA A 1 371 ? 4.310 28.819 4.640 1.00 97.44 371 ALA A N 1
ATOM 2936 C CA . ALA A 1 371 ? 3.473 29.894 4.122 1.00 97.44 371 ALA A CA 1
ATOM 2937 C C . ALA A 1 371 ? 4.296 31.123 3.719 1.00 97.44 371 ALA A C 1
ATOM 2939 O O . ALA A 1 371 ? 4.107 31.658 2.627 1.00 97.44 371 ALA A O 1
ATOM 2940 N N . GLN A 1 372 ? 5.247 31.534 4.565 1.00 97.06 372 GLN A N 1
ATOM 2941 C CA . GLN A 1 372 ? 6.162 32.626 4.246 1.00 97.06 372 GLN A CA 1
ATOM 2942 C C . GLN A 1 372 ? 6.991 32.307 2.998 1.00 97.06 372 GLN A C 1
ATOM 2944 O O . GLN A 1 372 ? 7.105 33.147 2.106 1.00 97.06 372 GLN A O 1
ATOM 2949 N N . LYS A 1 373 ? 7.533 31.089 2.900 1.00 98.00 373 LYS A N 1
ATOM 2950 C CA . LYS A 1 373 ? 8.382 30.697 1.776 1.00 98.00 373 LYS A CA 1
ATOM 2951 C C . LYS A 1 373 ? 7.630 30.686 0.447 1.00 98.00 373 LYS A C 1
ATOM 2953 O O . LYS A 1 373 ? 8.158 31.166 -0.553 1.00 98.00 373 LYS A O 1
ATOM 2958 N N . LEU A 1 374 ? 6.395 30.187 0.430 1.00 97.81 374 LEU A N 1
ATOM 2959 C CA . LEU A 1 374 ? 5.545 30.230 -0.763 1.00 97.81 374 LEU A CA 1
ATOM 2960 C C . LEU A 1 374 ? 5.119 31.657 -1.123 1.00 97.81 374 LEU A C 1
ATOM 2962 O O . LEU A 1 374 ? 4.981 31.961 -2.302 1.00 97.81 374 LEU A O 1
ATOM 2966 N N . GLU A 1 375 ? 4.945 32.552 -0.148 1.00 97.75 375 GLU A N 1
ATOM 2967 C CA . GLU A 1 375 ? 4.701 33.972 -0.429 1.00 97.75 375 GLU A CA 1
ATOM 2968 C C . GLU A 1 375 ? 5.921 34.637 -1.082 1.00 97.75 375 GLU A C 1
ATOM 2970 O O . GLU A 1 375 ? 5.778 35.365 -2.065 1.00 97.75 375 GLU A O 1
ATOM 2975 N N . GLU A 1 376 ? 7.122 34.346 -0.575 1.00 97.31 376 GLU A N 1
ATOM 2976 C CA . GLU A 1 376 ? 8.385 34.814 -1.149 1.00 97.31 376 GLU A CA 1
ATOM 2977 C C . GLU A 1 376 ? 8.586 34.286 -2.574 1.00 97.31 376 GLU A C 1
ATOM 2979 O O . GLU A 1 376 ? 8.924 35.064 -3.465 1.00 97.31 376 GLU A O 1
ATOM 2984 N N . LEU A 1 377 ? 8.352 32.989 -2.807 1.00 97.44 377 LEU A N 1
ATOM 2985 C CA . LEU A 1 377 ? 8.494 32.360 -4.125 1.00 97.44 377 LEU A CA 1
ATOM 2986 C C . LEU A 1 377 ? 7.394 32.767 -5.109 1.00 97.44 377 LEU A C 1
ATOM 2988 O O . LEU A 1 377 ? 7.649 32.804 -6.304 1.00 97.44 377 LEU A O 1
ATOM 2992 N N . ALA A 1 378 ? 6.191 33.109 -4.645 1.00 97.25 378 ALA A N 1
ATOM 2993 C CA . ALA A 1 378 ? 5.129 33.614 -5.514 1.00 97.25 378 ALA A CA 1
ATOM 2994 C C . ALA A 1 378 ? 5.375 35.058 -5.995 1.00 97.25 378 ALA A C 1
ATOM 2996 O O . ALA A 1 378 ? 4.637 35.556 -6.848 1.00 97.25 378 ALA A O 1
ATOM 2997 N N . ASN A 1 379 ? 6.391 35.748 -5.464 1.00 97.69 379 ASN A N 1
ATOM 2998 C CA . ASN A 1 379 ? 6.835 37.032 -5.990 1.00 97.69 379 ASN A CA 1
ATOM 2999 C C . ASN A 1 379 ? 7.627 36.830 -7.291 1.00 97.69 379 ASN A C 1
ATOM 3001 O O . ASN A 1 379 ? 8.639 36.130 -7.309 1.00 97.69 379 ASN A O 1
ATOM 3005 N N . THR A 1 380 ? 7.203 37.500 -8.364 1.00 96.69 380 THR A N 1
ATOM 3006 C CA . THR A 1 380 ? 7.796 37.365 -9.702 1.00 96.69 380 THR A CA 1
ATOM 3007 C C . THR A 1 380 ? 9.300 37.652 -9.733 1.00 96.69 380 THR A C 1
ATOM 3009 O O . THR A 1 380 ? 10.040 36.943 -10.410 1.00 96.69 380 THR A O 1
ATOM 3012 N N . GLU A 1 381 ? 9.787 38.655 -8.995 1.00 97.88 381 GLU A N 1
ATOM 3013 C CA . GLU A 1 381 ? 11.215 39.003 -8.985 1.00 97.88 381 GLU A CA 1
ATOM 3014 C C . GLU A 1 381 ? 12.051 37.964 -8.237 1.00 97.88 381 GLU A C 1
ATOM 3016 O O . GLU A 1 381 ? 13.136 37.590 -8.689 1.00 97.88 381 GLU A O 1
ATOM 3021 N N . THR A 1 382 ? 11.558 37.495 -7.088 1.00 97.12 382 THR A N 1
ATOM 3022 C CA . THR A 1 382 ? 12.222 36.444 -6.308 1.00 97.12 382 THR A CA 1
ATOM 3023 C C . THR A 1 382 ? 12.273 35.148 -7.105 1.00 97.12 382 THR A C 1
ATOM 3025 O O . THR A 1 382 ? 13.341 34.547 -7.216 1.00 97.12 382 THR A O 1
ATOM 3028 N N . PHE A 1 383 ? 11.154 34.749 -7.715 1.00 98.00 383 PHE A N 1
ATOM 3029 C CA . PHE A 1 383 ? 11.099 33.545 -8.535 1.00 98.00 383 PHE A CA 1
ATOM 3030 C C . PHE A 1 383 ? 12.039 33.635 -9.733 1.00 98.00 383 PHE A C 1
ATOM 3032 O O . PHE A 1 383 ? 12.806 32.708 -9.969 1.00 98.00 383 PHE A O 1
ATOM 3039 N N . ALA A 1 384 ? 12.060 34.770 -10.442 1.00 97.88 384 ALA A N 1
ATOM 3040 C CA . ALA A 1 384 ? 12.971 34.981 -11.564 1.00 97.88 384 ALA A CA 1
ATOM 3041 C C . ALA A 1 384 ? 14.447 34.847 -11.148 1.00 97.88 384 ALA A C 1
ATOM 3043 O O . ALA A 1 384 ? 15.238 34.246 -11.873 1.00 97.88 384 ALA A O 1
ATOM 3044 N N . LYS A 1 385 ? 14.824 35.345 -9.959 1.00 98.12 385 LYS A N 1
ATOM 3045 C CA . LYS A 1 385 ? 16.183 35.174 -9.411 1.00 98.12 385 LYS A CA 1
ATOM 3046 C C . LYS A 1 385 ? 16.516 33.711 -9.115 1.00 98.12 385 LYS A C 1
ATOM 3048 O O . LYS A 1 385 ? 17.628 33.282 -9.409 1.00 98.12 385 LYS A O 1
ATOM 3053 N N . VAL A 1 386 ? 15.577 32.951 -8.550 1.00 97.88 386 VAL A N 1
ATOM 3054 C CA . VAL A 1 386 ? 15.756 31.512 -8.285 1.00 97.88 386 VAL A CA 1
ATOM 3055 C C . VAL A 1 386 ? 15.865 30.738 -9.603 1.00 97.88 386 VAL A C 1
ATOM 3057 O O . VAL A 1 386 ? 16.806 29.965 -9.786 1.00 97.88 386 VAL A O 1
ATOM 3060 N N . ALA A 1 387 ? 14.955 31.003 -10.542 1.00 97.56 387 ALA A N 1
ATOM 3061 C CA . ALA A 1 387 ? 14.890 30.368 -11.855 1.00 97.56 387 ALA A CA 1
ATOM 3062 C C . ALA A 1 387 ? 16.116 30.669 -12.731 1.00 97.56 387 ALA A C 1
ATOM 3064 O O . ALA A 1 387 ? 16.528 29.815 -13.513 1.00 97.56 387 ALA A O 1
ATOM 3065 N N . ALA A 1 388 ? 16.760 31.831 -12.562 1.00 97.06 388 ALA A N 1
ATOM 3066 C CA . ALA A 1 388 ? 18.021 32.155 -13.235 1.00 97.06 388 ALA A CA 1
ATOM 3067 C C . ALA A 1 388 ? 19.157 31.172 -12.890 1.00 97.06 388 ALA A C 1
ATOM 3069 O O . ALA A 1 388 ? 20.093 31.013 -13.669 1.00 97.06 388 ALA A O 1
ATOM 3070 N N . GLY A 1 389 ? 19.070 30.487 -11.745 1.00 95.75 389 GLY A N 1
ATOM 3071 C CA . GLY A 1 389 ? 19.984 29.408 -11.376 1.00 95.75 389 GLY A CA 1
ATOM 3072 C C . GLY A 1 389 ? 19.587 28.020 -11.898 1.00 95.75 389 GLY A C 1
ATOM 3073 O O . GLY A 1 389 ? 20.210 27.033 -11.514 1.00 95.75 389 GLY A O 1
ATOM 3074 N N . GLY A 1 390 ? 18.570 27.940 -12.760 1.00 96.81 390 GLY A N 1
ATOM 3075 C CA . GLY A 1 390 ? 18.073 26.714 -13.377 1.00 96.81 390 GLY A CA 1
ATOM 3076 C C . GLY A 1 390 ? 17.000 25.991 -12.560 1.00 96.81 390 GLY A C 1
ATOM 3077 O O . GLY A 1 390 ? 16.731 26.315 -11.401 1.00 96.81 390 GLY A O 1
ATOM 3078 N N . GLY A 1 391 ? 16.400 24.969 -13.179 1.00 96.75 391 GLY A N 1
ATOM 3079 C CA . GLY A 1 391 ? 15.331 24.170 -12.577 1.00 96.75 391 GLY A CA 1
ATOM 3080 C C . GLY A 1 391 ? 15.702 23.561 -11.225 1.00 96.75 391 GLY A C 1
ATOM 3081 O O . GLY A 1 391 ? 14.902 23.591 -10.299 1.00 96.75 391 GLY A O 1
ATOM 3082 N N . ASP A 1 392 ? 16.944 23.104 -11.052 1.00 97.38 392 ASP A N 1
ATOM 3083 C CA . ASP A 1 392 ? 17.402 22.510 -9.790 1.00 97.38 392 ASP A CA 1
ATOM 3084 C C . ASP A 1 392 ? 17.355 23.482 -8.601 1.00 97.38 392 ASP A C 1
ATOM 3086 O O . ASP A 1 392 ? 17.087 23.059 -7.475 1.00 97.38 392 ASP A O 1
ATOM 3090 N N . ASN A 1 393 ? 17.565 24.783 -8.821 1.00 97.94 393 ASN A N 1
ATOM 3091 C CA . ASN A 1 393 ? 17.426 25.765 -7.746 1.00 97.94 393 ASN A CA 1
ATOM 3092 C C . ASN A 1 393 ? 15.963 25.947 -7.336 1.00 97.94 393 ASN A C 1
ATOM 3094 O O . ASN A 1 393 ? 15.689 26.028 -6.142 1.00 97.94 393 ASN A O 1
ATOM 3098 N N . ILE A 1 394 ? 15.024 25.924 -8.288 1.00 98.25 394 ILE A N 1
ATOM 3099 C CA . ILE A 1 394 ? 13.586 25.936 -7.980 1.00 98.25 394 ILE A CA 1
ATOM 3100 C C . ILE A 1 394 ? 13.237 24.714 -7.117 1.00 98.25 394 ILE A C 1
ATOM 3102 O O . ILE A 1 394 ? 12.626 24.859 -6.064 1.00 98.25 394 ILE A O 1
ATOM 3106 N N . ARG A 1 395 ? 13.708 23.521 -7.495 1.00 98.25 395 ARG A N 1
ATOM 3107 C CA . ARG A 1 395 ? 13.456 22.261 -6.770 1.00 98.25 395 ARG A CA 1
ATOM 3108 C C . ARG A 1 395 ? 14.024 22.256 -5.345 1.00 98.25 395 ARG A C 1
ATOM 3110 O O . ARG A 1 395 ? 13.384 21.767 -4.414 1.00 98.25 395 ARG A O 1
ATOM 3117 N N . ARG A 1 396 ? 15.203 22.855 -5.136 1.00 98.06 396 ARG A N 1
ATOM 3118 C CA . ARG A 1 396 ? 15.770 23.056 -3.788 1.00 98.06 396 ARG A CA 1
ATOM 3119 C C . ARG A 1 396 ? 14.903 23.968 -2.934 1.00 98.06 396 ARG A C 1
ATOM 3121 O O . ARG A 1 396 ? 14.676 23.665 -1.767 1.00 98.06 396 ARG A O 1
ATOM 3128 N N . GLU A 1 397 ? 14.397 25.053 -3.513 1.00 98.19 397 GLU A N 1
ATOM 3129 C CA . GLU A 1 397 ? 13.496 25.970 -2.814 1.00 98.19 397 GLU A CA 1
ATOM 3130 C C . GLU A 1 397 ? 12.125 25.336 -2.530 1.00 98.19 397 GLU A C 1
ATOM 3132 O O . GLU A 1 397 ? 11.543 25.599 -1.478 1.00 98.19 397 GLU A O 1
ATOM 3137 N N . LEU A 1 398 ? 11.650 24.435 -3.396 1.00 97.88 398 LEU A N 1
ATOM 3138 C CA . LEU A 1 398 ? 10.453 23.612 -3.178 1.00 97.88 398 LEU A CA 1
ATOM 3139 C C . LEU A 1 398 ? 10.655 22.481 -2.158 1.00 97.88 398 LEU A C 1
ATOM 3141 O O . LEU A 1 398 ? 9.681 21.878 -1.722 1.00 97.88 398 LEU A O 1
ATOM 3145 N N . GLY A 1 399 ? 11.895 22.191 -1.754 1.00 97.00 399 GLY A N 1
ATOM 3146 C CA . GLY A 1 399 ? 12.196 21.125 -0.796 1.00 97.00 399 GLY A CA 1
ATOM 3147 C C . GLY A 1 399 ? 12.058 19.709 -1.357 1.00 97.00 399 GLY A C 1
ATOM 3148 O O . GLY A 1 399 ? 12.025 18.758 -0.584 1.00 97.00 399 GLY A O 1
ATOM 3149 N N . THR A 1 400 ? 11.997 19.548 -2.681 1.00 96.88 400 THR A N 1
ATOM 3150 C CA . THR A 1 400 ? 12.023 18.231 -3.343 1.00 96.88 400 THR A CA 1
ATOM 3151 C C . THR A 1 400 ? 13.448 17.717 -3.538 1.00 96.88 400 THR A C 1
ATOM 3153 O O . THR A 1 400 ? 13.674 16.511 -3.642 1.00 96.88 400 THR A O 1
ATOM 3156 N N . VAL A 1 401 ? 14.433 18.623 -3.536 1.00 95.81 401 VAL A N 1
ATOM 3157 C CA . VAL A 1 401 ? 15.865 18.305 -3.559 1.00 95.81 401 VAL A CA 1
ATOM 3158 C C . VAL A 1 401 ? 16.548 18.920 -2.339 1.00 95.81 401 VAL A C 1
ATOM 3160 O O . VAL A 1 401 ? 16.727 20.133 -2.251 1.00 95.81 401 VAL A O 1
ATOM 3163 N N . GLY A 1 402 ? 16.992 18.068 -1.415 1.00 94.62 402 GLY A N 1
ATOM 3164 C CA . GLY A 1 402 ? 17.614 18.484 -0.155 1.00 94.62 402 GLY A CA 1
ATOM 3165 C C . GLY A 1 402 ? 16.600 18.710 0.971 1.00 94.62 402 GLY A C 1
ATOM 3166 O O . GLY A 1 402 ? 15.408 18.492 0.805 1.00 94.62 402 GLY A O 1
ATOM 3167 N N . THR A 1 403 ? 17.093 19.116 2.142 1.00 93.69 403 THR A N 1
ATOM 3168 C CA . THR A 1 403 ? 16.303 19.185 3.390 1.00 93.69 403 THR A CA 1
ATOM 3169 C C . THR A 1 403 ? 16.255 20.581 4.012 1.00 93.69 403 THR A C 1
ATOM 3171 O O . THR A 1 403 ? 15.737 20.762 5.110 1.00 93.69 403 THR A O 1
ATOM 3174 N N . THR A 1 404 ? 16.828 21.582 3.340 1.00 95.69 404 THR A N 1
ATOM 3175 C CA . THR A 1 404 ? 16.992 22.937 3.887 1.00 95.69 404 THR A CA 1
ATOM 3176 C C . THR A 1 404 ? 15.766 23.822 3.694 1.00 95.69 404 THR A C 1
ATOM 3178 O O . THR A 1 404 ? 15.613 24.803 4.418 1.00 95.69 404 THR A O 1
ATOM 3181 N N . SER A 1 405 ? 14.906 23.519 2.715 1.00 97.44 405 SER A N 1
ATOM 3182 C CA . SER A 1 405 ? 13.690 24.299 2.488 1.00 97.44 405 SER A CA 1
ATOM 3183 C C . SER A 1 405 ? 12.636 23.996 3.558 1.00 97.44 405 SER A C 1
ATOM 3185 O O . SER A 1 405 ? 12.425 22.827 3.879 1.00 97.44 405 SER A O 1
ATOM 3187 N N . PRO A 1 406 ? 11.901 25.006 4.058 1.00 97.31 406 PRO A N 1
ATOM 3188 C CA . PRO A 1 406 ? 10.744 24.793 4.926 1.00 97.31 406 PRO A CA 1
ATOM 3189 C C . PRO A 1 406 ? 9.649 23.914 4.310 1.00 97.31 406 PRO A C 1
ATOM 3191 O O . PRO A 1 406 ? 8.859 23.336 5.052 1.00 97.31 406 PRO A O 1
ATOM 3194 N N . LEU A 1 407 ? 9.594 23.823 2.975 1.00 97.12 407 LEU A N 1
ATOM 3195 C CA . LEU A 1 407 ? 8.650 22.972 2.245 1.00 97.12 407 LEU A CA 1
ATOM 3196 C C . LEU A 1 407 ? 8.982 21.474 2.352 1.00 97.12 407 LEU A C 1
ATOM 3198 O O . LEU A 1 407 ? 8.100 20.642 2.139 1.00 97.12 407 LEU A O 1
ATOM 3202 N N . PHE A 1 408 ? 10.211 21.123 2.747 1.00 97.12 408 PHE A N 1
ATOM 3203 C CA . PHE A 1 408 ? 10.576 19.743 3.056 1.00 97.12 408 PHE A CA 1
ATOM 3204 C C . PHE A 1 408 ? 9.736 19.227 4.238 1.00 97.12 408 PHE A C 1
ATOM 3206 O O . PHE A 1 408 ? 9.682 19.846 5.305 1.00 97.12 408 PHE A O 1
ATOM 3213 N N . ASP A 1 409 ? 9.067 18.088 4.050 1.00 95.31 409 ASP A N 1
ATOM 3214 C CA . ASP A 1 409 ? 8.112 17.505 5.003 1.00 95.31 409 ASP A CA 1
ATOM 3215 C C . ASP A 1 409 ? 6.943 18.434 5.406 1.00 95.31 409 ASP A C 1
ATOM 3217 O O . ASP A 1 409 ? 6.361 18.269 6.485 1.00 95.31 409 ASP A O 1
ATOM 3221 N N . ALA A 1 410 ? 6.554 19.400 4.563 1.00 96.44 410 ALA A N 1
ATOM 3222 C CA . ALA A 1 410 ? 5.408 20.272 4.847 1.00 96.44 410 ALA A CA 1
ATOM 3223 C C . ALA A 1 410 ? 4.116 19.470 5.098 1.00 96.44 410 ALA A C 1
ATOM 3225 O O . ALA A 1 410 ? 3.372 19.774 6.030 1.00 96.44 410 ALA A O 1
ATOM 3226 N N . GLU A 1 411 ? 3.891 18.395 4.332 1.00 97.25 411 GLU A N 1
ATOM 3227 C CA . GLU A 1 411 ? 2.738 17.493 4.484 1.00 97.25 411 GLU A CA 1
ATOM 3228 C C . GLU A 1 411 ? 2.631 16.936 5.911 1.00 97.25 411 GLU A C 1
ATOM 3230 O O . GLU A 1 411 ? 1.551 16.924 6.502 1.00 97.25 411 GLU A O 1
ATOM 3235 N N . LYS A 1 412 ? 3.761 16.532 6.503 1.00 96.31 412 LYS A N 1
ATOM 3236 C CA . LYS A 1 412 ? 3.805 15.996 7.868 1.00 96.31 412 LYS A CA 1
ATOM 3237 C C . LYS A 1 412 ? 3.395 17.049 8.898 1.00 96.31 412 LYS A C 1
ATOM 3239 O O . LYS A 1 412 ? 2.681 16.725 9.845 1.00 96.31 412 LYS A O 1
ATOM 3244 N N . ALA A 1 413 ? 3.821 18.298 8.708 1.00 97.12 413 ALA A N 1
ATOM 3245 C CA . ALA A 1 413 ? 3.467 19.399 9.600 1.00 97.12 413 ALA A CA 1
ATOM 3246 C C . ALA A 1 413 ? 1.971 19.743 9.520 1.00 97.12 413 ALA A C 1
ATOM 3248 O O . ALA A 1 413 ? 1.337 19.908 10.557 1.00 97.12 413 ALA A O 1
ATOM 3249 N N . PHE A 1 414 ? 1.383 19.777 8.319 1.00 97.50 414 PHE A N 1
ATOM 3250 C CA . PHE A 1 414 ? -0.063 19.981 8.162 1.00 97.50 414 PHE A CA 1
ATOM 3251 C C . PHE A 1 414 ? -0.877 18.811 8.733 1.00 97.50 414 PHE A C 1
ATOM 3253 O O . PHE A 1 414 ? -1.841 19.038 9.458 1.00 97.50 414 PHE A O 1
ATOM 3260 N N . LYS A 1 415 ? -0.456 17.559 8.511 1.00 96.62 415 LYS A N 1
ATOM 3261 C CA . LYS A 1 415 ? -1.108 16.376 9.103 1.00 96.62 415 LYS A CA 1
ATOM 3262 C C . LYS A 1 415 ? -1.147 16.421 10.630 1.00 96.62 415 LYS A C 1
ATOM 3264 O O . LYS A 1 415 ? -2.166 16.070 11.213 1.00 96.62 415 LYS A O 1
ATOM 3269 N N . ALA A 1 416 ? -0.083 16.904 11.272 1.00 95.50 416 ALA A N 1
ATOM 3270 C CA . ALA A 1 416 ? -0.046 17.070 12.726 1.00 95.50 416 ALA A CA 1
ATOM 3271 C C . ALA A 1 416 ? -1.065 18.104 13.245 1.00 95.50 416 ALA A C 1
ATOM 3273 O O . ALA A 1 416 ? -1.484 18.021 14.394 1.00 95.50 416 ALA A O 1
ATOM 3274 N N . LEU A 1 417 ? -1.487 19.063 12.412 1.00 96.06 417 LEU A N 1
ATOM 3275 C CA . LEU A 1 417 ? -2.478 20.083 12.770 1.00 96.06 417 LEU A CA 1
ATOM 3276 C C . LEU A 1 417 ? -3.918 19.705 12.389 1.00 96.06 417 LEU A C 1
ATOM 3278 O O . LEU A 1 417 ? -4.835 20.465 12.699 1.00 96.06 417 LEU A O 1
ATOM 3282 N N . ALA A 1 418 ? -4.137 18.549 11.753 1.00 95.38 418 ALA A N 1
ATOM 3283 C CA . ALA A 1 418 ? -5.456 18.129 11.276 1.00 95.38 418 ALA A CA 1
ATOM 3284 C C . ALA A 1 418 ? -6.489 17.979 12.411 1.00 95.38 418 ALA A C 1
ATOM 3286 O O . ALA A 1 418 ? -7.670 18.246 12.208 1.00 95.38 418 ALA A O 1
ATOM 3287 N N . GLU A 1 419 ? -6.050 17.627 13.625 1.00 92.88 419 GLU A N 1
ATOM 3288 C CA . GLU A 1 419 ? -6.925 17.510 14.803 1.00 92.88 419 GLU A CA 1
ATOM 3289 C C . GLU A 1 419 ? -7.534 18.855 15.247 1.00 92.88 419 GLU A C 1
ATOM 3291 O O . GLU A 1 419 ? -8.554 18.887 15.939 1.00 92.88 419 GLU A O 1
ATOM 3296 N N . GLU A 1 420 ? -6.935 19.986 14.855 1.00 93.75 420 GLU A N 1
ATOM 3297 C CA . GLU A 1 420 ? -7.422 21.321 15.222 1.00 93.75 420 GLU A CA 1
ATOM 3298 C C . GLU A 1 420 ? -8.497 21.858 14.268 1.00 93.75 420 GLU A C 1
ATOM 3300 O O . GLU A 1 420 ? -9.060 22.927 14.522 1.00 93.75 420 GLU A O 1
ATOM 3305 N N . VAL A 1 421 ? -8.796 21.142 13.186 1.00 95.94 421 VAL A N 1
ATOM 3306 C CA . VAL A 1 421 ? -9.696 21.594 12.122 1.00 95.94 421 VAL A CA 1
ATOM 3307 C C . VAL A 1 421 ? -11.144 21.194 12.428 1.00 95.94 421 VAL A C 1
ATOM 3309 O O . VAL A 1 421 ? -11.406 20.209 13.115 1.00 95.94 421 VAL A O 1
ATOM 3312 N N . GLU A 1 422 ? -12.108 22.006 11.991 1.00 95.12 422 GLU A N 1
ATOM 3313 C CA . GLU A 1 422 ? -13.543 21.698 12.141 1.00 95.12 422 GLU A CA 1
ATOM 3314 C C . GLU A 1 422 ? -14.038 20.681 11.116 1.00 95.12 422 GLU A C 1
ATOM 3316 O O . GLU A 1 422 ? -14.840 19.818 11.463 1.00 95.12 422 GLU A O 1
ATOM 3321 N N . ASP A 1 423 ? -13.525 20.773 9.890 1.00 96.25 423 ASP A N 1
ATOM 3322 C CA . ASP A 1 423 ? -13.851 19.908 8.759 1.00 96.25 423 ASP A CA 1
ATOM 3323 C C . ASP A 1 423 ? -12.579 19.196 8.254 1.00 96.25 423 ASP A C 1
ATOM 3325 O O . ASP A 1 423 ? -11.839 19.745 7.427 1.00 96.25 423 ASP A O 1
ATOM 3329 N N . PRO A 1 424 ? -12.262 18.002 8.792 1.00 93.69 424 PRO A N 1
ATOM 3330 C CA . PRO A 1 424 ? -11.079 17.249 8.392 1.00 93.69 424 PRO A CA 1
ATOM 3331 C C . PRO A 1 424 ? -11.107 16.808 6.925 1.00 93.69 424 PRO A C 1
ATOM 3333 O O . PRO A 1 424 ? -10.049 16.733 6.307 1.00 93.69 424 PRO A O 1
ATOM 3336 N N . GLU A 1 425 ? -12.283 16.528 6.358 1.00 94.75 425 GLU A N 1
ATOM 3337 C CA . GLU A 1 425 ? -12.410 16.044 4.977 1.00 94.75 425 GLU A CA 1
ATOM 3338 C C . GLU A 1 425 ? -11.969 17.135 3.996 1.00 94.75 425 GLU A C 1
ATOM 3340 O O . GLU A 1 425 ? -11.020 16.937 3.232 1.00 94.75 425 GLU A O 1
ATOM 3345 N N . LEU A 1 426 ? -12.555 18.332 4.108 1.00 96.62 426 LEU A N 1
ATOM 3346 C CA . LEU A 1 426 ? -12.185 19.480 3.278 1.00 96.62 426 LEU A CA 1
ATOM 3347 C C . LEU A 1 426 ? -10.718 19.901 3.483 1.00 96.62 426 LEU A C 1
ATOM 3349 O O . LEU A 1 426 ? -10.043 20.343 2.544 1.00 96.62 426 LEU A O 1
ATOM 3353 N N . TYR A 1 427 ? -10.203 19.755 4.706 1.00 97.38 427 TYR A N 1
ATOM 3354 C CA . TYR A 1 427 ? -8.800 20.017 5.011 1.00 97.38 427 TYR A CA 1
ATOM 3355 C C . TYR A 1 427 ? -7.860 19.073 4.263 1.00 97.38 427 TYR A C 1
ATOM 3357 O O . TYR A 1 427 ? -6.902 19.536 3.643 1.00 97.38 427 TYR A O 1
ATOM 3365 N N . PHE A 1 428 ? -8.141 17.767 4.274 1.00 96.75 428 PHE A N 1
ATOM 3366 C CA . PHE A 1 428 ? -7.330 16.788 3.554 1.00 96.75 428 PHE A CA 1
ATOM 3367 C C . PHE A 1 428 ? -7.440 16.949 2.037 1.00 96.75 428 PHE A C 1
ATOM 3369 O O . PHE A 1 428 ? -6.416 16.879 1.362 1.00 96.75 428 PHE A O 1
ATOM 3376 N N . GLU A 1 429 ? -8.617 17.271 1.496 1.00 97.12 429 GLU A N 1
ATOM 3377 C CA . GLU A 1 429 ? -8.754 17.612 0.073 1.00 97.12 429 GLU A CA 1
ATOM 3378 C C . GLU A 1 429 ? -7.891 18.823 -0.314 1.00 97.12 429 GLU A C 1
ATOM 3380 O O . GLU A 1 429 ? -7.242 18.842 -1.361 1.00 97.12 429 GLU A O 1
ATOM 3385 N N . THR A 1 430 ? -7.853 19.847 0.541 1.00 97.75 430 THR A N 1
ATOM 3386 C CA . THR A 1 430 ? -7.036 21.048 0.309 1.00 97.75 430 THR A CA 1
ATOM 3387 C C . THR A 1 430 ? -5.541 20.753 0.472 1.00 97.75 430 THR A C 1
ATOM 3389 O O . THR A 1 430 ? -4.713 21.320 -0.245 1.00 97.75 430 THR A O 1
ATOM 3392 N N . LEU A 1 431 ? -5.181 19.838 1.376 1.00 97.81 431 LEU A N 1
ATOM 3393 C CA . LEU A 1 431 ? -3.808 19.377 1.562 1.00 97.81 431 LEU A CA 1
ATOM 3394 C C . LEU A 1 431 ? -3.309 18.572 0.354 1.00 97.81 431 LEU A C 1
ATOM 3396 O O . LEU A 1 431 ? -2.172 18.771 -0.072 1.00 97.81 431 LEU A O 1
ATOM 3400 N N . GLU A 1 432 ? -4.149 17.724 -0.241 1.00 97.06 432 GLU A N 1
ATOM 3401 C CA . GLU A 1 432 ? -3.802 17.019 -1.480 1.00 97.06 432 GLU A CA 1
ATOM 3402 C C . GLU A 1 432 ? -3.623 17.999 -2.650 1.00 97.06 432 GLU A C 1
ATOM 3404 O O . GLU A 1 432 ? -2.655 17.870 -3.394 1.00 97.06 432 GLU A O 1
ATOM 3409 N N . LYS A 1 433 ? -4.438 19.063 -2.750 1.00 97.75 433 LYS A N 1
ATOM 3410 C CA . LYS A 1 433 ? -4.219 20.140 -3.742 1.00 97.75 433 LYS A CA 1
ATOM 3411 C C . LYS A 1 433 ? -2.871 20.842 -3.566 1.00 97.75 433 LYS A C 1
ATOM 3413 O O . LYS A 1 433 ? -2.202 21.142 -4.551 1.00 97.75 433 LYS A O 1
ATOM 3418 N N . LEU A 1 434 ? -2.453 21.105 -2.323 1.00 97.88 434 LEU A N 1
ATOM 3419 C CA . LEU A 1 434 ? -1.122 21.657 -2.041 1.00 97.88 434 LEU A CA 1
ATOM 3420 C C . LEU A 1 434 ? -0.020 20.713 -2.539 1.00 97.88 434 LEU A C 1
ATOM 3422 O O . LEU A 1 434 ? 0.931 21.153 -3.183 1.00 97.88 434 LEU A O 1
ATOM 3426 N N . LYS A 1 435 ? -0.143 19.422 -2.230 1.00 97.50 435 LYS A N 1
ATOM 3427 C CA . LYS A 1 435 ? 0.833 18.401 -2.614 1.00 97.50 435 LYS A CA 1
ATOM 3428 C C . LYS A 1 435 ? 0.927 18.240 -4.129 1.00 97.50 435 LYS A C 1
ATOM 3430 O O . LYS A 1 435 ? 2.035 18.200 -4.660 1.00 97.50 435 LYS A O 1
ATOM 3435 N N . GLU A 1 436 ? -0.213 18.187 -4.811 1.00 97.50 436 GLU A N 1
ATOM 3436 C CA . GLU A 1 436 ? -0.292 18.120 -6.268 1.00 97.50 436 GLU A CA 1
ATOM 3437 C C . GLU A 1 436 ? 0.386 19.338 -6.908 1.00 97.50 436 GLU A C 1
ATOM 3439 O O . GLU A 1 436 ? 1.278 19.165 -7.735 1.00 97.50 436 GLU A O 1
ATOM 3444 N N . ALA A 1 437 ? 0.072 20.554 -6.448 1.00 98.00 437 ALA A N 1
ATOM 3445 C CA . ALA A 1 437 ? 0.685 21.781 -6.958 1.00 98.00 437 ALA A CA 1
ATOM 3446 C C . ALA A 1 437 ? 2.214 21.809 -6.752 1.00 98.00 437 ALA A C 1
ATOM 3448 O O . ALA A 1 437 ? 2.964 22.139 -7.669 1.00 98.00 437 ALA A O 1
ATOM 3449 N N . VAL A 1 438 ? 2.719 21.408 -5.578 1.00 98.00 438 VAL A N 1
ATOM 3450 C CA . VAL A 1 438 ? 4.176 21.324 -5.335 1.00 98.00 438 VAL A CA 1
ATOM 3451 C C . VAL A 1 438 ? 4.832 20.259 -6.223 1.00 98.00 438 VAL A C 1
ATOM 3453 O O . VAL A 1 438 ? 5.917 20.493 -6.757 1.00 98.00 438 VAL A O 1
ATOM 3456 N N . SER A 1 439 ? 4.178 19.110 -6.418 1.00 97.38 439 SER A N 1
ATOM 3457 C CA . SER A 1 439 ? 4.668 18.036 -7.289 1.00 97.38 439 SER A CA 1
ATOM 3458 C C . SER A 1 439 ? 4.708 18.460 -8.760 1.00 97.38 439 SER A C 1
ATOM 3460 O O . SER A 1 439 ? 5.688 18.186 -9.452 1.00 97.38 439 SER A O 1
ATOM 3462 N N . ASN A 1 440 ? 3.675 19.150 -9.243 1.00 97.81 440 ASN A N 1
ATOM 3463 C CA . ASN A 1 440 ? 3.626 19.679 -10.605 1.00 97.81 440 ASN A CA 1
ATOM 3464 C C . ASN A 1 440 ? 4.698 20.757 -10.808 1.00 97.81 440 ASN A C 1
ATOM 3466 O O . ASN A 1 440 ? 5.437 20.713 -11.794 1.00 97.81 440 ASN A O 1
ATOM 3470 N N . ALA A 1 441 ? 4.861 21.657 -9.831 1.00 98.12 441 ALA A N 1
ATOM 3471 C CA . ALA A 1 441 ? 5.916 22.663 -9.847 1.00 98.12 441 ALA A CA 1
ATOM 3472 C C . ALA A 1 441 ? 7.318 22.034 -9.945 1.00 98.12 441 ALA A C 1
ATOM 3474 O O . ALA A 1 441 ? 8.154 22.537 -10.702 1.00 98.12 441 ALA A O 1
ATOM 3475 N N . ASP A 1 442 ? 7.574 20.938 -9.218 1.00 98.25 442 ASP A N 1
ATOM 3476 C CA . ASP A 1 442 ? 8.826 20.171 -9.287 1.00 98.25 442 ASP A CA 1
ATOM 3477 C C . ASP A 1 442 ? 9.020 19.490 -10.643 1.00 98.25 442 ASP A C 1
ATOM 3479 O O . ASP A 1 442 ? 10.106 19.578 -11.216 1.00 98.25 442 ASP A O 1
ATOM 3483 N N . ALA A 1 443 ? 7.980 18.851 -11.182 1.00 97.00 443 ALA A N 1
ATOM 3484 C CA . ALA A 1 443 ? 8.037 18.165 -12.469 1.00 97.00 443 ALA A CA 1
ATOM 3485 C C . ALA A 1 443 ? 8.341 19.131 -13.627 1.00 97.00 443 ALA A C 1
ATOM 3487 O O . ALA A 1 443 ? 9.175 18.835 -14.491 1.00 97.00 443 ALA A O 1
ATOM 3488 N N . ASP A 1 444 ? 7.721 20.312 -13.623 1.00 97.94 444 ASP A N 1
ATOM 3489 C CA . ASP A 1 444 ? 8.006 21.369 -14.592 1.00 97.94 444 ASP A CA 1
ATOM 3490 C C . ASP A 1 444 ? 9.419 21.942 -14.393 1.00 97.94 444 ASP A C 1
ATOM 3492 O O . ASP A 1 444 ? 10.187 22.068 -15.352 1.00 97.94 444 ASP A O 1
ATOM 3496 N N . ALA A 1 445 ? 9.825 22.212 -13.148 1.00 97.62 445 ALA A N 1
ATOM 3497 C CA . ALA A 1 445 ? 11.183 22.662 -12.853 1.00 97.62 445 ALA A CA 1
ATOM 3498 C C . ALA A 1 445 ? 12.232 21.636 -13.317 1.00 97.62 445 ALA A C 1
ATOM 3500 O O . ALA A 1 445 ? 13.221 22.014 -13.942 1.00 97.62 445 ALA A O 1
ATOM 3501 N N . TYR A 1 446 ? 12.001 20.343 -13.095 1.00 96.50 446 TYR A N 1
ATOM 3502 C CA . TYR A 1 446 ? 12.851 19.260 -13.586 1.00 96.50 446 TYR A CA 1
ATOM 3503 C C . TYR A 1 446 ? 12.901 19.230 -15.117 1.00 96.50 446 TYR A C 1
ATOM 3505 O O . TYR A 1 446 ? 13.982 19.196 -15.704 1.00 96.50 446 TYR A O 1
ATOM 3513 N N . SER A 1 447 ? 11.747 19.323 -15.779 1.00 95.31 447 SER A N 1
ATOM 3514 C CA . SER A 1 447 ? 11.652 19.319 -17.245 1.00 95.31 447 SER A CA 1
ATOM 3515 C C . SER A 1 447 ? 12.409 20.487 -17.885 1.00 95.31 447 SER A C 1
ATOM 3517 O O . SER A 1 447 ? 13.037 20.321 -18.937 1.00 95.31 447 SER A O 1
ATOM 3519 N N . SER A 1 448 ? 12.440 21.649 -17.221 1.00 96.00 448 SER A N 1
ATOM 3520 C CA . SER A 1 448 ? 13.210 22.809 -17.685 1.00 96.00 448 SER A CA 1
ATOM 3521 C C . SER A 1 448 ? 14.710 22.503 -17.842 1.00 96.00 448 SER A C 1
ATOM 3523 O O . SER A 1 448 ? 15.332 23.013 -18.774 1.00 96.00 448 SER A O 1
ATOM 3525 N N . ILE A 1 449 ? 15.270 21.598 -17.027 1.00 95.31 449 ILE A N 1
ATOM 3526 C CA . ILE A 1 449 ? 16.694 21.218 -17.044 1.00 95.31 449 ILE A CA 1
ATOM 3527 C C . ILE A 1 449 ? 17.061 20.474 -18.338 1.00 95.31 449 ILE A C 1
ATOM 3529 O O . ILE A 1 449 ? 18.134 20.690 -18.898 1.00 95.31 449 ILE A O 1
ATOM 3533 N N . PHE A 1 450 ? 16.171 19.615 -18.841 1.00 92.00 450 PHE A N 1
ATOM 3534 C CA . PHE A 1 450 ? 16.455 18.724 -19.979 1.00 92.00 450 PHE A CA 1
ATOM 3535 C C . PHE A 1 450 ? 15.938 19.248 -21.319 1.00 92.00 450 PHE A C 1
ATOM 3537 O O . PHE A 1 450 ? 16.318 18.743 -22.378 1.00 92.00 450 PHE A O 1
ATOM 3544 N N . SER A 1 451 ? 15.097 20.280 -21.286 1.00 88.75 451 SER A N 1
ATOM 3545 C CA . SER A 1 451 ? 14.484 20.858 -22.482 1.00 88.75 451 SER A CA 1
ATOM 3546 C C . SER A 1 451 ? 15.497 21.412 -23.499 1.00 88.75 451 SER A C 1
ATOM 3548 O O . SER A 1 451 ? 15.205 21.419 -24.689 1.00 88.75 451 SER A O 1
ATOM 3550 N N . MET A 1 452 ? 16.721 21.776 -23.095 1.00 76.88 452 MET A N 1
ATOM 3551 C CA . MET A 1 452 ? 17.749 22.281 -24.024 1.00 76.88 452 MET A CA 1
ATOM 3552 C C . MET A 1 452 ? 18.299 21.232 -25.012 1.00 76.88 452 MET A C 1
ATOM 3554 O O . MET A 1 452 ? 18.874 21.614 -26.028 1.00 76.88 452 MET A O 1
ATOM 3558 N N . ASN A 1 453 ? 18.113 19.931 -24.757 1.00 80.94 453 ASN A N 1
ATOM 3559 C CA . ASN A 1 453 ? 18.768 18.860 -25.526 1.00 80.94 453 ASN A CA 1
ATOM 3560 C C . ASN A 1 453 ? 17.843 18.110 -26.505 1.00 80.94 453 ASN A C 1
ATOM 3562 O O . ASN A 1 453 ? 18.287 17.165 -27.155 1.00 80.94 453 ASN A O 1
ATOM 3566 N N . SER A 1 454 ? 16.565 18.488 -26.617 1.00 74.44 454 SER A N 1
ATOM 3567 C CA . SER A 1 454 ? 15.590 17.767 -27.454 1.00 74.44 454 SER A CA 1
ATOM 3568 C C . SER A 1 454 ? 15.276 18.509 -28.759 1.00 74.44 454 SER A C 1
ATOM 3570 O O . SER A 1 454 ? 14.954 19.692 -28.755 1.00 74.44 454 SER A O 1
ATOM 3572 N N . ALA A 1 455 ? 15.308 17.803 -29.895 1.00 67.06 455 ALA A N 1
ATOM 3573 C CA . ALA A 1 455 ? 15.129 18.376 -31.239 1.00 67.06 455 ALA A CA 1
ATOM 3574 C C . ALA A 1 455 ? 13.718 18.943 -31.535 1.00 67.06 455 ALA A C 1
ATOM 3576 O O . ALA A 1 455 ? 13.532 19.628 -32.536 1.00 67.06 455 ALA A O 1
ATOM 3577 N N . ALA A 1 456 ? 12.732 18.680 -30.670 1.00 58.75 456 ALA A N 1
ATOM 3578 C CA . ALA A 1 456 ? 11.356 19.187 -30.763 1.00 58.75 456 ALA A CA 1
ATOM 3579 C C . ALA A 1 456 ? 10.956 20.038 -29.534 1.00 58.75 456 ALA A C 1
ATOM 3581 O O . ALA A 1 456 ? 9.785 20.093 -29.163 1.00 58.75 456 ALA A O 1
ATOM 3582 N N . ALA A 1 457 ? 11.930 20.641 -28.844 1.00 70.81 457 ALA A N 1
ATOM 3583 C CA . ALA A 1 457 ? 11.743 21.128 -27.483 1.00 70.81 457 ALA A CA 1
ATOM 3584 C C . ALA A 1 457 ? 10.883 22.392 -27.359 1.00 70.81 457 ALA A C 1
ATOM 3586 O O . ALA A 1 457 ? 11.236 23.475 -27.827 1.00 70.81 457 ALA A O 1
ATOM 3587 N N . THR A 1 458 ? 9.810 22.266 -26.580 1.00 91.31 458 THR A N 1
ATOM 3588 C CA . THR A 1 458 ? 9.244 23.369 -25.803 1.00 91.31 458 THR A CA 1
ATOM 3589 C C . THR A 1 458 ? 10.380 24.110 -25.073 1.00 91.31 458 THR A C 1
ATOM 3591 O O . THR A 1 458 ? 11.143 23.452 -24.358 1.00 91.31 458 THR A O 1
ATOM 3594 N N . PRO A 1 459 ? 10.519 25.442 -25.220 1.00 93.19 459 PRO A N 1
ATOM 3595 C CA . PRO A 1 459 ? 11.596 26.191 -24.578 1.00 93.19 459 PRO A CA 1
ATOM 3596 C C . PRO A 1 459 ? 11.602 26.013 -23.048 1.00 93.19 459 PRO A C 1
ATOM 3598 O O . PRO A 1 459 ? 10.519 25.996 -22.456 1.00 93.19 459 PRO A O 1
ATOM 3601 N N . PRO A 1 460 ? 12.781 25.974 -22.387 1.00 94.88 460 PRO A N 1
ATOM 3602 C CA . PRO A 1 460 ? 12.891 25.864 -20.927 1.00 94.88 460 PRO A CA 1
ATOM 3603 C C . PRO A 1 460 ? 12.020 26.871 -20.172 1.00 94.88 460 PRO A C 1
ATOM 3605 O O . PRO A 1 460 ? 11.417 26.530 -19.157 1.00 94.88 460 PRO A O 1
ATOM 3608 N N . GLN A 1 461 ? 11.901 28.085 -20.724 1.00 96.19 461 GLN A N 1
ATOM 3609 C CA . GLN A 1 461 ? 11.115 29.176 -20.157 1.00 96.19 461 GLN A CA 1
ATOM 3610 C C . GLN A 1 461 ? 9.640 28.802 -19.949 1.00 96.19 461 GLN A C 1
ATOM 3612 O O . GLN A 1 461 ? 9.033 29.180 -18.955 1.00 96.19 461 GLN A O 1
ATOM 3617 N N . VAL A 1 462 ? 9.058 28.010 -20.852 1.00 96.75 462 VAL A N 1
ATOM 3618 C CA . VAL A 1 462 ? 7.651 27.603 -20.739 1.00 96.75 462 VAL A CA 1
ATOM 3619 C C . VAL A 1 462 ? 7.448 26.708 -19.518 1.00 96.75 462 VAL A C 1
ATOM 3621 O O . VAL A 1 462 ? 6.447 26.846 -18.821 1.00 96.75 462 VAL A O 1
ATOM 3624 N N . TYR A 1 463 ? 8.396 25.811 -19.237 1.00 96.88 463 TYR A N 1
ATOM 3625 C CA . TYR A 1 463 ? 8.344 24.967 -18.045 1.00 96.88 463 TYR A CA 1
ATOM 3626 C C . TYR A 1 463 ? 8.572 25.786 -16.772 1.00 96.88 463 TYR A C 1
ATOM 3628 O O . TYR A 1 463 ? 7.855 25.602 -15.794 1.00 96.88 463 TYR A O 1
ATOM 3636 N N . THR A 1 464 ? 9.503 26.746 -16.780 1.00 97.38 464 THR A N 1
ATOM 3637 C CA . THR A 1 464 ? 9.693 27.628 -15.616 1.00 97.38 464 THR A CA 1
ATOM 3638 C C . THR A 1 464 ? 8.464 28.494 -15.340 1.00 97.38 464 THR A C 1
ATOM 3640 O O . THR A 1 464 ? 8.110 28.685 -14.179 1.00 97.38 464 THR A O 1
ATOM 3643 N N . ASP A 1 465 ? 7.773 28.966 -16.380 1.00 97.75 465 ASP A N 1
ATOM 3644 C CA . ASP A 1 465 ? 6.556 29.772 -16.239 1.00 97.75 465 ASP A CA 1
ATOM 3645 C C . ASP A 1 465 ? 5.377 28.935 -15.706 1.00 97.75 465 ASP A C 1
ATOM 3647 O O . ASP A 1 465 ? 4.598 29.417 -14.882 1.00 97.75 465 ASP A O 1
ATOM 3651 N N . ARG A 1 466 ? 5.256 27.664 -16.123 1.00 98.12 466 ARG A N 1
ATOM 3652 C CA . ARG A 1 466 ? 4.270 26.728 -15.551 1.00 98.12 466 ARG A CA 1
ATOM 3653 C C . ARG A 1 466 ? 4.579 26.404 -14.094 1.00 98.12 466 ARG A C 1
ATOM 3655 O O . ARG A 1 466 ? 3.697 26.548 -13.256 1.00 98.12 466 ARG A O 1
ATOM 3662 N N . SER A 1 467 ? 5.841 26.109 -13.780 1.00 97.94 467 SER A N 1
ATOM 3663 C CA . SER A 1 467 ? 6.296 25.894 -12.403 1.00 97.94 467 SER A CA 1
ATOM 3664 C C . SER A 1 467 ? 5.955 27.090 -11.500 1.00 97.94 467 SER A C 1
ATOM 3666 O O . SER A 1 467 ? 5.460 26.910 -10.390 1.00 97.94 467 SER A O 1
ATOM 3668 N N . PHE A 1 468 ? 6.116 28.326 -11.993 1.00 98.38 468 PHE A N 1
ATOM 3669 C CA . PHE A 1 468 ? 5.711 29.527 -11.255 1.00 98.38 468 PHE A CA 1
ATOM 3670 C C . PHE A 1 468 ? 4.206 29.576 -10.970 1.00 98.38 468 PHE A C 1
ATOM 3672 O O . PHE A 1 468 ? 3.797 29.946 -9.869 1.00 98.38 468 PHE A O 1
ATOM 3679 N N . LYS A 1 469 ? 3.374 29.202 -11.946 1.00 98.25 469 LYS A N 1
ATOM 3680 C CA . LYS A 1 469 ? 1.920 29.142 -11.770 1.00 98.25 469 LYS A CA 1
ATOM 3681 C C . LYS A 1 469 ? 1.536 28.119 -10.697 1.00 98.25 469 LYS A C 1
ATOM 3683 O O . LYS A 1 469 ? 0.786 28.457 -9.787 1.00 98.25 469 LYS A O 1
ATOM 3688 N N . GLU A 1 470 ? 2.121 26.928 -10.738 1.00 98.31 470 GLU A N 1
ATOM 3689 C CA . GLU A 1 470 ? 1.884 25.885 -9.734 1.00 98.31 470 GLU A CA 1
ATOM 3690 C C . GLU A 1 470 ? 2.321 26.337 -8.322 1.00 98.31 470 GLU A C 1
ATOM 3692 O O . GLU A 1 470 ? 1.642 26.067 -7.333 1.00 98.31 470 GLU A O 1
ATOM 3697 N N . VAL A 1 471 ? 3.389 27.140 -8.199 1.00 98.38 471 VAL A N 1
ATOM 3698 C CA . VAL A 1 471 ? 3.765 27.785 -6.922 1.00 98.38 471 VAL A CA 1
ATOM 3699 C C . VAL A 1 471 ? 2.692 28.761 -6.422 1.00 98.38 471 VAL A C 1
ATOM 3701 O O . VAL A 1 471 ? 2.437 28.843 -5.216 1.00 98.38 471 VAL A O 1
ATOM 3704 N N . GLN A 1 472 ? 2.032 29.500 -7.317 1.00 98.12 472 GLN A N 1
ATOM 3705 C CA . GLN A 1 472 ? 0.922 30.383 -6.941 1.00 98.12 472 GLN A CA 1
ATOM 3706 C C . GLN A 1 472 ? -0.309 29.595 -6.476 1.00 98.12 472 GLN A C 1
ATOM 3708 O O . GLN A 1 472 ? -0.988 30.026 -5.533 1.00 98.12 472 GLN A O 1
ATOM 3713 N N . ASP A 1 473 ? -0.568 28.444 -7.092 1.00 97.81 473 ASP A N 1
ATOM 3714 C CA . ASP A 1 473 ? -1.647 27.535 -6.709 1.00 97.81 473 ASP A CA 1
ATOM 3715 C C . ASP A 1 473 ? -1.351 26.886 -5.346 1.00 97.81 473 ASP A C 1
ATOM 3717 O O . ASP A 1 473 ? -2.193 26.941 -4.442 1.00 97.81 473 ASP A O 1
ATOM 3721 N N . ALA A 1 474 ? -0.112 26.435 -5.116 1.00 98.00 474 ALA A N 1
ATOM 3722 C CA . ALA A 1 474 ? 0.361 25.954 -3.816 1.00 98.00 474 ALA A CA 1
ATOM 3723 C C . ALA A 1 474 ? 0.211 27.019 -2.713 1.00 98.00 474 ALA A C 1
ATOM 3725 O O . ALA A 1 474 ? -0.306 26.740 -1.627 1.00 98.00 474 ALA A O 1
ATOM 3726 N N . ARG A 1 475 ? 0.587 28.278 -2.989 1.00 97.94 475 ARG A N 1
ATOM 3727 C CA . ARG A 1 475 ? 0.370 29.401 -2.056 1.00 97.94 475 ARG A CA 1
ATOM 3728 C C . ARG A 1 475 ? -1.113 29.575 -1.722 1.00 97.94 475 ARG A C 1
ATOM 3730 O O . ARG A 1 475 ? -1.465 29.815 -0.566 1.00 97.94 475 ARG A O 1
ATOM 3737 N N . SER A 1 476 ? -1.982 29.483 -2.725 1.00 97.94 476 SER A N 1
ATOM 3738 C CA . SER A 1 476 ? -3.429 29.629 -2.548 1.00 97.94 476 SER A CA 1
ATOM 3739 C C . SER A 1 476 ? -4.001 28.504 -1.680 1.00 97.94 476 SER A C 1
ATOM 3741 O O . SER A 1 476 ? -4.778 28.789 -0.767 1.00 97.94 476 SER A O 1
ATOM 3743 N N . ALA A 1 477 ? -3.550 27.262 -1.882 1.00 97.56 477 ALA A N 1
ATOM 3744 C CA . ALA A 1 477 ? -3.908 26.119 -1.044 1.00 97.56 477 ALA A CA 1
ATOM 3745 C C . ALA A 1 477 ? -3.438 26.300 0.412 1.00 97.56 477 ALA A C 1
ATOM 3747 O O . ALA A 1 477 ? -4.231 26.124 1.336 1.00 97.56 477 ALA A O 1
ATOM 3748 N N . VAL A 1 478 ? -2.199 26.758 0.645 1.00 97.88 478 VAL A N 1
ATOM 3749 C CA . VAL A 1 478 ? -1.710 27.039 2.011 1.00 97.88 478 VAL A CA 1
ATOM 3750 C C . VAL A 1 478 ? -2.537 28.116 2.709 1.00 97.88 478 VAL A C 1
ATOM 3752 O O . VAL A 1 478 ? -2.851 27.973 3.889 1.00 97.88 478 VAL A O 1
ATOM 3755 N N . ARG A 1 479 ? -2.949 29.175 2.003 1.00 97.19 479 ARG A N 1
ATOM 3756 C CA . ARG A 1 479 ? -3.836 30.198 2.585 1.00 97.19 479 ARG A CA 1
ATOM 3757 C C . ARG A 1 479 ? -5.190 29.620 3.001 1.00 97.19 479 ARG A C 1
ATOM 3759 O O . ARG A 1 479 ? -5.698 30.002 4.052 1.00 97.19 479 ARG A O 1
ATOM 3766 N N . GLN A 1 480 ? -5.751 28.703 2.213 1.00 97.38 480 GLN A N 1
ATOM 3767 C CA . GLN A 1 480 ? -6.998 28.012 2.557 1.00 97.38 480 GLN A CA 1
ATOM 3768 C C . GLN A 1 480 ? -6.812 27.106 3.781 1.00 97.38 480 GLN A C 1
ATOM 3770 O O . GLN A 1 480 ? -7.584 27.217 4.730 1.00 97.38 480 GLN A O 1
ATOM 3775 N N . LEU A 1 481 ? -5.742 26.303 3.819 1.00 96.81 481 LEU A N 1
ATOM 3776 C CA . LEU A 1 481 ? -5.408 25.456 4.971 1.00 96.81 481 LEU A CA 1
ATOM 3777 C C . LEU A 1 481 ? -5.244 26.276 6.256 1.00 96.81 481 LEU A C 1
ATOM 3779 O O . LEU A 1 481 ? -5.780 25.912 7.299 1.00 96.81 481 LEU A O 1
ATOM 3783 N N . LEU A 1 482 ? -4.544 27.413 6.186 1.00 96.00 482 LEU A N 1
ATOM 3784 C CA . LEU A 1 482 ? -4.366 28.314 7.327 1.00 96.00 482 LEU A CA 1
ATOM 3785 C C . LEU A 1 482 ? -5.681 28.935 7.812 1.00 96.00 482 LEU A C 1
ATOM 3787 O O . LEU A 1 482 ? -5.832 29.167 9.010 1.00 96.00 482 LEU A O 1
ATOM 3791 N N . ALA A 1 483 ? -6.624 29.203 6.906 1.00 95.56 483 ALA A N 1
ATOM 3792 C CA . ALA A 1 483 ? -7.937 29.740 7.256 1.00 95.56 483 ALA A CA 1
ATOM 3793 C C . ALA A 1 483 ? -8.836 28.707 7.961 1.00 95.56 483 ALA A C 1
ATOM 3795 O O . ALA A 1 483 ? -9.700 29.099 8.741 1.00 95.56 483 ALA A O 1
ATOM 3796 N N . MET A 1 484 ? -8.622 27.408 7.716 1.00 95.94 484 MET A N 1
ATOM 3797 C CA . MET A 1 484 ? -9.378 26.309 8.337 1.00 95.94 484 MET A CA 1
ATOM 3798 C C . MET A 1 484 ? -8.911 25.968 9.763 1.00 95.94 484 MET A C 1
ATOM 3800 O O . MET A 1 484 ? -9.624 25.294 10.507 1.00 95.94 484 MET A O 1
ATOM 3804 N N . LEU A 1 485 ? -7.726 26.425 10.176 1.00 95.06 485 LEU A N 1
ATOM 3805 C CA . LEU A 1 485 ? -7.205 26.189 11.524 1.00 95.06 485 LEU A CA 1
ATOM 3806 C C . LEU A 1 485 ? -7.883 27.126 12.540 1.00 95.06 485 LEU A C 1
ATOM 3808 O O . LEU A 1 485 ? -7.821 28.343 12.396 1.00 95.06 485 LEU A O 1
ATOM 3812 N N . LYS A 1 486 ? -8.461 26.580 13.626 1.00 80.12 486 LYS A N 1
ATOM 3813 C CA . LYS A 1 486 ? -9.222 27.322 14.669 1.00 80.12 486 LYS A CA 1
ATOM 3814 C C . LYS A 1 486 ? -8.464 28.469 15.357 1.00 80.12 486 LYS A C 1
ATOM 3816 O O . LYS A 1 486 ? -9.083 29.358 15.943 1.00 80.12 486 LYS A O 1
ATOM 3821 N N . LYS A 1 487 ? -7.126 28.458 15.338 1.00 72.44 487 LYS A N 1
ATOM 3822 C CA . LYS A 1 487 ? -6.261 29.486 15.950 1.00 72.44 487 LYS A CA 1
ATOM 3823 C C . LYS A 1 487 ? -5.319 30.129 14.922 1.00 72.44 487 LYS A C 1
ATOM 3825 O O . LYS A 1 487 ? -4.102 29.975 15.028 1.00 72.44 487 LYS A O 1
ATOM 3830 N N . PRO A 1 488 ? -5.829 30.929 13.973 1.00 58.03 488 PRO A N 1
ATOM 3831 C CA . PRO A 1 488 ? -4.956 31.636 13.038 1.00 58.03 488 PRO A CA 1
ATOM 3832 C C . PRO A 1 488 ? -4.185 32.780 13.731 1.00 58.03 488 PRO A C 1
ATOM 3834 O O . PRO A 1 488 ? -3.118 33.200 13.286 1.00 58.03 488 PRO A O 1
ATOM 3837 N N . SER A 1 489 ? -4.691 33.287 14.862 1.00 48.50 489 SER A N 1
ATOM 3838 C CA . SER A 1 489 ? -4.248 34.542 15.485 1.00 48.50 489 SER A CA 1
ATOM 3839 C C . SER A 1 489 ? -2.952 34.463 16.307 1.00 48.50 489 SER A C 1
ATOM 3841 O O . SER A 1 489 ? -2.315 35.501 16.504 1.00 48.50 489 SER A O 1
ATOM 3843 N N . SER A 1 490 ? -2.514 33.278 16.753 1.00 54.41 490 SER A N 1
ATOM 3844 C CA . SER A 1 490 ? -1.214 33.114 17.430 1.00 54.41 490 SER A CA 1
ATOM 3845 C C . SER A 1 490 ? -0.047 32.914 16.459 1.00 54.41 490 SER A C 1
ATOM 3847 O O . SER A 1 490 ? 1.069 33.293 16.790 1.00 54.41 490 SER A O 1
ATOM 3849 N N . LEU A 1 491 ? -0.303 32.387 15.257 1.00 54.62 491 LEU A N 1
ATOM 3850 C CA . LEU A 1 491 ? 0.710 32.125 14.224 1.00 54.62 491 LEU A CA 1
ATOM 3851 C C . LEU A 1 491 ? 1.234 33.410 13.556 1.00 54.62 491 LEU A C 1
ATOM 3853 O O . LEU A 1 491 ? 2.418 33.523 13.252 1.00 54.62 491 LEU A O 1
ATOM 3857 N N . VAL A 1 492 ? 0.370 34.411 13.360 1.00 53.50 492 VAL A N 1
ATOM 3858 C CA . VAL A 1 492 ? 0.736 35.657 12.655 1.00 53.50 492 VAL A CA 1
ATOM 3859 C C . VAL A 1 492 ? 1.483 36.648 13.563 1.00 53.50 492 VAL A C 1
ATOM 3861 O O . VAL A 1 492 ? 2.333 37.410 13.097 1.00 53.50 492 VAL A O 1
ATOM 3864 N N . ARG A 1 493 ? 1.216 36.644 14.879 1.00 52.19 493 ARG A N 1
ATOM 3865 C CA . ARG A 1 493 ? 1.808 37.622 15.815 1.00 52.19 493 ARG A CA 1
ATOM 3866 C C . ARG A 1 493 ? 3.285 37.361 16.125 1.00 52.19 493 ARG A C 1
ATOM 3868 O O . ARG A 1 493 ? 4.028 38.323 16.315 1.00 52.19 493 ARG A O 1
ATOM 3875 N N . THR A 1 494 ? 3.734 36.108 16.125 1.00 52.84 494 THR A N 1
ATOM 3876 C CA . THR A 1 494 ? 5.149 35.749 16.329 1.00 52.84 494 THR A CA 1
ATOM 3877 C C . THR A 1 494 ? 6.018 36.100 15.120 1.00 52.84 494 THR A C 1
ATOM 3879 O O . THR A 1 494 ? 7.140 36.569 15.303 1.00 52.84 494 THR A O 1
ATOM 3882 N N . SER A 1 495 ? 5.491 35.993 13.895 1.00 53.81 495 SER A N 1
ATOM 3883 C CA . SER A 1 495 ? 6.210 36.390 12.673 1.00 53.81 495 SER A CA 1
ATOM 3884 C C . SER A 1 495 ? 6.455 37.905 12.604 1.00 53.81 495 SER A C 1
ATOM 3886 O O . SER A 1 495 ? 7.585 38.330 12.375 1.00 53.81 495 SER A O 1
ATOM 3888 N N . ALA A 1 496 ? 5.451 38.739 12.905 1.00 49.69 496 ALA A N 1
ATOM 3889 C CA . ALA A 1 496 ? 5.613 40.198 12.885 1.00 49.69 496 ALA A CA 1
ATOM 3890 C C . ALA A 1 496 ? 6.590 40.711 13.964 1.00 49.69 496 ALA A C 1
ATOM 3892 O O . ALA A 1 496 ? 7.384 41.615 13.700 1.00 49.69 496 ALA A O 1
ATOM 3893 N N . ALA A 1 497 ? 6.572 40.117 15.163 1.00 52.16 497 ALA A N 1
ATOM 3894 C CA . ALA A 1 497 ? 7.516 40.448 16.231 1.00 52.16 497 ALA A CA 1
ATOM 3895 C C . ALA A 1 497 ? 8.949 39.981 15.907 1.00 52.16 497 ALA A C 1
ATOM 3897 O O . ALA A 1 497 ? 9.901 40.721 16.155 1.00 52.16 497 ALA A O 1
ATOM 3898 N N . SER A 1 498 ? 9.102 38.802 15.293 1.00 54.25 498 SER A N 1
ATOM 3899 C CA . SER A 1 498 ? 10.390 38.277 14.815 1.00 54.25 498 SER A CA 1
ATOM 3900 C C . SER A 1 498 ? 10.963 39.108 13.656 1.00 54.25 498 SER A C 1
ATOM 3902 O O . SER A 1 498 ? 12.144 39.455 13.661 1.00 54.25 498 SER A O 1
ATOM 3904 N N . LEU A 1 499 ? 10.121 39.538 12.709 1.00 54.41 499 LEU A N 1
ATOM 3905 C CA . LEU A 1 499 ? 10.497 40.449 11.623 1.00 54.41 499 LEU A CA 1
ATOM 3906 C C . LEU A 1 499 ? 10.908 41.829 12.143 1.00 54.41 499 LEU A C 1
ATOM 3908 O O . LEU A 1 499 ? 11.921 42.364 11.696 1.00 54.41 499 LEU A O 1
ATOM 3912 N N . LEU A 1 500 ? 10.176 42.391 13.111 1.00 57.00 500 LEU A N 1
ATOM 3913 C CA . LEU A 1 500 ? 10.561 43.646 13.764 1.00 57.00 500 LEU A CA 1
ATOM 3914 C C . LEU A 1 500 ? 11.882 43.500 14.528 1.00 57.00 500 LEU A C 1
ATOM 3916 O O . LEU A 1 500 ? 12.740 44.370 14.406 1.00 57.00 500 LEU A O 1
ATOM 3920 N N . ALA A 1 501 ? 12.096 42.394 15.243 1.00 61.78 501 ALA A N 1
ATOM 3921 C CA . ALA A 1 501 ? 13.360 42.121 15.924 1.00 61.78 501 ALA A CA 1
ATOM 3922 C C . ALA A 1 501 ? 14.532 41.958 14.934 1.00 61.78 501 ALA A C 1
ATOM 3924 O O . ALA A 1 501 ? 15.610 42.505 15.161 1.00 61.78 501 ALA A O 1
ATOM 3925 N N . SER A 1 502 ? 14.312 41.288 13.797 1.00 63.62 502 SER A N 1
ATOM 3926 C CA . SER A 1 502 ? 15.305 41.118 12.727 1.00 63.62 502 SER A CA 1
ATOM 3927 C C . SER A 1 502 ? 15.649 42.441 12.028 1.00 63.62 502 SER A C 1
ATOM 3929 O O . SER A 1 502 ? 16.823 42.751 11.817 1.00 63.62 502 SER A O 1
ATOM 3931 N N . LEU A 1 503 ? 14.645 43.268 11.717 1.00 63.16 503 LEU A N 1
ATOM 3932 C CA . LEU A 1 503 ? 14.831 44.590 11.106 1.00 63.16 503 LEU A CA 1
ATOM 3933 C C . LEU A 1 503 ? 15.524 45.577 12.053 1.00 63.16 503 LEU A C 1
ATOM 3935 O O . LEU A 1 503 ? 16.380 46.348 11.612 1.00 63.16 503 LEU A O 1
ATOM 3939 N N . VAL A 1 504 ? 15.190 45.545 13.346 1.00 75.25 504 VAL A N 1
ATOM 3940 C CA . VAL A 1 504 ? 15.861 46.354 14.375 1.00 75.25 504 VAL A CA 1
ATOM 3941 C C . VAL A 1 504 ? 17.305 45.883 14.576 1.00 75.25 504 VAL A C 1
ATOM 3943 O O . VAL A 1 504 ? 18.203 46.722 14.629 1.00 75.25 504 VAL A O 1
ATOM 3946 N N . GLY A 1 505 ? 17.554 44.568 14.580 1.00 75.75 505 GLY A N 1
ATOM 3947 C CA . GLY A 1 505 ? 18.902 43.994 14.638 1.00 75.75 505 GLY A CA 1
ATOM 3948 C C . GLY A 1 505 ? 19.786 44.426 13.463 1.00 75.75 505 GLY A C 1
ATOM 3949 O O . GLY A 1 505 ? 20.878 44.947 13.676 1.00 75.75 505 GLY A O 1
ATOM 3950 N N . ARG A 1 506 ? 19.284 44.333 12.223 1.00 70.00 506 ARG A N 1
ATOM 3951 C CA . ARG A 1 506 ? 20.038 44.752 11.023 1.00 70.00 506 ARG A CA 1
ATOM 3952 C C . ARG A 1 506 ? 20.289 46.262 10.964 1.00 70.00 506 ARG A C 1
ATOM 3954 O O . ARG A 1 506 ? 21.336 46.688 10.481 1.00 70.00 506 ARG A O 1
ATOM 3961 N N . ARG A 1 507 ? 19.365 47.092 11.468 1.00 66.88 507 ARG A N 1
ATOM 3962 C CA . ARG A 1 507 ? 19.588 48.547 11.588 1.00 66.88 507 ARG A CA 1
ATOM 3963 C C . ARG A 1 507 ? 20.647 48.890 12.637 1.00 66.88 507 ARG A C 1
ATOM 3965 O O . ARG A 1 507 ? 21.414 49.823 12.414 1.00 66.88 507 ARG A O 1
ATOM 3972 N N . LEU A 1 508 ? 20.710 48.147 13.742 1.00 69.75 508 LEU A N 1
ATOM 3973 C CA . LEU A 1 508 ? 21.739 48.329 14.769 1.00 69.75 508 LEU A CA 1
ATOM 3974 C C . LEU A 1 508 ? 23.122 47.879 14.280 1.00 69.75 508 LEU A C 1
ATOM 3976 O O . LEU A 1 508 ? 24.093 48.598 14.493 1.00 69.75 508 LEU A O 1
ATOM 3980 N N . GLU A 1 509 ? 23.220 46.768 13.547 1.00 71.31 509 GLU A N 1
ATOM 3981 C CA . GLU A 1 509 ? 24.484 46.339 12.929 1.00 71.31 509 GLU A CA 1
ATOM 3982 C C . GLU A 1 509 ? 24.987 47.337 11.876 1.00 71.31 509 GLU A C 1
ATOM 3984 O O . GLU A 1 509 ? 26.170 47.682 11.871 1.00 71.31 509 GLU A O 1
ATOM 3989 N N . ALA A 1 510 ? 24.094 47.878 11.039 1.00 70.94 510 ALA A N 1
ATOM 3990 C CA . ALA A 1 510 ? 24.449 48.916 10.071 1.00 70.94 510 ALA A CA 1
ATOM 3991 C C . ALA A 1 510 ? 24.922 50.218 10.750 1.00 70.94 510 ALA A C 1
ATOM 3993 O O . ALA A 1 510 ? 25.892 50.828 10.297 1.00 70.94 510 ALA A O 1
ATOM 3994 N N . ALA A 1 511 ? 24.296 50.615 11.865 1.00 69.12 511 ALA A N 1
ATOM 3995 C CA . ALA A 1 511 ? 24.707 51.781 12.652 1.00 69.12 511 ALA A CA 1
ATOM 3996 C C . ALA A 1 511 ? 26.037 51.559 13.403 1.00 69.12 511 ALA A C 1
ATOM 3998 O O . ALA A 1 511 ? 26.848 52.478 13.529 1.00 69.12 511 ALA A O 1
ATOM 3999 N N . CYS A 1 512 ? 26.308 50.336 13.869 1.00 67.31 512 CYS A N 1
ATOM 4000 C CA . CYS A 1 512 ? 27.592 49.980 14.477 1.00 67.31 512 CYS A CA 1
ATOM 4001 C C . CYS A 1 512 ? 28.734 49.944 13.450 1.00 67.31 512 CYS A C 1
ATOM 4003 O O . CYS A 1 512 ? 29.857 50.338 13.772 1.00 67.31 512 CYS A O 1
ATOM 4005 N N . LEU A 1 513 ? 28.461 49.527 12.210 1.00 63.12 513 LEU A N 1
ATOM 4006 C CA . LEU A 1 513 ? 29.446 49.539 11.126 1.00 63.12 513 LEU A CA 1
ATOM 4007 C C . LEU A 1 513 ? 29.747 50.962 10.630 1.00 63.12 513 LEU A C 1
ATOM 4009 O O . LEU A 1 513 ? 30.911 51.264 10.371 1.00 63.12 513 LEU A O 1
ATOM 4013 N N . SER A 1 514 ? 28.759 51.866 10.592 1.00 58.72 514 SER A N 1
ATOM 4014 C CA . SER A 1 514 ? 28.993 53.268 10.201 1.00 58.72 514 SER A CA 1
ATOM 4015 C C . SER A 1 514 ? 29.780 54.077 11.237 1.00 58.72 514 SER A C 1
ATOM 4017 O O . SER A 1 514 ? 30.389 55.084 10.892 1.00 58.72 514 SER A O 1
ATOM 4019 N N . HIS A 1 515 ? 29.800 53.656 12.506 1.00 55.12 515 HIS A N 1
ATOM 4020 C CA . HIS A 1 515 ? 30.589 54.327 13.545 1.00 55.12 515 HIS A CA 1
ATOM 4021 C C . HIS A 1 515 ? 32.059 53.887 13.593 1.00 55.12 515 HIS A C 1
ATOM 4023 O O . HIS A 1 515 ? 32.877 54.562 14.221 1.00 55.12 515 HIS A O 1
ATOM 4029 N N . ARG A 1 516 ? 32.417 52.783 12.925 1.00 51.28 516 ARG A N 1
ATOM 4030 C CA . ARG A 1 516 ? 33.781 52.232 12.941 1.00 51.28 516 ARG A CA 1
ATOM 4031 C C . ARG A 1 516 ? 34.703 52.832 11.874 1.00 51.28 516 ARG A C 1
ATOM 4033 O O . ARG A 1 516 ? 35.911 52.673 11.981 1.00 51.28 516 ARG A O 1
ATOM 4040 N N . THR A 1 517 ? 34.162 53.560 10.899 1.00 51.72 517 THR A N 1
ATOM 4041 C CA . THR A 1 517 ? 34.914 54.169 9.787 1.00 51.72 517 THR A CA 1
ATOM 4042 C C . THR A 1 517 ? 35.331 55.628 10.008 1.00 51.72 517 THR A C 1
ATOM 4044 O O . THR A 1 517 ? 35.947 56.207 9.125 1.00 51.72 517 THR A O 1
ATOM 4047 N N . VAL A 1 518 ? 35.060 56.235 11.173 1.00 53.50 518 VAL A N 1
ATOM 4048 C CA . VAL A 1 518 ? 35.375 57.664 11.435 1.00 53.50 518 VAL A CA 1
ATOM 4049 C C . VAL A 1 518 ? 36.518 57.856 12.452 1.00 53.50 518 VAL A C 1
ATOM 4051 O O . VAL A 1 518 ? 36.808 58.973 12.863 1.00 53.50 518 VAL A O 1
ATOM 4054 N N . LYS A 1 519 ? 37.206 56.790 12.888 1.00 52.50 519 LYS A N 1
ATOM 4055 C CA . LYS A 1 519 ? 38.215 56.892 13.963 1.00 52.50 519 LYS A CA 1
ATOM 4056 C C . LYS A 1 519 ? 39.537 56.187 13.658 1.00 52.50 519 LYS A C 1
ATOM 4058 O O . LYS A 1 519 ? 40.011 55.384 14.457 1.00 52.50 519 LYS A O 1
ATOM 4063 N N . GLY A 1 520 ? 40.124 56.505 12.512 1.00 50.84 520 GLY A N 1
ATOM 4064 C CA . GLY A 1 520 ? 41.467 56.057 12.162 1.00 50.84 520 GLY A CA 1
ATOM 4065 C C . GLY A 1 520 ? 41.995 56.801 10.951 1.00 50.84 520 GLY A C 1
ATOM 4066 O O . GLY A 1 520 ? 42.024 56.211 9.889 1.00 50.84 520 GLY A O 1
ATOM 4067 N N . ASP A 1 521 ? 42.311 58.086 11.124 1.00 50.53 521 ASP A N 1
ATOM 4068 C CA . ASP A 1 521 ? 43.237 58.858 10.279 1.00 50.53 521 ASP A CA 1
ATOM 4069 C C . ASP A 1 521 ? 43.541 60.186 10.994 1.00 50.53 521 ASP A C 1
ATOM 4071 O O . ASP A 1 521 ? 43.053 61.258 10.645 1.00 50.53 521 ASP A O 1
ATOM 4075 N N . ALA A 1 522 ? 44.293 60.094 12.087 1.00 55.62 522 ALA A N 1
ATOM 4076 C CA . ALA A 1 522 ? 45.042 61.211 12.645 1.00 55.62 522 ALA A CA 1
ATOM 4077 C C . ALA A 1 522 ? 46.217 60.625 13.433 1.00 55.62 522 ALA A C 1
ATOM 4079 O O . ALA A 1 522 ? 46.015 59.716 14.235 1.00 55.62 522 ALA A O 1
ATOM 4080 N N . ASP A 1 523 ? 47.404 61.174 13.183 1.00 51.41 523 ASP A N 1
ATOM 4081 C CA . ASP A 1 523 ? 48.663 60.998 13.918 1.00 51.41 523 ASP A CA 1
ATOM 4082 C C . ASP A 1 523 ? 49.651 59.965 13.350 1.00 51.41 523 ASP A C 1
ATOM 4084 O O . ASP A 1 523 ? 49.756 58.846 13.845 1.00 51.41 523 ASP A O 1
ATOM 4088 N N . ALA A 1 524 ? 50.450 60.394 12.359 1.00 45.56 524 ALA A N 1
ATOM 4089 C CA . ALA A 1 524 ? 51.903 60.154 12.329 1.00 45.56 524 ALA A CA 1
ATOM 4090 C C . ALA A 1 524 ? 52.592 60.889 11.153 1.00 45.56 524 ALA A C 1
ATOM 4092 O O . ALA A 1 524 ? 52.949 60.275 10.154 1.00 45.56 524 ALA A O 1
ATOM 4093 N N . GLU A 1 525 ? 52.853 62.191 11.297 1.00 50.62 525 GLU A N 1
ATOM 4094 C CA . GLU A 1 525 ? 53.967 62.856 10.600 1.00 50.62 525 GLU A CA 1
ATOM 4095 C C . GLU A 1 525 ? 54.672 63.818 11.565 1.00 50.62 525 GLU A C 1
ATOM 4097 O O . GLU A 1 525 ? 54.099 64.817 11.995 1.00 50.62 525 GLU A O 1
ATOM 4102 N N . ALA A 1 526 ? 55.927 63.511 11.904 1.00 42.22 526 ALA A N 1
ATOM 4103 C CA . ALA A 1 526 ? 56.940 64.481 12.319 1.00 42.22 526 ALA A CA 1
ATOM 4104 C C . ALA A 1 526 ? 58.354 63.882 12.130 1.00 42.22 526 ALA A C 1
ATOM 4106 O O . ALA A 1 526 ? 58.503 62.661 12.195 1.00 42.22 526 ALA A O 1
ATOM 4107 N N . PRO A 1 527 ? 59.380 64.714 11.866 1.00 62.34 527 PRO A N 1
ATOM 4108 C CA . PRO A 1 527 ? 60.448 64.378 10.925 1.00 62.34 527 PRO A CA 1
ATOM 4109 C C . PRO A 1 527 ? 61.826 64.172 11.572 1.00 62.34 527 PRO A C 1
ATOM 4111 O O . PRO A 1 527 ? 62.125 64.759 12.613 1.00 62.34 527 PRO A O 1
ATOM 4114 N N . SER A 1 528 ? 62.695 63.440 10.868 1.00 49.19 528 SER A N 1
ATOM 4115 C CA . SER A 1 528 ? 64.152 63.663 10.810 1.00 49.19 528 SER A CA 1
ATOM 4116 C C . SER A 1 528 ? 64.764 62.889 9.652 1.00 49.19 528 SER A C 1
ATOM 4118 O O . SER A 1 528 ? 64.523 61.659 9.622 1.00 49.19 528 SER A O 1
#

Secondary structure (DSSP, 8-state):
-PPP-HHHHHHHHHHHHHHHHHTSTT---PPPPEEEEEEEEEETTTTEEEEEEEEEEEPTTTHHHHHHHHHHHHS-TTS--EEEEEEEEEEEEEEEEETTEEEEPPPEE--STT---TTB-S-HHHHHHHHHT-B-EEPP-PPPSS--TT------TTS--EEEEEEEEESSEEEEGGG-EEEEE-TT-SS-EE-S-TT-EEEEE-SSEEEEEEEEEEEE-HHHHHH-HHHHHHHHHHHHTT-EE------SEEEEEEEEEEEETTEEEEEEEEEEE--S------------------------------------------------S-------------PPP-------HHHHHHHHHHHHHHHHHHHHHHHHHTSHHHHHHHHTT-HHHHHHHHTSSSS-STTTTHHHHHHHTGGGBS-HHHHHHHHHHHHHHHHHHHHHHHHHHHGGG-TTPPPHHHHHHHHHHHHHHHHHHHHHHHHHBS-HHHHHHHHHHHHHHHHHHHHHHHHHHHTTTSS---------

pLDDT: mean 77.27, std 24.01, range [22.94, 98.38]

Radius of gyration: 35.72 Å; chains: 1; bounding box: 89×138×90 Å

Sequence (528 aa):
MVAPPLEDTLIQVFQDGVEVLEHSETMERSRPRKWRIEEEEEIADGALLYGRFCIDGIPPRQGGTVGNTLRRTLLRQDLFRAYAAVAFRLRYRSYNVDQGKVHVSRAQPALHEFSSVPGVQESMIDVVRSVQQLTVARAPWQAPSDLPLSAMASEHPGEPDVWRWATRRCGPCPVKAQDLDMVDSSSFYERPTYLPIGQQHLLQISAPAMIEFEVEATCASQTEWEISGAFEEYRQRLRSDRWLVVPPLFSPVKKVNYMVTGSDDDTERLVLEFSHACTQVQQPVSSAPQESVQLEVPGTNGRPKEASAEVAPMATVLRRGSLLLLIRRYEVLSFSANLRRRGVVWVPLAWPWPALATELEGARERVAAVAQKLEELANTETFAKVAAGGGDNIRRELGTVGTTSPLFDAEKAFKALAEEVEDPELYFETLEKLKEAVSNADADAYSSIFSMNSAAATPPQVYTDRSFKEVQDARSAVRQLLAMLKKPSSLVRTSAASLLASLVGRRLEAACLSHRTVKGDADAEAPS

Foldseek 3Di:
DPDDPPVVLLVVLLVVVVVVVVVPPDDDDQDPWDKDWPDWDQPDVNFKIKTKIKIWRAFPPCLVVSQVSSQVQLQALQSFFAKWWWWKKKWKWAWDQDPNDIDIHDIDIQQAQQGDDPQWPDRSVLLLVLRQPFHKAWDPDPPDPDDDPPLAAPPPPQAFQKWKWKAKDFAWDWDFQLRTDTDDNPSRDPIDMGGQCRRRTNITGHGGMIMIMMIMMTGGGPCCCPPPPSNVVVVVVCVVVSIHTHNHRRRQWDDKDKDWDDDDPSMIMIMIITMGGRNDDPPPPPPDPPPPPPDDDDDDDDDDDDDDDDDDDDDDDDDDDDDDDDDDDDDDDRDDDDDDDDDDDDDPDPDPPPVLVVLLVVLLQLLLQVLVLLVQCLDPVSVVVQCVVALVSQCVCCLVPDNPHSNNCNLVSLVSQLVQFPDSVVLVVLSVQLVVLSVLLSVLSVCLRCQVPDPVGDHSVVSSVSSSVSSVSNSVSSVVNLVRGPCNPVSVVVVVVVVVVVVVVVVVVVVVVVVVPPPPDDDDDDDD